Protein AF-A0A194PJZ0-F1 (afdb_monomer_lite)

InterPro domains:
  IPR001199 Cytochrome b5-like heme/steroid binding domain [PF00173] (58-122)
  IPR001199 Cytochrome b5-like heme/steroid binding domain [PS50255] (58-125)
  IPR001199 Cytochrome b5-like heme/steroid binding domain [SM01117] (54-125)
  IPR005804 Fatty acid desaturase domain [PF00487] (192-383)
  IPR036400 Cytochrome b5-like heme/steroid binding domain superfamily [G3DSA:3.10.120.10] (58-133)
  IPR036400 Cytochrome b5-like heme/steroid binding domain superfamily [SSF55856] (54-142)
  IPR053100 Cytochrome b5-related [PTHR16740] (38-403)

Radius of gyration: 22.86 Å; chains: 1; bounding box: 56×64×74 Å

Foldseek 3Di:
DVVVVVVVVVVVVDDPVCLQVQPPPFPQQDAFQQQRVFTFQRCLQPPPQFLLSLLVSQLVRFPQVQAEAAAQFGFHCVVVLPVQLQHNLVRVSNGNGHCNLVVLQQALQCPCVVCRVVGTDDGHPDDGNDLADDDCPAPLVVLSVVLNVVVVVDDPCPCVVLVVLLVVLVVCLLVLLLVLLQCVVVDVVSNVVSLLVSLLSLLLNLLLLLLVLLGRDDPSVLSNCLLLADSSRCCRQPVVQCLSQPQTSSRSVQSNCPPLAHLAPDPPNDDNNVVSVVCVLVCLLCVSVVNNVCLVVCQVVCPSNHHDDPSNCVNVPSLVSCCVRNPDDSVVSVVSSSSSSSSSSSLNCVLPVVLFQRDPQADHRNDHDPDSHGHSLVNLQRRGDADPPQPPDPSCCSRRVHDAFHDDGDDDDDDDDPPDPDDPDPPPRSSGHSSVSSVSSHNSPDD

Secondary structure (DSSP, 8-state):
-HHHHHHHHHTTT--HHHHHH--PPP-TT-B-SS-TTSBPPTTTTSSSP-HHHHHHHHHHHS--TTSEEETTEEE--GGGTTT-TT-HHHHHHTTTSB-HHHHHHH--SSHHHHHGGGGEEEE--SPPS--EE--TTSHHHHHHHHHHHHHTTS-TTTTHHHHHHHHHHHHHHHHHHHHHHHHHHH-HHHHHHHHHHHHHHHHHHHHHHHHHHTSSS-GGGGGGGGGT--HHHHIIIIIIIIHHHTTSTT-HHHHHTTTTS--S--TT--HHHHTGGGTHHHHHHHHHHHHHHHHHHHHHTTGGG----GGGGGGGHHHHHHHHHH---HHHHHHHHHHHHHHHHHHHHHHHHTSSTT-TTS--BTBPPSSSSEEHHHHHHHT----GGGTT-HHHHHHHT---PPPPP---S----------TTTTGGGGHHHHHHHHHHGGGS--

Sequence (447 aa):
MAGWMFVRNLKNGMDLTEIWHGKMAPNTDRKQTSFPHLKYPIYRDNDPKTAYQWLKGKHQLDGAEGLWRIHDSLYDLTDLISSHPGGSQWITITKGTDITEAFETHHLLGVAETLLPKYFVKNVDTPRNSPFTFKEDGFYKTLKSKIQKKYQELPKDLRRKSDLATDFLLFSLLVSSLASSYMWKADYVLGGIATVVTGYILSALTTAAHNYFHRADNWRMYLFNFSGMSYEDWRISHALSHHLHTNTVNDLELSMLEPFLQYMPAKDKPIWAQMASFYYPIIFAFATIGMFVIELFTAIINMDGKKLSWANAIQFFLPLWMWCFGGLSLSYTLLLWFTITVINSIFFMCFGLTAGHHSHHNFFDGDIPRDEYYDWGIHQLDTVSERVDETDNHFKSLTQVGKRAAGTPRCSTTPMDISNTRGTADALPAFEVVIGLLLFFNDIAIN

Structure (mmCIF, N/CA/C/O backbone):
data_AF-A0A194PJZ0-F1
#
_entry.id   AF-A0A194PJZ0-F1
#
loop_
_atom_site.group_PDB
_atom_site.id
_atom_site.type_symbol
_atom_site.label_atom_id
_atom_site.label_alt_id
_atom_site.label_comp_id
_atom_site.label_asym_id
_atom_site.label_entity_id
_atom_site.label_seq_id
_atom_site.pdbx_PDB_ins_code
_atom_site.Cartn_x
_atom_site.Cartn_y
_atom_site.Cartn_z
_atom_site.occupancy
_atom_site.B_iso_or_equiv
_atom_site.auth_seq_id
_atom_site.auth_comp_id
_atom_site.auth_asym_id
_atom_site.auth_atom_id
_atom_site.pdbx_PDB_model_num
ATOM 1 N N . MET A 1 1 ? 9.369 -22.203 -9.609 1.00 38.31 1 MET A N 1
ATOM 2 C CA . MET A 1 1 ? 9.118 -22.197 -8.148 1.00 38.31 1 MET A CA 1
ATOM 3 C C . MET A 1 1 ? 7.647 -22.463 -7.801 1.00 38.31 1 MET A C 1
ATOM 5 O O . MET A 1 1 ? 7.415 -23.284 -6.927 1.00 38.31 1 MET A O 1
ATOM 9 N N . ALA A 1 2 ? 6.670 -21.932 -8.558 1.00 29.20 2 ALA A N 1
ATOM 10 C CA . ALA A 1 2 ? 5.254 -22.354 -8.498 1.00 29.20 2 ALA A CA 1
ATOM 11 C C . ALA A 1 2 ? 5.041 -23.878 -8.676 1.00 29.20 2 ALA A C 1
ATOM 13 O O . ALA A 1 2 ? 4.178 -24.476 -8.042 1.00 29.20 2 ALA A O 1
ATOM 14 N N . GLY A 1 3 ? 5.898 -24.538 -9.465 1.00 26.48 3 GLY A N 1
ATOM 15 C CA . GLY A 1 3 ? 5.845 -25.991 -9.661 1.00 26.48 3 GLY A CA 1
ATOM 16 C C . GLY A 1 3 ? 6.137 -26.836 -8.412 1.00 26.48 3 GLY A C 1
ATOM 17 O O . GLY A 1 3 ? 5.709 -27.981 -8.362 1.00 26.48 3 GLY A O 1
ATOM 18 N N . TRP A 1 4 ? 6.823 -26.317 -7.384 1.00 32.91 4 TRP A N 1
ATOM 19 C CA . TRP A 1 4 ? 7.189 -27.140 -6.218 1.00 32.91 4 TRP A CA 1
ATOM 20 C C . TRP A 1 4 ? 6.039 -27.279 -5.206 1.00 32.91 4 TRP A C 1
ATOM 22 O O . TRP A 1 4 ? 5.813 -28.370 -4.685 1.00 32.91 4 TRP A O 1
ATOM 32 N N . MET A 1 5 ? 5.241 -26.219 -5.016 1.00 35.34 5 MET A N 1
ATOM 33 C CA . MET A 1 5 ? 3.954 -26.303 -4.303 1.00 35.34 5 MET A CA 1
ATOM 34 C C . MET A 1 5 ? 2.967 -27.219 -5.045 1.00 35.34 5 MET A C 1
ATOM 36 O O . MET A 1 5 ? 2.269 -28.010 -4.415 1.00 35.34 5 MET A O 1
ATOM 40 N N . PHE A 1 6 ? 2.994 -27.197 -6.382 1.00 33.84 6 PHE A N 1
ATOM 41 C CA . PHE A 1 6 ? 2.179 -28.071 -7.231 1.00 33.84 6 PHE A CA 1
ATOM 42 C C . PHE A 1 6 ? 2.515 -29.565 -7.039 1.00 33.84 6 PHE A C 1
ATOM 44 O O . PHE A 1 6 ? 1.626 -30.407 -6.929 1.00 33.84 6 PHE A O 1
ATOM 51 N N . VAL A 1 7 ? 3.805 -29.905 -6.928 1.00 34.59 7 VAL A N 1
ATOM 52 C CA . VAL A 1 7 ? 4.276 -31.301 -6.824 1.00 34.59 7 VAL A CA 1
ATOM 53 C C . VAL A 1 7 ? 4.056 -31.908 -5.433 1.00 34.59 7 VAL A C 1
ATOM 55 O O . VAL A 1 7 ? 3.800 -33.110 -5.331 1.00 34.59 7 VAL A O 1
ATOM 58 N N . ARG A 1 8 ? 4.110 -31.115 -4.353 1.00 36.12 8 ARG A N 1
ATOM 59 C CA . ARG A 1 8 ? 3.844 -31.626 -2.993 1.00 36.12 8 ARG A CA 1
ATOM 60 C C . ARG A 1 8 ? 2.390 -32.088 -2.827 1.00 36.12 8 ARG A C 1
ATOM 62 O O . ARG A 1 8 ? 2.159 -33.092 -2.161 1.00 36.12 8 ARG A O 1
ATOM 69 N N . ASN A 1 9 ? 1.444 -31.407 -3.473 1.00 37.47 9 ASN A N 1
ATOM 70 C CA . ASN A 1 9 ? 0.011 -31.689 -3.350 1.00 37.47 9 ASN A CA 1
ATOM 71 C C . ASN A 1 9 ? -0.472 -32.825 -4.269 1.00 37.47 9 ASN A C 1
ATOM 73 O O . ASN A 1 9 ? -1.353 -33.583 -3.873 1.00 37.47 9 ASN A O 1
ATOM 77 N N . LEU A 1 10 ? 0.170 -33.034 -5.426 1.00 37.34 10 LEU A N 1
ATOM 78 C CA . LEU A 1 10 ? -0.114 -34.178 -6.307 1.00 37.34 10 LEU A CA 1
ATOM 79 C C . LEU A 1 10 ? 0.248 -35.534 -5.676 1.00 37.34 10 LEU A C 1
ATOM 81 O O . LEU A 1 10 ? -0.399 -36.537 -5.965 1.00 37.34 10 LEU A O 1
ATOM 85 N N . LYS A 1 11 ? 1.242 -35.582 -4.774 1.00 35.69 11 LYS A N 1
ATOM 86 C CA . LYS A 1 11 ? 1.603 -36.818 -4.051 1.00 35.69 11 LYS A CA 1
ATOM 87 C C . LYS A 1 11 ? 0.531 -37.301 -3.065 1.00 35.69 11 LYS A C 1
ATOM 89 O O . LYS A 1 11 ? 0.573 -38.466 -2.687 1.00 35.69 11 LYS A O 1
ATOM 94 N N . ASN A 1 12 ? -0.420 -36.444 -2.685 1.00 42.06 12 ASN A N 1
ATOM 95 C CA . ASN A 1 12 ? -1.469 -36.754 -1.709 1.00 42.06 12 ASN A CA 1
ATOM 96 C C . ASN A 1 12 ? -2.840 -37.055 -2.346 1.00 42.06 12 ASN A C 1
ATOM 98 O O . ASN A 1 12 ? -3.822 -37.170 -1.622 1.00 42.06 12 ASN A O 1
ATOM 102 N N . GLY A 1 13 ? -2.925 -37.190 -3.676 1.00 33.03 13 GLY A N 1
ATOM 103 C CA . GLY A 1 13 ? -4.155 -37.622 -4.354 1.00 33.03 13 GLY A CA 1
ATOM 104 C C . GLY A 1 13 ? -5.311 -36.613 -4.348 1.00 33.03 13 GLY A C 1
ATOM 105 O O . GLY A 1 13 ? -6.441 -37.016 -4.593 1.00 33.03 13 GLY A O 1
ATOM 106 N N . MET A 1 14 ? -5.052 -35.328 -4.081 1.00 39.25 14 MET A N 1
ATOM 107 C CA . MET A 1 14 ? -6.081 -34.281 -4.146 1.00 39.25 14 MET A CA 1
ATOM 108 C C . MET A 1 14 ? -6.379 -33.874 -5.594 1.00 39.25 14 MET A C 1
ATOM 110 O O . MET A 1 14 ? -5.458 -33.662 -6.388 1.00 39.25 14 MET A O 1
ATOM 114 N N . ASP A 1 15 ? -7.666 -33.726 -5.906 1.00 38.56 15 ASP A N 1
ATOM 115 C CA . ASP A 1 15 ? -8.162 -33.193 -7.176 1.00 38.56 15 ASP A CA 1
ATOM 116 C C . ASP A 1 15 ? -7.741 -31.719 -7.342 1.00 38.56 15 ASP A C 1
ATOM 118 O O . ASP A 1 15 ? -7.719 -30.938 -6.385 1.00 38.56 15 ASP A O 1
ATOM 122 N N . LEU A 1 16 ? -7.427 -31.307 -8.572 1.00 37.28 16 LEU A N 1
ATOM 123 C CA . LEU A 1 16 ? -7.092 -29.924 -8.909 1.00 37.28 16 LEU A CA 1
ATOM 124 C C . LEU A 1 16 ? -8.228 -28.960 -8.546 1.00 37.28 16 LEU A C 1
ATOM 126 O O . LEU A 1 16 ? -7.960 -27.801 -8.274 1.00 37.28 16 LEU A O 1
ATOM 130 N N . THR A 1 17 ? -9.483 -29.389 -8.458 1.00 36.22 17 THR A N 1
ATOM 131 C CA . THR A 1 17 ? -10.557 -28.514 -7.955 1.00 36.22 17 THR A CA 1
ATOM 132 C C . THR A 1 17 ? -10.549 -28.347 -6.431 1.00 36.22 17 THR A C 1
ATOM 134 O O . THR A 1 17 ? -10.942 -27.294 -5.933 1.00 36.22 17 THR A O 1
ATOM 137 N N . GLU A 1 18 ? -10.055 -29.326 -5.669 1.00 37.06 18 GLU A N 1
ATOM 138 C CA . GLU A 1 18 ? -9.952 -29.247 -4.201 1.00 37.06 18 GLU A CA 1
ATOM 139 C C . GLU A 1 18 ? -8.738 -28.427 -3.746 1.00 37.06 18 GLU A C 1
ATOM 141 O O . GLU A 1 18 ? -8.830 -27.665 -2.781 1.00 37.06 18 GLU A O 1
ATOM 146 N N . ILE A 1 19 ? -7.630 -28.509 -4.492 1.00 41.19 19 ILE A N 1
ATOM 147 C CA . ILE A 1 19 ? -6.395 -27.746 -4.242 1.00 41.19 19 ILE A CA 1
ATOM 148 C C . ILE A 1 19 ? -6.642 -26.231 -4.317 1.00 41.19 19 ILE A C 1
ATOM 150 O O . ILE A 1 19 ? -6.050 -25.474 -3.552 1.00 41.19 19 ILE A O 1
ATOM 154 N N . TRP A 1 20 ? -7.523 -25.790 -5.215 1.00 41.25 20 TRP A N 1
ATOM 155 C CA . TRP A 1 20 ? -7.796 -24.369 -5.454 1.00 41.25 20 TRP A CA 1
ATOM 156 C C . TRP A 1 20 ? -9.014 -23.843 -4.695 1.00 41.25 20 TRP A C 1
ATOM 158 O O . TRP A 1 20 ? -9.130 -22.638 -4.483 1.00 41.25 20 TRP A O 1
ATOM 168 N N . HIS A 1 21 ? -9.909 -24.726 -4.244 1.00 40.66 21 HIS A N 1
ATOM 169 C CA . HIS A 1 21 ? -11.014 -24.330 -3.377 1.00 40.66 21 HIS A CA 1
ATOM 170 C C . HIS A 1 21 ? -10.684 -24.338 -1.891 1.00 40.66 21 HIS A C 1
ATOM 172 O O . HIS A 1 21 ? -11.507 -23.823 -1.138 1.00 40.66 21 HIS A O 1
ATOM 178 N N . GLY A 1 22 ? -9.521 -24.850 -1.464 1.00 42.25 22 GLY A N 1
ATOM 179 C CA . GLY A 1 22 ? -8.943 -24.567 -0.144 1.00 42.25 22 GLY A CA 1
ATOM 180 C C . GLY A 1 22 ? -9.943 -24.631 1.014 1.00 42.25 22 GLY A C 1
ATOM 181 O O . GLY A 1 22 ? -9.884 -23.809 1.926 1.00 42.25 22 GLY A O 1
ATOM 182 N N . LYS A 1 23 ? -10.908 -25.559 0.973 1.00 44.88 23 LYS A N 1
ATOM 183 C CA . LYS A 1 23 ? -11.920 -25.709 2.021 1.00 44.88 23 LYS A CA 1
ATOM 184 C C . LYS A 1 23 ? -11.396 -26.652 3.097 1.00 44.88 23 LYS A C 1
ATOM 186 O O . LYS A 1 23 ? -12.029 -27.654 3.410 1.00 44.88 23 LYS A O 1
ATOM 191 N N . MET A 1 24 ? -10.276 -26.302 3.731 1.00 48.69 24 MET A N 1
ATOM 192 C CA . MET A 1 24 ? -10.275 -26.540 5.172 1.00 48.69 24 MET A CA 1
ATOM 193 C C . MET A 1 24 ? -11.349 -25.605 5.714 1.00 48.69 24 MET A C 1
ATOM 195 O O . MET A 1 24 ? -11.279 -24.394 5.497 1.00 48.69 24 MET A O 1
ATOM 199 N N . ALA A 1 25 ? -12.408 -26.174 6.295 1.00 57.72 25 ALA A N 1
ATOM 200 C CA . ALA A 1 25 ? -13.426 -25.369 6.952 1.00 57.72 25 ALA A CA 1
ATOM 201 C C . ALA A 1 25 ? -12.701 -24.410 7.910 1.00 57.72 25 ALA A C 1
ATOM 203 O O . ALA A 1 25 ? -11.838 -24.875 8.664 1.00 57.72 25 ALA A O 1
ATOM 204 N N . PRO A 1 26 ? -12.963 -23.093 7.844 1.00 63.66 26 PRO A N 1
ATOM 205 C CA . PRO A 1 26 ? -12.226 -22.158 8.669 1.00 63.66 26 PRO A CA 1
ATOM 206 C C . PRO A 1 26 ? -12.388 -22.537 10.134 1.00 63.66 26 PRO A C 1
ATOM 208 O O . PRO A 1 26 ? -13.508 -22.754 10.598 1.00 63.66 26 PRO A O 1
ATOM 211 N N . ASN A 1 27 ? -11.278 -22.631 10.861 1.00 71.69 27 ASN A N 1
ATOM 212 C CA . ASN A 1 27 ? -11.341 -22.886 12.290 1.00 71.69 27 ASN A CA 1
ATOM 213 C C . ASN A 1 27 ? -11.777 -21.597 12.998 1.00 71.69 27 ASN A C 1
ATOM 215 O O . ASN A 1 27 ? -10.948 -20.765 13.366 1.00 71.69 27 ASN A O 1
ATOM 219 N N . THR A 1 28 ? -13.088 -21.435 13.168 1.00 73.12 28 THR A N 1
ATOM 220 C CA . THR A 1 28 ? -13.707 -20.261 13.800 1.00 73.12 28 THR A CA 1
ATOM 221 C C . THR A 1 28 ? -13.381 -20.124 15.286 1.00 73.12 28 THR A C 1
ATOM 223 O O . THR A 1 28 ? -13.586 -19.049 15.854 1.00 73.12 28 THR A O 1
ATOM 226 N N . ASP A 1 29 ? -12.858 -21.188 15.898 1.00 81.06 29 ASP A N 1
ATOM 227 C CA . ASP A 1 29 ? -12.507 -21.238 17.316 1.00 81.06 29 ASP A CA 1
ATOM 228 C C . ASP A 1 29 ? -11.027 -20.918 17.562 1.00 81.06 29 ASP A C 1
ATOM 230 O O . ASP A 1 29 ? -10.622 -20.709 18.709 1.00 81.06 29 ASP A O 1
ATOM 234 N N . ARG A 1 30 ? -10.208 -20.831 16.501 1.00 87.94 30 ARG A N 1
ATOM 235 C CA . ARG A 1 30 ? -8.794 -20.464 16.619 1.00 87.94 30 ARG A CA 1
ATOM 236 C C . ARG A 1 30 ? -8.660 -19.051 17.191 1.00 87.94 30 ARG A C 1
ATOM 238 O O . ARG A 1 30 ? -9.338 -18.112 16.768 1.00 87.94 30 ARG A O 1
ATOM 245 N N . LYS A 1 31 ? -7.741 -18.906 18.143 1.00 91.56 31 LYS A N 1
ATOM 246 C CA . LYS A 1 31 ? -7.419 -17.652 18.830 1.00 91.56 31 LYS A CA 1
ATOM 247 C C . LYS A 1 31 ? -6.062 -17.106 18.397 1.00 91.56 31 LYS A C 1
ATOM 249 O O . LYS A 1 31 ? -5.245 -17.847 17.846 1.00 91.56 31 LYS A O 1
ATOM 254 N N . GLN A 1 32 ? -5.854 -15.808 18.605 1.00 93.44 32 GLN A N 1
ATOM 255 C CA . GLN A 1 32 ? -4.560 -15.160 18.358 1.00 93.44 32 GLN A CA 1
ATOM 256 C C . GLN A 1 32 ? -3.562 -15.516 19.466 1.00 93.44 32 GLN A C 1
ATOM 258 O O . GLN A 1 32 ? -3.971 -15.930 20.553 1.00 93.44 32 GLN A O 1
ATOM 263 N N . THR A 1 33 ? -2.262 -15.370 19.201 1.00 92.44 33 THR A N 1
ATOM 264 C CA . THR A 1 33 ? -1.235 -15.772 20.175 1.00 92.44 33 THR A CA 1
ATOM 265 C C . THR A 1 33 ? -1.037 -14.699 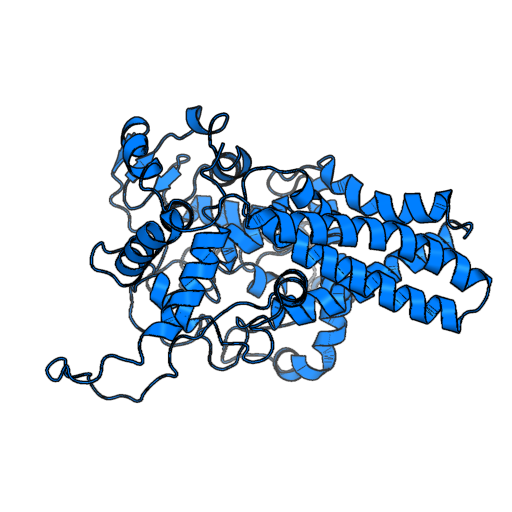21.238 1.00 92.44 33 THR A C 1
ATOM 267 O O . THR A 1 33 ? -1.082 -15.008 22.427 1.00 92.44 33 THR A O 1
ATOM 270 N N . SER A 1 34 ? -0.859 -13.441 20.825 1.00 94.06 34 SER A N 1
ATOM 271 C CA . SER A 1 34 ? -0.704 -12.315 21.753 1.00 94.06 34 SER A CA 1
ATOM 272 C C . SER A 1 34 ? -2.035 -11.893 22.374 1.00 94.06 34 SER A C 1
ATOM 274 O O . SER A 1 34 ? -2.058 -11.446 23.516 1.00 94.06 34 SER A O 1
ATOM 276 N N . PHE A 1 35 ? -3.147 -12.083 21.653 1.00 94.38 35 PHE A N 1
ATOM 277 C CA . PHE A 1 35 ? -4.497 -11.686 22.075 1.00 94.38 35 PHE A CA 1
ATOM 278 C C . PHE A 1 35 ? -5.457 -12.890 22.114 1.00 94.38 35 PHE A C 1
ATOM 280 O O . PHE A 1 35 ? -6.317 -13.036 21.240 1.00 94.38 35 PHE A O 1
ATOM 287 N N . PRO A 1 36 ? -5.345 -13.784 23.114 1.00 93.75 36 PRO A N 1
ATOM 288 C CA . PRO A 1 36 ? -6.073 -15.056 23.134 1.00 93.75 36 PRO A CA 1
ATOM 289 C C . PRO A 1 36 ? -7.597 -14.917 23.287 1.00 93.75 36 PRO A C 1
ATOM 291 O O . PRO A 1 36 ? -8.333 -15.862 22.998 1.00 93.75 36 PRO A O 1
ATOM 294 N N . HIS A 1 37 ? -8.104 -13.754 23.708 1.00 91.56 37 HIS A N 1
ATOM 295 C CA . HIS A 1 37 ? -9.543 -13.475 23.726 1.00 91.56 37 HIS A CA 1
ATOM 296 C C . HIS A 1 37 ? -10.098 -13.220 22.308 1.00 91.56 37 HIS A C 1
ATOM 298 O O . HIS A 1 37 ? -11.250 -13.572 22.023 1.00 91.56 37 HIS A O 1
ATOM 304 N N . LEU A 1 38 ? -9.271 -12.715 21.385 1.00 94.31 38 LEU A N 1
ATOM 305 C CA . LEU A 1 38 ? -9.659 -12.385 20.013 1.00 94.31 38 LEU A CA 1
ATOM 306 C C . LEU A 1 38 ? -9.666 -13.601 19.093 1.00 94.31 38 LEU A C 1
ATOM 308 O O . LEU A 1 38 ? -8.880 -14.543 19.226 1.00 94.31 38 LEU A O 1
ATOM 312 N N . LYS A 1 39 ? -10.562 -13.567 18.107 1.00 94.25 39 LYS A N 1
ATOM 313 C CA . LYS A 1 39 ? -10.628 -14.590 17.064 1.00 94.25 39 LYS A CA 1
ATOM 314 C C . LYS A 1 39 ? -9.489 -14.401 16.068 1.00 94.25 39 LYS A C 1
ATOM 316 O O . LYS A 1 39 ? -9.129 -13.276 15.709 1.00 94.25 39 LYS A O 1
ATOM 321 N N . TYR A 1 40 ? -8.945 -15.520 15.607 1.00 94.75 40 TYR A N 1
ATOM 322 C CA . TYR A 1 40 ? -7.978 -15.546 14.520 1.00 94.75 40 TYR A CA 1
ATOM 323 C C . TYR A 1 40 ? -8.663 -15.208 13.183 1.00 94.75 40 TYR A C 1
ATOM 325 O O . TYR A 1 40 ? -9.799 -15.645 12.967 1.00 94.75 40 TYR A O 1
ATOM 333 N N . PRO A 1 41 ? -8.016 -14.462 12.268 1.00 94.94 41 PRO A N 1
ATOM 334 C CA . PRO A 1 41 ? -8.628 -14.121 10.988 1.00 94.94 41 PRO A CA 1
ATOM 335 C C . PRO A 1 41 ? -8.904 -15.369 10.134 1.00 94.94 41 PRO A C 1
ATOM 337 O O . PRO A 1 41 ? -7.995 -16.116 9.775 1.00 94.94 41 PRO A O 1
ATOM 340 N N . ILE A 1 42 ? -10.178 -15.571 9.793 1.00 91.81 42 ILE A N 1
ATOM 341 C CA . ILE A 1 42 ? -10.742 -16.805 9.209 1.00 91.81 42 ILE A CA 1
ATOM 342 C C . ILE A 1 42 ? -10.029 -17.263 7.926 1.00 91.81 42 ILE A C 1
ATOM 344 O O . ILE A 1 42 ? -9.871 -18.464 7.724 1.00 91.81 42 ILE A O 1
ATOM 348 N N . TYR A 1 43 ? -9.604 -16.326 7.071 1.00 92.94 43 TYR A N 1
ATOM 349 C CA . TYR A 1 43 ? -9.019 -16.618 5.753 1.00 92.94 43 TYR A CA 1
ATOM 350 C C . TYR A 1 43 ? -7.535 -16.275 5.636 1.00 92.94 43 TYR A C 1
ATOM 352 O O . TYR A 1 43 ? -6.989 -16.322 4.539 1.00 92.94 43 TYR A O 1
ATOM 360 N N . ARG A 1 44 ? -6.867 -15.920 6.738 1.00 92.56 44 ARG A N 1
ATOM 361 C CA . ARG A 1 44 ? -5.468 -15.473 6.686 1.00 92.56 44 ARG A CA 1
ATOM 362 C C . ARG A 1 44 ? -4.520 -16.515 6.079 1.00 92.56 44 ARG A C 1
ATOM 364 O O . ARG A 1 44 ? -3.572 -16.150 5.390 1.00 92.56 44 ARG A O 1
ATOM 371 N N . ASP A 1 45 ? -4.778 -17.794 6.336 1.00 90.50 45 ASP A N 1
ATOM 372 C CA . ASP A 1 45 ? -3.918 -18.894 5.885 1.00 90.50 45 ASP A CA 1
ATOM 373 C C . ASP A 1 45 ? -4.385 -19.510 4.552 1.00 90.50 45 ASP A C 1
ATOM 375 O O . ASP A 1 45 ? -3.793 -20.481 4.079 1.00 90.50 45 ASP A O 1
ATOM 379 N N . ASN A 1 46 ? -5.437 -18.961 3.934 1.00 90.56 46 ASN A N 1
ATOM 380 C CA . ASN A 1 46 ? -5.963 -19.436 2.659 1.00 90.56 46 ASN A CA 1
ATOM 381 C C . ASN A 1 46 ? -5.197 -18.794 1.498 1.00 90.56 46 ASN A C 1
ATOM 383 O O . ASN A 1 46 ? -4.982 -17.586 1.474 1.00 90.56 46 ASN A O 1
ATOM 387 N N . ASP A 1 47 ? -4.839 -19.601 0.499 1.00 89.94 47 ASP A N 1
ATOM 388 C CA . ASP A 1 47 ? -4.233 -19.107 -0.735 1.00 89.94 47 ASP A CA 1
ATOM 389 C C . ASP A 1 47 ? -5.275 -18.991 -1.872 1.00 89.94 47 ASP A C 1
ATOM 391 O O . ASP A 1 47 ? -6.239 -19.762 -1.904 1.00 89.94 47 ASP A O 1
ATOM 395 N N . PRO A 1 48 ? -5.074 -18.072 -2.837 1.00 92.19 48 PRO A N 1
ATOM 396 C CA . PRO A 1 48 ? -4.114 -16.966 -2.785 1.00 92.19 48 PRO A CA 1
ATOM 397 C C . PRO A 1 48 ? -4.552 -15.900 -1.771 1.00 92.19 48 PRO A C 1
ATOM 399 O O . PRO A 1 48 ? -5.709 -15.495 -1.784 1.00 92.19 48 PRO A O 1
ATOM 402 N N . LYS A 1 49 ? -3.619 -15.397 -0.954 1.00 92.06 49 LYS A N 1
ATOM 403 C CA . LYS A 1 49 ? -3.891 -14.331 0.024 1.00 92.06 49 LYS A CA 1
ATOM 404 C C . LYS A 1 49 ? -4.218 -13.025 -0.695 1.00 92.06 49 LYS A C 1
ATOM 406 O O . LYS A 1 49 ? -3.387 -12.506 -1.441 1.00 92.06 49 LYS A O 1
ATOM 411 N N . THR A 1 50 ? -5.422 -12.500 -0.483 1.00 94.62 50 THR A N 1
ATOM 412 C CA . THR A 1 50 ? -5.912 -11.292 -1.169 1.00 94.62 50 THR A CA 1
ATOM 413 C C . THR A 1 50 ? -6.583 -10.307 -0.220 1.00 94.62 50 THR A C 1
ATOM 415 O O . THR A 1 50 ? -7.152 -10.6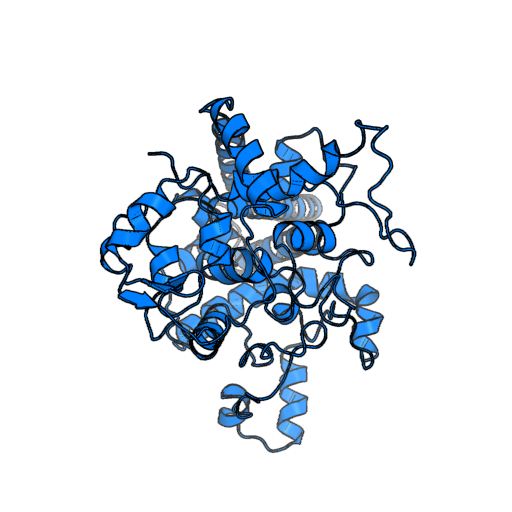81 0.808 1.00 94.62 50 THR A O 1
ATOM 418 N N . ALA A 1 51 ? -6.595 -9.037 -0.628 1.00 95.81 51 ALA A N 1
ATOM 419 C CA . ALA A 1 51 ? -7.351 -7.969 0.019 1.00 95.81 51 ALA A CA 1
ATOM 420 C C . ALA A 1 51 ? -8.845 -8.312 0.207 1.00 95.81 51 ALA A C 1
ATOM 422 O O . ALA A 1 51 ? -9.426 -8.072 1.265 1.00 95.81 51 ALA A O 1
ATOM 423 N N . TYR A 1 52 ? -9.469 -8.933 -0.797 1.00 95.06 52 TYR A N 1
ATOM 424 C CA . TYR A 1 52 ? -10.892 -9.280 -0.769 1.00 95.06 52 TYR A CA 1
ATOM 425 C C . TYR A 1 52 ? -11.195 -10.434 0.195 1.00 95.06 52 TYR A C 1
ATOM 427 O O . TYR A 1 52 ? -12.194 -10.383 0.914 1.00 95.06 52 TYR A O 1
ATOM 435 N N . GLN A 1 53 ? -10.319 -11.440 0.290 1.00 95.12 53 GLN A N 1
ATOM 436 C CA . GLN A 1 53 ? -10.438 -12.473 1.325 1.00 95.12 53 GLN A CA 1
ATOM 437 C C . GLN A 1 53 ? -10.294 -11.897 2.734 1.00 95.12 53 GLN A C 1
ATOM 439 O O . GLN A 1 53 ? -11.020 -12.314 3.640 1.00 95.12 53 GLN A O 1
ATOM 444 N N . TRP A 1 54 ? -9.393 -10.930 2.922 1.00 96.38 54 TRP A N 1
ATOM 445 C CA . TRP A 1 54 ? -9.243 -10.236 4.198 1.00 96.38 54 TRP A CA 1
ATOM 446 C C . TRP A 1 54 ? -10.539 -9.510 4.588 1.00 96.38 54 TRP A C 1
ATOM 448 O O . TRP A 1 54 ? -11.073 -9.764 5.670 1.00 96.38 54 TRP A O 1
ATOM 458 N N . LEU A 1 55 ? -11.125 -8.720 3.677 1.00 96.88 55 LEU A N 1
ATOM 459 C CA . LEU A 1 55 ? -12.421 -8.056 3.893 1.00 96.88 55 LEU A CA 1
ATOM 460 C C . LEU A 1 55 ? -13.548 -9.053 4.181 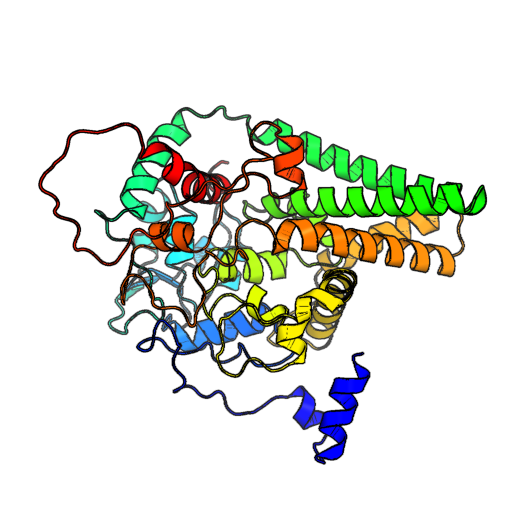1.00 96.88 55 LEU A C 1
ATOM 462 O O . LEU A 1 55 ? -14.343 -8.853 5.096 1.00 96.88 55 LEU A O 1
ATOM 466 N N . LYS A 1 56 ? -13.599 -10.164 3.442 1.00 95.50 56 LYS A N 1
ATOM 467 C CA . LYS A 1 56 ? -14.577 -11.237 3.660 1.00 95.50 56 LYS A CA 1
ATOM 468 C C . LYS A 1 56 ? -14.451 -11.856 5.054 1.00 95.50 56 LYS A C 1
ATOM 470 O O . LYS A 1 56 ? -15.463 -12.170 5.677 1.00 95.50 56 LYS A O 1
ATOM 475 N N . GLY A 1 57 ? -13.226 -12.029 5.547 1.00 95.00 57 GLY A N 1
ATOM 476 C CA . GLY A 1 57 ? -12.962 -12.505 6.905 1.00 95.00 57 GLY A CA 1
ATOM 477 C C . GLY A 1 57 ? -13.422 -11.500 7.959 1.00 95.00 57 GLY A C 1
ATOM 478 O O . GLY A 1 57 ? -14.112 -11.879 8.904 1.00 95.00 57 GLY A O 1
ATOM 479 N N . LYS A 1 58 ? -13.112 -10.215 7.757 1.00 96.44 58 LYS A N 1
ATOM 480 C CA . LYS A 1 58 ? -13.574 -9.109 8.610 1.00 96.44 58 LYS A CA 1
ATOM 481 C C . LYS A 1 58 ? -15.099 -9.045 8.675 1.00 96.44 58 LYS A C 1
ATOM 483 O O . LYS A 1 58 ? -15.657 -9.044 9.766 1.00 96.44 58 LYS A O 1
ATOM 488 N N . HIS A 1 59 ? -15.779 -9.156 7.535 1.00 95.25 59 HIS A N 1
ATOM 489 C CA . HIS A 1 59 ? -17.243 -9.176 7.457 1.00 95.25 59 HIS A CA 1
ATOM 490 C C . HIS A 1 59 ? -17.893 -10.241 8.354 1.00 95.25 59 HIS A C 1
ATOM 492 O O . HIS A 1 59 ? -18.931 -10.006 8.968 1.00 95.25 59 HIS A O 1
ATOM 498 N N . GLN A 1 60 ? -17.268 -11.415 8.463 1.00 94.12 60 GLN A N 1
ATOM 499 C CA . GLN A 1 60 ? -17.774 -12.518 9.283 1.00 94.12 60 GLN A CA 1
ATOM 500 C C . GLN A 1 60 ? -17.474 -12.358 10.779 1.00 94.12 60 GLN A C 1
ATOM 502 O O . GLN A 1 60 ? -18.171 -12.945 11.607 1.00 94.12 60 GLN A O 1
ATOM 507 N N . LEU A 1 61 ? -16.427 -11.609 11.134 1.00 93.62 61 LEU A N 1
ATOM 508 C CA . LEU A 1 61 ? -15.920 -11.520 12.505 1.00 93.62 61 LEU A CA 1
ATOM 509 C C . LEU A 1 61 ? -16.290 -10.227 13.231 1.00 93.62 61 LEU A C 1
ATOM 511 O O . LEU A 1 61 ? -16.340 -10.226 14.458 1.00 93.62 61 LEU A O 1
ATOM 515 N N . ASP A 1 62 ? -16.544 -9.148 12.499 1.00 95.19 62 ASP A N 1
ATOM 516 C CA . ASP A 1 62 ? -16.632 -7.801 13.065 1.00 95.19 62 ASP A CA 1
ATOM 517 C C . ASP A 1 62 ? -17.995 -7.474 13.698 1.00 95.19 62 ASP A C 1
ATOM 519 O O . ASP A 1 62 ? -18.127 -6.500 14.445 1.00 95.19 62 ASP A O 1
ATOM 523 N N . GLY A 1 63 ? -19.019 -8.290 13.426 1.00 94.25 63 GLY A N 1
ATOM 524 C CA . GLY A 1 63 ? -20.359 -8.092 13.986 1.00 94.25 63 GLY A CA 1
ATOM 525 C C . GLY A 1 63 ? -21.043 -6.821 13.477 1.00 94.25 63 GLY A C 1
ATOM 526 O O . GLY A 1 63 ? -21.832 -6.220 14.194 1.00 94.25 63 GLY A O 1
ATOM 527 N N . ALA A 1 64 ? -20.730 -6.391 12.251 1.00 96.56 64 ALA A N 1
ATOM 528 C CA . ALA A 1 64 ? -21.277 -5.166 11.670 1.00 96.56 64 ALA A CA 1
ATOM 529 C C . ALA A 1 64 ? -22.652 -5.351 10.993 1.00 96.56 64 ALA A C 1
ATOM 531 O O . ALA A 1 64 ? -23.230 -4.386 10.511 1.00 96.56 64 ALA A O 1
ATOM 532 N N . GLU A 1 65 ? -23.180 -6.581 10.931 1.00 95.56 65 GLU A N 1
ATOM 533 C CA . GLU A 1 65 ? -24.524 -6.909 10.411 1.00 95.56 65 GLU A CA 1
ATOM 534 C C . GLU A 1 65 ? -24.828 -6.353 9.000 1.00 95.56 65 GLU A C 1
ATOM 536 O O . GLU A 1 65 ? -25.958 -5.992 8.682 1.00 95.56 65 GLU A O 1
ATOM 541 N N . GLY A 1 66 ? -23.814 -6.260 8.132 1.00 96.00 66 GLY A N 1
ATOM 542 C CA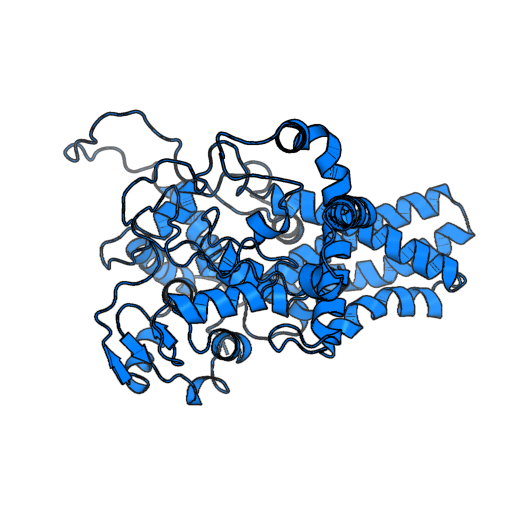 . GLY A 1 66 ? -23.957 -5.680 6.786 1.00 96.00 66 GLY A CA 1
ATOM 543 C C . GLY A 1 66 ? -24.000 -4.144 6.736 1.00 96.00 66 GLY A C 1
ATOM 544 O O . GLY A 1 66 ? -24.114 -3.577 5.646 1.00 96.00 66 GLY A O 1
ATOM 545 N N . LEU A 1 67 ? -23.869 -3.487 7.889 1.00 98.19 67 LEU A N 1
ATOM 546 C CA . LEU A 1 67 ? -23.710 -2.044 8.080 1.00 98.19 67 LEU A CA 1
ATOM 547 C C . LEU A 1 67 ? -22.242 -1.701 8.382 1.00 98.19 67 LEU A C 1
ATOM 549 O O . LEU A 1 67 ? -21.359 -2.544 8.243 1.00 98.19 67 LEU A O 1
ATOM 553 N N . TRP A 1 68 ? -21.953 -0.464 8.776 1.00 98.56 68 TRP A N 1
ATOM 554 C CA . TRP A 1 68 ? -20.624 -0.072 9.245 1.00 98.56 68 TRP A CA 1
ATOM 555 C C . TRP A 1 68 ? -20.634 0.002 10.763 1.00 98.56 68 TRP A C 1
ATOM 557 O O . TRP A 1 68 ? -21.468 0.700 11.344 1.00 98.56 68 TRP A O 1
ATOM 567 N N . ARG A 1 69 ? -19.708 -0.706 11.410 1.00 98.56 69 ARG A N 1
ATOM 568 C CA . ARG A 1 69 ? -19.539 -0.629 12.862 1.00 98.56 69 ARG A CA 1
ATOM 569 C C . ARG A 1 69 ? -18.460 0.395 13.208 1.00 98.56 69 ARG A C 1
ATOM 571 O O . ARG A 1 69 ? -17.359 0.332 12.668 1.00 98.56 69 ARG A O 1
ATOM 578 N N . ILE A 1 70 ? -18.780 1.319 14.110 1.00 98.19 70 ILE A N 1
ATOM 579 C CA . ILE A 1 70 ? -17.823 2.240 14.738 1.00 98.19 70 ILE A CA 1
ATOM 580 C C . ILE A 1 70 ? -18.074 2.161 16.243 1.00 98.19 70 ILE A C 1
ATOM 582 O O . ILE A 1 70 ? -19.176 2.458 16.709 1.00 98.19 70 ILE A O 1
ATOM 586 N N . HIS A 1 71 ? -17.052 1.751 16.991 1.00 96.88 71 HIS A N 1
ATOM 587 C CA . HIS A 1 71 ? -17.135 1.379 18.402 1.00 96.88 71 HIS A CA 1
ATOM 588 C C . HIS A 1 71 ? -18.236 0.330 18.628 1.00 96.88 71 HIS A C 1
ATOM 590 O O . HIS A 1 71 ? -18.240 -0.725 17.987 1.00 96.88 71 HIS A O 1
ATOM 596 N N . ASP A 1 72 ? -19.188 0.622 19.508 1.00 97.06 72 ASP A N 1
ATOM 597 C CA . ASP A 1 72 ? -20.287 -0.271 19.882 1.00 97.06 72 ASP A CA 1
ATOM 598 C C . ASP A 1 72 ? -21.612 0.138 19.224 1.00 97.06 72 ASP A C 1
ATOM 600 O O . ASP A 1 72 ? -22.697 -0.092 19.758 1.00 97.06 72 ASP A O 1
ATOM 604 N N . SER A 1 73 ? -21.537 0.754 18.041 1.00 98.38 73 SER A N 1
ATOM 605 C CA . SER A 1 73 ? -22.701 1.226 17.292 1.00 98.38 73 SER A CA 1
ATOM 606 C C . SER A 1 73 ? -22.611 0.884 15.803 1.00 98.38 73 SER A C 1
ATOM 608 O O . SER A 1 73 ? -21.528 0.873 15.211 1.00 98.38 73 SER A O 1
ATOM 610 N N . LEU A 1 74 ? -23.770 0.627 15.191 1.00 98.69 74 LEU A N 1
ATOM 611 C CA . LEU A 1 74 ? -23.929 0.441 13.749 1.00 98.69 74 LEU A CA 1
ATOM 612 C C . LEU A 1 74 ? -24.497 1.691 13.094 1.00 98.69 74 LEU A C 1
ATOM 614 O O . LEU A 1 74 ? -25.426 2.319 13.613 1.00 98.69 74 LEU A O 1
ATOM 618 N N . TYR A 1 75 ? -23.977 1.975 11.906 1.00 98.69 75 TYR A N 1
ATOM 619 C CA . TYR A 1 75 ? -24.341 3.120 11.092 1.00 98.69 75 TYR A CA 1
ATOM 620 C C . TYR A 1 75 ? -24.668 2.679 9.669 1.00 98.69 75 TYR A C 1
ATOM 622 O O . TYR A 1 75 ? -23.968 1.834 9.109 1.00 98.69 75 TYR A O 1
ATOM 630 N N . ASP A 1 76 ? -25.697 3.271 9.066 1.00 98.56 76 ASP A N 1
ATOM 631 C CA . ASP A 1 76 ? -25.957 3.145 7.633 1.00 98.56 76 ASP A CA 1
ATOM 632 C C . ASP A 1 76 ? -25.332 4.327 6.889 1.00 98.56 76 ASP A C 1
ATOM 634 O O . ASP A 1 76 ? -25.897 5.414 6.819 1.00 98.56 76 ASP A O 1
ATOM 638 N N . LEU A 1 77 ? -24.140 4.113 6.334 1.00 98.06 77 LEU A N 1
ATOM 639 C CA . LEU A 1 77 ? -23.388 5.123 5.590 1.00 98.06 77 LEU A CA 1
ATOM 640 C C . LEU A 1 77 ? -23.694 5.102 4.084 1.00 98.06 77 LEU A C 1
ATOM 642 O O . LEU A 1 77 ? -22.952 5.710 3.312 1.00 98.06 77 LEU A O 1
ATOM 646 N N . THR A 1 78 ? -24.753 4.411 3.641 1.00 98.06 78 THR A N 1
ATOM 647 C CA . THR A 1 78 ? -25.057 4.234 2.210 1.00 98.06 78 THR A CA 1
ATOM 648 C C . THR A 1 78 ? -25.174 5.575 1.477 1.00 98.06 78 THR A C 1
ATOM 650 O O . THR A 1 78 ? -24.533 5.760 0.442 1.00 98.06 78 THR A O 1
ATOM 653 N N . ASP A 1 79 ? -25.890 6.545 2.051 1.00 96.56 79 ASP A N 1
ATOM 654 C CA . ASP A 1 79 ? -26.071 7.879 1.454 1.00 96.56 79 ASP A CA 1
ATOM 655 C C . ASP A 1 79 ? -24.795 8.743 1.500 1.00 96.56 79 ASP A C 1
ATOM 657 O O . ASP A 1 79 ? -24.651 9.713 0.748 1.00 96.56 79 ASP A O 1
ATOM 661 N N . LEU A 1 80 ? -23.830 8.383 2.354 1.00 94.81 80 LEU A N 1
ATOM 662 C CA . LEU A 1 80 ? -22.549 9.078 2.464 1.00 94.81 80 LEU A CA 1
ATOM 663 C C . LEU A 1 80 ? -21.556 8.632 1.381 1.00 94.81 80 LEU A C 1
ATOM 665 O O . LEU A 1 80 ? -20.649 9.394 1.060 1.00 94.81 80 LEU A O 1
ATOM 669 N N . ILE A 1 81 ? -21.723 7.449 0.775 1.00 95.56 81 ILE A N 1
ATOM 670 C CA . ILE A 1 81 ? -20.750 6.867 -0.171 1.00 95.56 81 ILE A CA 1
ATOM 671 C C . ILE A 1 81 ? -20.362 7.855 -1.278 1.00 95.56 81 ILE A C 1
ATOM 673 O O . ILE A 1 81 ? -19.177 8.084 -1.515 1.00 95.56 81 ILE A O 1
ATOM 677 N N . SER A 1 82 ? -21.339 8.459 -1.957 1.00 94.94 82 SER A N 1
ATOM 678 C CA . SER A 1 82 ? -21.077 9.349 -3.097 1.00 94.94 82 SER A CA 1
ATOM 679 C C . SER A 1 82 ? -20.620 10.753 -2.701 1.00 94.94 82 SER A C 1
ATOM 681 O O . SER A 1 82 ? -20.161 11.501 -3.559 1.00 94.94 82 SER A O 1
ATOM 683 N N . SER A 1 83 ? -20.783 11.132 -1.432 1.00 92.88 83 SER A N 1
ATOM 684 C CA . SER A 1 83 ? -20.485 12.476 -0.921 1.00 92.88 83 SER A CA 1
ATOM 685 C C . SER A 1 83 ? -19.329 12.504 0.081 1.00 92.88 83 SER A C 1
ATOM 687 O O . SER A 1 83 ? -18.968 13.572 0.574 1.00 92.88 83 SER A O 1
ATOM 689 N N . HIS A 1 84 ? -18.729 11.348 0.374 1.00 93.25 84 HIS A N 1
ATOM 690 C CA . HIS A 1 84 ? -17.634 11.226 1.320 1.00 93.25 84 HIS A CA 1
ATOM 691 C C . HIS A 1 84 ? -16.391 11.991 0.821 1.00 93.25 84 HIS A C 1
ATOM 693 O O . HIS A 1 84 ? -15.852 11.637 -0.232 1.00 93.25 84 HIS A O 1
ATOM 699 N N . PRO A 1 85 ? -15.880 12.990 1.573 1.00 90.81 85 PRO A N 1
ATOM 700 C CA . PRO A 1 85 ? -14.733 13.801 1.147 1.00 90.81 85 PRO A CA 1
ATOM 701 C C . PRO A 1 85 ? -13.460 12.991 0.866 1.00 90.81 85 PRO A C 1
ATOM 703 O O . PRO A 1 85 ? -12.656 13.367 0.019 1.00 90.81 85 PRO A O 1
ATOM 706 N N . GLY A 1 86 ? -13.295 11.842 1.529 1.00 88.00 86 GLY A N 1
ATOM 707 C CA . GLY A 1 86 ? -12.149 10.951 1.325 1.00 88.00 86 GLY A CA 1
ATOM 708 C C . GLY A 1 86 ? -12.236 10.067 0.090 1.00 88.00 86 GLY A C 1
ATOM 709 O O . GLY A 1 86 ? -11.314 9.297 -0.157 1.00 88.00 86 GLY A O 1
ATOM 710 N N . GLY A 1 87 ? -13.321 10.152 -0.677 1.00 91.00 87 GLY A N 1
ATOM 711 C CA . GLY A 1 87 ? -13.596 9.269 -1.803 1.00 91.00 87 GLY A CA 1
ATOM 712 C C . GLY A 1 87 ? -14.543 8.130 -1.432 1.00 91.00 87 GLY A C 1
ATOM 713 O O . GLY A 1 87 ? -14.618 7.683 -0.282 1.00 91.00 87 GLY A O 1
ATOM 714 N N . SER A 1 88 ? -15.277 7.667 -2.442 1.00 93.12 88 SER A N 1
ATOM 715 C CA . SER A 1 88 ? -16.353 6.678 -2.295 1.00 93.12 88 SER A CA 1
ATOM 716 C C . SER A 1 88 ? -15.845 5.261 -2.030 1.00 93.12 88 SER A C 1
ATOM 718 O O . SER A 1 88 ? -16.542 4.457 -1.401 1.00 93.12 88 SER A O 1
ATOM 720 N N . GLN A 1 89 ? -14.625 4.949 -2.482 1.00 92.62 89 GLN A N 1
ATOM 721 C CA . GLN A 1 89 ? -14.075 3.599 -2.407 1.00 92.62 89 GLN A CA 1
ATOM 722 C C . GLN A 1 89 ? -13.968 3.111 -0.959 1.00 92.62 89 GLN A C 1
ATOM 724 O O . GLN A 1 89 ? -14.392 1.996 -0.679 1.00 92.62 89 GLN A O 1
ATOM 729 N N . TRP A 1 90 ? -13.483 3.946 -0.035 1.00 92.44 90 TRP A N 1
ATOM 730 C CA . TRP A 1 90 ? -13.286 3.576 1.372 1.00 92.44 90 TRP A CA 1
ATOM 731 C C . TRP A 1 90 ? -14.559 3.089 2.054 1.00 92.44 90 TRP A C 1
ATOM 733 O O . TRP A 1 90 ? -14.549 2.052 2.709 1.00 92.44 90 TRP A O 1
ATOM 743 N N . ILE A 1 91 ? -15.666 3.810 1.865 1.00 95.38 91 ILE A N 1
ATOM 744 C CA . ILE A 1 91 ? -16.955 3.445 2.463 1.00 95.38 91 ILE A CA 1
ATOM 745 C C . ILE A 1 91 ? -17.532 2.220 1.748 1.00 95.38 91 ILE A C 1
ATOM 747 O O . ILE A 1 91 ? -18.041 1.308 2.393 1.00 95.38 91 ILE A O 1
ATOM 751 N N . THR A 1 92 ? -17.390 2.152 0.421 1.00 95.94 92 THR A N 1
ATOM 752 C CA . THR A 1 92 ? -17.912 1.040 -0.386 1.00 95.94 92 THR A CA 1
ATOM 753 C C . THR A 1 92 ? -17.264 -0.297 -0.017 1.00 95.94 92 THR A C 1
ATOM 755 O O . THR A 1 92 ? -17.978 -1.269 0.222 1.00 95.94 92 THR A O 1
ATOM 758 N N . ILE A 1 93 ? -15.929 -0.360 0.048 1.00 94.81 93 ILE A N 1
ATOM 759 C CA . ILE A 1 93 ? -15.197 -1.620 0.276 1.00 94.81 93 ILE A CA 1
ATOM 760 C C . ILE A 1 93 ? -15.301 -2.121 1.722 1.00 94.81 93 ILE A C 1
ATOM 762 O O . ILE A 1 93 ? -15.165 -3.315 1.961 1.00 94.81 93 ILE A O 1
ATOM 766 N N . THR A 1 94 ? -15.553 -1.226 2.680 1.00 97.06 94 THR A N 1
ATOM 767 C CA . THR A 1 94 ? -15.663 -1.557 4.113 1.00 97.06 94 THR A CA 1
ATOM 768 C C . THR A 1 94 ? -17.095 -1.831 4.567 1.00 97.06 94 THR A C 1
ATOM 770 O O . THR A 1 94 ? -17.359 -2.005 5.757 1.00 97.06 94 THR A O 1
ATOM 773 N N . LYS A 1 95 ? -18.060 -1.871 3.639 1.00 97.94 95 LYS A N 1
ATOM 774 C CA . LYS A 1 95 ? -19.442 -2.188 3.995 1.00 97.94 95 LYS A CA 1
ATOM 775 C C . LYS A 1 95 ? -19.514 -3.554 4.672 1.00 97.94 95 LYS A C 1
ATOM 777 O O . LYS A 1 95 ? -19.067 -4.563 4.130 1.00 97.94 95 LYS A O 1
ATOM 782 N N . GLY A 1 96 ? -20.137 -3.590 5.845 1.00 97.75 96 GLY A N 1
ATOM 783 C CA . GLY A 1 96 ? -20.257 -4.807 6.629 1.00 97.75 96 GLY A CA 1
ATOM 784 C C . GLY A 1 96 ? -19.023 -5.135 7.468 1.00 97.75 96 GLY A C 1
ATOM 785 O O . GLY A 1 96 ? -18.919 -6.285 7.880 1.00 97.75 96 GLY A O 1
ATOM 786 N N . THR A 1 97 ? -18.105 -4.198 7.723 1.00 98.19 97 THR A N 1
ATOM 787 C CA . THR A 1 97 ? -16.957 -4.394 8.630 1.00 98.19 97 THR A CA 1
ATOM 788 C C . THR A 1 97 ? -16.973 -3.409 9.804 1.00 98.19 97 THR A C 1
ATOM 790 O O . THR A 1 97 ? -17.714 -2.421 9.815 1.00 98.19 97 THR A O 1
ATOM 793 N N . ASP A 1 98 ? -16.140 -3.677 10.808 1.00 98.25 98 ASP A N 1
ATOM 794 C CA . ASP A 1 98 ? -15.790 -2.718 11.856 1.00 98.25 98 ASP A CA 1
ATOM 795 C C . ASP A 1 98 ? -14.697 -1.795 11.318 1.00 98.25 98 ASP A C 1
ATOM 797 O O . ASP A 1 98 ? -13.622 -2.246 10.923 1.00 98.25 98 ASP A O 1
ATOM 801 N N . ILE A 1 99 ? -15.019 -0.505 11.254 1.00 97.88 99 ILE A N 1
ATOM 802 C CA . ILE A 1 99 ? -14.167 0.557 10.716 1.00 97.88 99 ILE A CA 1
ATOM 803 C C . ILE A 1 99 ? -13.714 1.531 11.806 1.00 97.88 99 ILE A C 1
ATOM 805 O O . ILE A 1 99 ? -13.337 2.657 11.495 1.00 97.88 99 ILE A O 1
ATOM 809 N N . THR A 1 100 ? -13.756 1.142 13.081 1.00 97.94 100 THR A N 1
ATOM 810 C CA . THR A 1 100 ? -13.430 2.037 14.203 1.00 97.94 100 THR A CA 1
ATOM 811 C C . THR A 1 100 ? -12.013 2.592 14.108 1.00 97.94 100 THR A C 1
ATOM 813 O O . THR A 1 100 ? -11.832 3.803 14.207 1.00 97.94 100 THR A O 1
ATOM 816 N N . GLU A 1 101 ? -11.008 1.739 13.883 1.00 96.81 101 GLU A N 1
ATOM 817 C CA . GLU A 1 101 ? -9.616 2.177 13.747 1.00 96.81 101 GLU A CA 1
ATOM 818 C C . GLU A 1 101 ? -9.470 3.135 12.563 1.00 96.81 101 GLU A C 1
ATOM 820 O O . GLU A 1 101 ? -8.842 4.181 12.703 1.00 96.81 101 GLU A O 1
ATOM 825 N N . ALA A 1 102 ? -10.098 2.835 11.420 1.00 95.31 102 ALA A N 1
ATOM 826 C CA . ALA A 1 102 ? -10.075 3.707 10.247 1.00 95.31 102 ALA A CA 1
ATOM 827 C C . ALA A 1 102 ? -10.735 5.062 10.551 1.00 95.31 102 ALA A C 1
ATOM 829 O O . ALA A 1 102 ? -10.157 6.114 10.286 1.00 95.31 102 ALA A O 1
ATOM 830 N N . PHE A 1 103 ? -11.915 5.047 11.174 1.00 95.81 103 PHE A N 1
ATOM 831 C CA . PHE A 1 103 ? -12.652 6.245 11.554 1.00 95.81 103 PHE A CA 1
ATOM 832 C C . PHE A 1 103 ? -11.836 7.136 12.497 1.00 95.81 103 PHE A C 1
ATOM 834 O O . PHE A 1 103 ? -11.696 8.333 12.243 1.00 95.81 103 PHE A O 1
ATOM 841 N N . GLU A 1 104 ? -11.256 6.558 13.548 1.00 94.69 104 GLU A N 1
ATOM 842 C CA . GLU A 1 104 ? -10.511 7.299 14.566 1.00 94.69 104 GLU A CA 1
ATOM 843 C C . GLU A 1 104 ? -9.204 7.900 14.041 1.00 94.69 104 GLU A C 1
ATOM 845 O O . GLU A 1 104 ? -8.793 8.969 14.513 1.00 94.69 104 GLU A O 1
ATOM 850 N N . THR A 1 105 ? -8.569 7.231 13.073 1.00 90.69 105 THR A N 1
ATOM 851 C CA . THR A 1 105 ? -7.251 7.579 12.507 1.00 90.69 105 THR A CA 1
ATOM 852 C C . THR A 1 105 ? -7.292 8.491 11.299 1.00 90.69 105 THR A C 1
ATOM 854 O O . THR A 1 105 ? -6.352 9.258 11.095 1.00 90.69 105 THR A O 1
ATOM 857 N N . HIS A 1 106 ? -8.385 8.488 10.541 1.00 87.25 106 HIS A N 1
ATOM 858 C CA . HIS A 1 106 ? -8.478 9.275 9.311 1.00 87.25 106 HIS A CA 1
ATOM 859 C C . HIS A 1 106 ? -9.228 10.602 9.484 1.00 87.25 106 HIS A C 1
ATOM 861 O O . HIS A 1 106 ? -9.100 11.487 8.641 1.00 87.25 106 HIS A O 1
ATOM 867 N N . HIS A 1 107 ? -9.965 10.787 10.585 1.00 88.94 107 HIS A N 1
ATOM 868 C CA . HIS A 1 107 ? -10.713 12.019 10.855 1.00 88.94 107 HIS A CA 1
ATOM 869 C C . HIS A 1 107 ? -10.095 12.804 12.015 1.00 88.94 107 HIS A C 1
ATOM 871 O O . HIS A 1 107 ? -10.345 12.501 13.175 1.00 88.94 107 HIS A O 1
ATOM 877 N N . LEU A 1 108 ? -9.308 13.845 11.736 1.00 82.50 108 LEU A N 1
ATOM 878 C CA . LEU A 1 108 ? -8.652 14.674 12.766 1.00 82.50 108 LEU A CA 1
ATOM 879 C C . LEU A 1 108 ? -9.515 15.851 13.244 1.00 82.50 108 LEU A C 1
ATOM 881 O O . LEU A 1 108 ? -9.327 16.339 14.354 1.00 82.50 108 LEU A O 1
ATOM 885 N N . LEU A 1 109 ? -10.403 16.367 12.386 1.00 78.44 109 LEU A N 1
ATOM 886 C CA . LEU A 1 109 ? -11.007 17.696 12.564 1.00 78.44 109 LEU A CA 1
ATOM 887 C C . LEU A 1 109 ? -12.327 17.712 13.351 1.00 78.44 109 LEU A C 1
ATOM 889 O O . LEU A 1 109 ? -12.886 18.790 13.541 1.00 78.44 109 LEU A O 1
ATOM 893 N N . GLY A 1 110 ? -12.845 16.567 13.797 1.00 80.75 110 GLY A N 1
ATOM 894 C CA . GLY A 1 110 ? -14.097 16.493 14.563 1.00 80.75 110 GLY A CA 1
ATOM 895 C C . GLY A 1 110 ? -15.379 16.564 13.719 1.00 80.75 110 GLY A C 1
ATOM 896 O O . GLY A 1 110 ? -16.475 16.366 14.236 1.00 80.75 110 GLY A O 1
ATOM 897 N N . VAL A 1 111 ? -15.280 16.874 12.419 1.00 87.06 111 VAL A N 1
ATOM 898 C CA . VAL A 1 111 ? -16.452 17.041 11.538 1.00 87.06 111 VAL A CA 1
ATOM 899 C C . VAL A 1 111 ? -17.208 15.723 11.374 1.00 87.06 111 VAL A C 1
ATOM 901 O O . VAL A 1 111 ? -18.439 15.711 11.429 1.00 87.06 111 VAL A O 1
ATOM 904 N N . ALA A 1 112 ? -16.488 14.612 11.207 1.00 90.12 112 ALA A N 1
ATOM 905 C CA . ALA A 1 112 ? -17.094 13.299 11.020 1.00 90.12 112 ALA A CA 1
ATOM 906 C C . ALA A 1 112 ? -17.925 12.895 12.243 1.00 90.12 112 ALA A C 1
ATOM 908 O O . ALA A 1 112 ? -19.070 12.475 12.097 1.00 90.12 112 ALA A O 1
ATOM 909 N N . GLU A 1 113 ? -17.401 13.140 13.442 1.00 91.56 113 GLU A N 1
ATOM 910 C CA . GLU A 1 113 ? -18.050 12.880 14.725 1.00 91.56 113 GLU A CA 1
ATOM 911 C C . GLU A 1 113 ? -19.372 13.654 14.872 1.00 91.56 113 GLU A C 1
ATOM 913 O O . GLU A 1 113 ? -20.342 13.120 15.403 1.00 91.56 113 GLU A O 1
ATOM 918 N N . THR A 1 114 ? -19.463 14.882 14.342 1.00 93.25 114 THR A N 1
ATOM 919 C CA . THR A 1 114 ? -20.717 15.666 14.367 1.00 93.25 114 THR A CA 1
ATOM 920 C C . THR A 1 114 ? -21.775 15.186 13.373 1.00 93.25 114 THR A C 1
ATOM 922 O O . THR A 1 114 ? -22.970 15.392 13.591 1.00 93.25 114 THR A O 1
ATOM 925 N N . LEU A 1 115 ? -21.356 14.570 12.266 1.00 93.12 115 LEU A N 1
ATOM 926 C CA . LEU A 1 115 ? -22.258 14.082 11.221 1.00 93.12 115 LEU A CA 1
ATOM 927 C C . LEU A 1 115 ? -22.737 12.659 11.493 1.00 93.12 115 LEU A C 1
ATOM 929 O O . LEU A 1 115 ? -23.850 12.311 11.098 1.00 93.12 115 LEU A O 1
ATOM 933 N N . LEU A 1 116 ? -21.918 11.865 12.180 1.00 95.44 116 LEU A N 1
ATOM 934 C CA . LEU A 1 116 ? -22.140 10.447 12.420 1.00 95.44 116 LEU A CA 1
ATOM 935 C C . LEU A 1 116 ? -23.513 10.107 13.048 1.00 95.44 116 LEU A C 1
ATOM 937 O O . LEU A 1 116 ? -24.137 9.156 12.572 1.00 95.44 116 LEU A O 1
ATOM 941 N N . PRO A 1 117 ? -24.071 10.887 14.005 1.00 97.31 117 PRO A N 1
ATOM 942 C CA . PRO A 1 117 ? -25.384 10.597 14.589 1.00 97.31 117 PRO A CA 1
ATOM 943 C C . PRO A 1 117 ? -26.538 10.539 13.580 1.00 97.31 117 PRO A C 1
ATOM 945 O O . PRO A 1 117 ? -27.538 9.878 13.841 1.00 97.31 117 PRO A O 1
ATOM 948 N N . LYS A 1 118 ? -26.413 11.199 12.418 1.00 97.38 118 LYS A N 1
ATOM 949 C CA . LYS A 1 118 ? -27.440 11.172 11.360 1.00 97.38 118 LYS A CA 1
ATOM 950 C C . LYS A 1 118 ? -27.620 9.789 10.736 1.00 97.38 118 LYS A C 1
ATOM 952 O O . LYS A 1 118 ? -28.681 9.511 10.195 1.00 97.38 118 LYS A O 1
ATOM 957 N N . TYR A 1 119 ? -26.583 8.962 10.802 1.00 98.12 119 TYR A N 1
ATOM 958 C CA . TYR A 1 119 ? -26.533 7.640 10.186 1.00 98.12 119 TYR A CA 1
ATOM 959 C C . TYR A 1 119 ? -26.704 6.513 11.209 1.00 98.12 119 TYR A C 1
ATOM 961 O O . TYR A 1 119 ? -26.584 5.345 10.855 1.00 98.12 119 TYR A O 1
ATOM 969 N N . PHE A 1 120 ? -26.930 6.844 12.485 1.00 98.56 120 PHE A N 1
ATOM 970 C CA . PHE A 1 120 ? -27.029 5.867 13.565 1.00 98.56 120 PHE A CA 1
ATOM 971 C C . PHE A 1 120 ? -28.237 4.944 13.380 1.00 98.56 120 PHE A C 1
ATOM 973 O O . PHE A 1 120 ? -29.353 5.406 13.146 1.00 98.56 120 PHE A O 1
ATOM 980 N N . VAL A 1 121 ? -28.012 3.640 13.547 1.00 98.56 121 VAL A N 1
ATOM 981 C CA . VAL A 1 121 ? -29.065 2.620 13.475 1.00 98.56 121 VAL A CA 1
ATOM 982 C C . VAL A 1 121 ? -29.349 2.037 14.856 1.00 98.56 121 VAL A C 1
ATOM 984 O O . VAL A 1 121 ? -30.484 2.093 15.326 1.00 98.56 121 VAL A O 1
ATOM 987 N N . LYS A 1 122 ? -28.335 1.457 15.508 1.00 98.12 122 LYS A N 1
ATOM 988 C CA . LYS A 1 122 ? -28.463 0.835 16.835 1.00 98.12 122 LYS A CA 1
ATOM 989 C C . LYS A 1 122 ? -27.106 0.626 17.505 1.00 98.12 122 LYS A C 1
ATOM 991 O O . LYS A 1 122 ? -26.071 0.652 16.843 1.00 98.12 122 LYS A O 1
ATOM 996 N N . ASN A 1 123 ? -27.135 0.341 18.804 1.00 98.00 123 ASN A N 1
ATOM 997 C CA . ASN A 1 123 ? -25.974 -0.162 19.540 1.00 98.00 123 ASN A CA 1
ATOM 998 C C . ASN A 1 123 ? -25.799 -1.675 19.357 1.00 98.00 123 ASN A C 1
ATOM 1000 O O . ASN A 1 123 ? -26.744 -2.380 18.988 1.00 98.00 123 ASN A O 1
ATOM 1004 N N . VAL A 1 124 ? -24.588 -2.155 19.631 1.00 95.81 124 VAL A N 1
ATOM 1005 C CA . VAL A 1 124 ? -24.190 -3.561 19.560 1.00 95.81 124 VAL A CA 1
ATOM 1006 C C . VAL A 1 124 ? -23.500 -3.955 20.857 1.00 95.81 124 VAL A C 1
ATOM 1008 O O . VAL A 1 124 ? -22.481 -3.376 21.214 1.00 95.81 124 VAL A O 1
ATOM 1011 N N . ASP A 1 125 ? -24.011 -4.991 21.519 1.00 91.31 125 ASP A N 1
ATOM 1012 C CA . ASP A 1 125 ? -23.446 -5.473 22.787 1.00 91.31 125 ASP A CA 1
ATOM 1013 C C . ASP A 1 125 ? -22.330 -6.514 22.588 1.00 91.31 125 ASP A C 1
ATOM 1015 O O . ASP A 1 125 ? -21.607 -6.861 23.523 1.00 91.31 125 ASP A O 1
ATOM 1019 N N . THR A 1 126 ? -22.177 -7.056 21.373 1.00 92.06 126 THR A N 1
ATOM 1020 C CA . THR A 1 126 ? -21.104 -8.014 21.084 1.00 92.06 126 THR A CA 1
ATOM 1021 C C . THR A 1 126 ? -19.752 -7.303 21.070 1.00 92.06 126 THR A C 1
ATOM 1023 O O . THR A 1 126 ? -19.613 -6.344 20.309 1.00 92.06 126 THR A O 1
ATOM 1026 N N . PRO A 1 127 ? -18.730 -7.783 21.800 1.00 93.12 127 PRO A N 1
ATOM 1027 C CA . PRO A 1 127 ? -17.405 -7.170 21.796 1.00 93.12 127 PRO A CA 1
ATOM 1028 C C . PRO A 1 127 ? -16.800 -7.049 20.393 1.00 93.12 127 PRO A C 1
ATOM 1030 O O . PRO A 1 127 ? -17.078 -7.856 19.501 1.00 93.12 127 PRO A O 1
ATOM 1033 N N . ARG A 1 128 ? -15.959 -6.033 20.197 1.00 95.12 128 ARG A N 1
ATOM 1034 C CA . ARG A 1 128 ? -15.178 -5.852 18.965 1.00 95.12 128 ARG A CA 1
ATOM 1035 C C . ARG A 1 128 ? -14.108 -6.938 18.852 1.00 95.12 128 ARG A C 1
ATOM 1037 O O . ARG A 1 128 ? -13.525 -7.344 19.854 1.00 95.12 128 ARG A O 1
ATOM 1044 N N . ASN A 1 129 ? -13.792 -7.372 17.631 1.00 94.44 129 ASN A N 1
ATOM 1045 C CA . ASN A 1 129 ? -12.660 -8.273 17.379 1.00 94.44 129 ASN A CA 1
ATOM 1046 C C . ASN A 1 129 ? -11.363 -7.479 17.121 1.00 94.44 129 ASN A C 1
ATOM 1048 O O . ASN A 1 129 ? -10.726 -7.627 16.076 1.00 94.44 129 ASN A O 1
ATOM 1052 N N . SER A 1 130 ? -11.005 -6.600 18.059 1.00 95.06 130 SER A N 1
ATOM 1053 C CA . SER A 1 130 ? -9.820 -5.737 18.006 1.00 95.06 130 SER A CA 1
ATOM 1054 C C . SER A 1 130 ? -9.262 -5.522 19.418 1.00 95.06 130 SER A C 1
ATOM 1056 O O . SER A 1 130 ? -10.060 -5.336 20.339 1.00 95.06 130 SER A O 1
ATOM 1058 N N . PRO A 1 131 ? -7.928 -5.512 19.612 1.00 95.06 131 PRO A N 1
ATOM 1059 C CA . PRO A 1 131 ? -7.327 -5.244 20.921 1.00 95.06 131 PRO A CA 1
ATOM 1060 C C . PRO A 1 131 ? -7.249 -3.740 21.235 1.00 95.06 131 PRO A C 1
ATOM 1062 O O . PRO A 1 131 ? -6.828 -3.348 22.325 1.00 95.06 131 PRO A O 1
ATOM 1065 N N . PHE A 1 132 ? -7.596 -2.879 20.274 1.00 96.81 132 PHE A N 1
ATOM 1066 C CA . PHE A 1 132 ? -7.289 -1.457 20.343 1.00 96.81 132 PHE A CA 1
ATOM 1067 C C . PHE A 1 132 ? -8.391 -0.629 20.987 1.00 96.81 132 PHE A C 1
ATOM 1069 O O . PHE A 1 132 ? -9.578 -0.756 20.675 1.00 96.81 132 PHE A O 1
ATOM 1076 N N . THR A 1 133 ? -7.960 0.292 21.845 1.00 95.81 133 THR A N 1
ATOM 1077 C CA . THR A 1 133 ? -8.827 1.267 22.507 1.00 95.81 133 THR A CA 1
ATOM 1078 C C . THR A 1 133 ? -8.506 2.689 22.061 1.00 95.81 133 THR A C 1
ATOM 1080 O O . THR A 1 133 ? -7.372 3.013 21.701 1.00 95.81 133 THR A O 1
ATOM 1083 N N . PHE A 1 134 ? -9.524 3.547 22.128 1.00 95.69 134 PHE A N 1
ATOM 1084 C CA . PHE A 1 134 ? -9.463 4.967 21.784 1.00 95.69 134 PHE A CA 1
ATOM 1085 C C . PHE A 1 134 ? -10.050 5.811 22.925 1.00 95.69 134 PHE A C 1
ATOM 1087 O O . PHE A 1 134 ? -10.943 6.627 22.713 1.00 95.69 134 PHE A O 1
ATOM 1094 N N . LYS A 1 135 ? -9.587 5.567 24.159 1.00 95.31 135 LYS A N 1
ATOM 1095 C CA . LYS A 1 135 ? -10.069 6.271 25.359 1.00 95.31 135 LYS A CA 1
ATOM 1096 C C . LYS A 1 135 ? -9.812 7.774 25.233 1.00 95.31 135 LYS A C 1
ATOM 1098 O O . LYS A 1 135 ? -8.733 8.169 24.801 1.00 95.31 135 LYS A O 1
ATOM 1103 N N . GLU A 1 136 ? -10.775 8.600 25.637 1.00 93.56 136 GLU A N 1
ATOM 1104 C CA . GLU A 1 136 ? -10.696 10.066 25.507 1.00 93.56 136 GLU A CA 1
ATOM 1105 C C . GLU A 1 136 ? -9.515 10.682 26.278 1.00 93.56 136 GLU A C 1
ATOM 1107 O O . GLU A 1 136 ? -8.903 11.643 25.815 1.00 93.56 136 GLU A O 1
ATOM 1112 N N . ASP A 1 137 ? -9.137 10.090 27.412 1.00 93.44 137 ASP A N 1
ATOM 1113 C CA . ASP A 1 137 ? -7.952 10.435 28.210 1.00 93.44 137 ASP A CA 1
ATOM 1114 C C . ASP A 1 137 ? -6.705 9.599 27.853 1.00 93.44 137 ASP A C 1
ATOM 1116 O O . ASP A 1 137 ? -5.653 9.730 28.483 1.00 93.44 137 ASP A O 1
ATOM 1120 N N . GLY A 1 138 ? -6.804 8.753 26.825 1.00 94.56 138 GLY A N 1
ATOM 1121 C CA . GLY A 1 138 ? -5.730 7.903 26.325 1.00 94.56 138 GLY A CA 1
ATOM 1122 C C . GLY A 1 138 ? -4.637 8.667 25.575 1.00 94.56 138 GLY A C 1
ATOM 1123 O O . GLY A 1 138 ? -4.761 9.852 25.232 1.00 94.56 138 GLY A O 1
ATOM 1124 N N . PHE A 1 139 ? -3.545 7.959 25.282 1.00 94.25 139 PHE A N 1
ATOM 1125 C CA . PHE A 1 139 ? -2.392 8.513 24.576 1.00 94.25 139 PHE A CA 1
ATOM 1126 C C . PHE A 1 139 ? -2.781 8.992 23.176 1.00 94.25 139 PHE A C 1
ATOM 1128 O O . PHE A 1 139 ? -2.493 10.138 22.817 1.00 94.25 139 PHE A O 1
ATOM 1135 N N . TYR A 1 140 ? -3.484 8.159 22.406 1.00 93.62 140 TYR A N 1
ATOM 1136 C CA . TYR A 1 140 ? -3.840 8.477 21.031 1.00 93.62 140 TYR A CA 1
ATOM 1137 C C . TYR A 1 140 ? -4.756 9.705 20.925 1.00 93.62 140 TYR A C 1
ATOM 1139 O O . TYR A 1 140 ? -4.457 10.623 20.162 1.00 93.62 140 TYR A O 1
ATOM 1147 N N . LYS A 1 141 ? -5.841 9.778 21.710 1.00 93.38 141 LYS A N 1
ATOM 1148 C CA . LYS A 1 141 ? -6.771 10.927 21.686 1.00 93.38 141 LYS A CA 1
ATOM 1149 C C . LYS A 1 141 ? -6.091 12.216 22.160 1.00 93.38 141 LYS A C 1
ATOM 1151 O O . LYS A 1 141 ? -6.272 13.272 21.545 1.00 93.38 141 LYS A O 1
ATOM 1156 N N . THR A 1 142 ? -5.218 12.127 23.167 1.00 93.75 142 THR A N 1
ATOM 1157 C CA . THR A 1 142 ? -4.381 13.257 23.605 1.00 93.75 142 THR A CA 1
ATOM 1158 C C . THR A 1 142 ? -3.468 13.750 22.480 1.00 93.75 142 THR A C 1
ATOM 1160 O O . THR A 1 142 ? -3.332 14.959 22.258 1.00 93.75 142 THR A O 1
ATOM 1163 N N . LEU A 1 143 ? -2.838 12.825 21.757 1.00 90.44 143 LEU A N 1
ATOM 1164 C CA . LEU A 1 143 ? -1.960 13.131 20.636 1.00 90.44 143 LEU A CA 1
ATOM 1165 C C . LEU A 1 143 ? -2.738 13.761 19.477 1.00 90.44 143 LEU A C 1
ATOM 1167 O O . LEU A 1 143 ? -2.394 14.861 19.044 1.00 90.44 143 LEU A O 1
ATOM 1171 N N . LYS A 1 144 ? -3.848 13.143 19.067 1.00 89.38 144 LYS A N 1
ATOM 1172 C CA . LYS A 1 144 ? -4.790 13.656 18.062 1.00 89.38 144 LYS A CA 1
ATOM 1173 C C . LYS A 1 144 ? -5.183 15.111 18.349 1.00 89.38 144 LYS A C 1
ATOM 1175 O O . LYS A 1 144 ? -5.034 15.966 17.477 1.00 89.38 144 LYS A O 1
ATOM 1180 N N . SER A 1 145 ? -5.567 15.433 19.589 1.00 89.62 145 SER A N 1
ATOM 1181 C CA . SER A 1 145 ? -5.931 16.801 20.001 1.00 89.62 145 SER A CA 1
ATOM 1182 C C . SER A 1 145 ? -4.780 17.808 19.862 1.00 89.62 145 SER A C 1
ATOM 1184 O O . SER A 1 145 ? -4.973 18.935 19.395 1.00 89.62 145 SER A O 1
ATOM 1186 N N . LYS A 1 146 ? -3.553 17.424 20.237 1.00 90.12 146 LYS A N 1
ATOM 1187 C CA . LYS A 1 146 ? -2.368 18.290 20.087 1.00 90.12 146 LYS A CA 1
ATOM 1188 C C . LYS A 1 146 ? -2.052 18.559 18.615 1.00 90.12 146 LYS A C 1
ATOM 1190 O O . LYS A 1 146 ? -1.715 19.686 18.255 1.00 90.12 146 LYS A O 1
ATOM 1195 N N . ILE A 1 147 ? -2.199 17.545 17.772 1.00 86.94 147 ILE A N 1
ATOM 1196 C CA . ILE A 1 147 ? -1.914 17.624 16.336 1.00 86.94 147 ILE A CA 1
ATOM 1197 C C . ILE A 1 147 ? -2.959 18.462 15.627 1.00 86.94 147 ILE A C 1
ATOM 1199 O O . ILE A 1 147 ? -2.595 19.295 14.808 1.00 86.94 147 ILE A O 1
ATOM 1203 N N . GLN A 1 148 ? -4.233 18.324 15.985 1.00 86.00 148 GLN A N 1
ATOM 1204 C CA . GLN A 1 148 ? -5.306 19.154 15.446 1.00 86.00 148 GLN A CA 1
ATOM 1205 C C . GLN A 1 148 ? -5.015 20.653 15.631 1.00 86.00 148 GLN A C 1
ATOM 1207 O O . GLN A 1 148 ? -5.221 21.437 14.707 1.00 86.00 148 GLN A O 1
ATOM 1212 N N . LYS A 1 149 ? -4.469 21.051 16.790 1.00 86.75 149 LYS A N 1
ATOM 1213 C CA . LYS A 1 149 ? -4.054 22.442 17.050 1.00 86.75 149 LYS A CA 1
ATOM 1214 C C . LYS A 1 149 ? -2.905 22.875 16.139 1.00 86.75 149 LYS A C 1
ATOM 1216 O O . LYS A 1 149 ? -2.940 23.972 15.597 1.00 86.75 149 LYS A O 1
ATOM 1221 N N . LYS A 1 150 ? -1.914 22.003 15.933 1.00 86.19 150 LYS A N 1
ATOM 1222 C CA . LYS A 1 150 ? -0.772 22.275 15.048 1.00 86.19 150 LYS A CA 1
ATOM 1223 C C . LYS A 1 150 ? -1.117 22.253 13.566 1.00 86.19 150 LYS A C 1
ATOM 1225 O O . LYS A 1 150 ? -0.553 23.032 12.808 1.00 86.19 150 LYS A O 1
ATOM 1230 N N . TYR A 1 151 ? -2.077 21.433 13.158 1.00 82.69 151 TYR A N 1
ATOM 1231 C CA . TYR A 1 151 ? -2.528 21.331 11.774 1.00 82.69 151 TYR A CA 1
ATOM 1232 C C . TYR A 1 151 ? -3.043 22.671 11.236 1.00 82.69 151 TYR A C 1
ATOM 1234 O O . TYR A 1 151 ? -2.785 23.020 10.089 1.00 82.69 151 TYR A O 1
ATOM 1242 N N . GLN A 1 152 ? -3.712 23.459 12.082 1.00 80.25 152 GLN A N 1
ATOM 1243 C CA . GLN A 1 152 ? -4.230 24.783 11.724 1.00 80.25 152 GLN A CA 1
ATOM 1244 C C . GLN A 1 152 ? -3.125 25.812 11.424 1.00 80.25 152 GLN A C 1
ATOM 1246 O O . GLN A 1 152 ? -3.390 26.805 10.750 1.00 80.25 152 GLN A O 1
ATOM 1251 N N . GLU A 1 153 ? -1.899 25.581 11.905 1.00 86.69 153 GLU A N 1
ATOM 1252 C CA . GLU A 1 153 ? -0.734 26.450 11.683 1.00 86.69 153 GLU A CA 1
ATOM 1253 C C . GLU A 1 153 ? 0.004 26.117 10.368 1.00 86.69 153 GLU A C 1
ATOM 1255 O O . GLU A 1 153 ? 0.888 26.865 9.947 1.00 86.69 153 GLU A O 1
ATOM 1260 N N . LEU A 1 154 ? -0.325 24.994 9.716 1.00 80.94 154 LEU A N 1
ATOM 1261 C CA . LEU A 1 154 ? 0.414 24.500 8.557 1.00 80.94 154 LEU A CA 1
ATOM 1262 C C . LEU A 1 154 ? 0.124 25.310 7.276 1.00 80.94 154 LEU A C 1
ATOM 1264 O O . LEU A 1 154 ? -1.028 25.668 7.011 1.00 80.94 154 LEU A O 1
ATOM 1268 N N . PRO A 1 155 ? 1.139 25.554 6.420 1.00 83.69 155 PRO A N 1
ATOM 1269 C CA . PRO A 1 155 ? 0.920 26.162 5.112 1.00 83.69 155 PRO A CA 1
ATOM 1270 C C . PRO A 1 155 ? -0.018 25.319 4.241 1.00 83.69 155 PRO A C 1
ATOM 1272 O O . PRO A 1 155 ? 0.113 24.099 4.145 1.00 83.69 155 PRO A O 1
ATOM 1275 N N . LYS A 1 156 ? -0.946 25.979 3.541 1.00 78.31 156 LYS A N 1
ATOM 1276 C CA . LYS A 1 156 ? -1.928 25.295 2.680 1.00 78.31 156 LYS A CA 1
ATOM 1277 C C . LYS A 1 156 ? -1.297 24.615 1.458 1.00 78.31 156 LYS A C 1
ATOM 1279 O O . LYS A 1 156 ? -1.900 23.721 0.877 1.00 78.31 156 LYS A O 1
ATOM 1284 N N . ASP A 1 157 ? -0.100 25.032 1.056 1.00 78.94 157 ASP A N 1
ATOM 1285 C CA . ASP A 1 157 ? 0.594 24.577 -0.149 1.00 78.94 157 ASP A CA 1
ATOM 1286 C C . ASP A 1 157 ? 1.694 23.534 0.115 1.00 78.94 157 ASP A C 1
ATOM 1288 O O . ASP A 1 157 ? 2.422 23.173 -0.813 1.00 78.94 157 ASP A O 1
ATOM 1292 N N . LEU A 1 158 ? 1.780 22.982 1.335 1.00 76.94 158 LEU A N 1
ATOM 1293 C CA . LEU A 1 158 ? 2.767 21.956 1.721 1.00 76.94 158 LEU A CA 1
ATOM 1294 C C . LEU A 1 158 ? 2.872 20.793 0.719 1.00 76.94 158 LEU A C 1
ATOM 1296 O O . LEU A 1 158 ? 3.948 20.229 0.512 1.00 76.94 158 LEU A O 1
ATOM 1300 N N . ARG A 1 159 ? 1.758 20.450 0.064 1.00 80.12 159 ARG A N 1
ATOM 1301 C CA . ARG A 1 159 ? 1.657 19.331 -0.882 1.00 80.12 159 ARG A CA 1
ATOM 1302 C C . ARG A 1 159 ? 2.345 19.596 -2.220 1.00 80.12 159 ARG A C 1
ATOM 1304 O O . ARG A 1 159 ? 2.799 18.650 -2.863 1.00 80.12 159 ARG A O 1
ATOM 1311 N N . ARG A 1 160 ? 2.486 20.863 -2.627 1.00 87.56 160 ARG A N 1
ATOM 1312 C CA . ARG A 1 160 ? 2.974 21.239 -3.964 1.00 87.56 160 ARG A CA 1
ATOM 1313 C C . ARG A 1 160 ? 4.350 20.653 -4.266 1.00 87.56 160 ARG A C 1
ATOM 1315 O O . ARG A 1 160 ? 4.620 20.253 -5.394 1.00 87.56 160 ARG A O 1
ATOM 1322 N N . LYS A 1 161 ? 5.217 20.572 -3.255 1.00 87.75 161 LYS A N 1
ATOM 1323 C CA . LYS A 1 161 ? 6.556 19.995 -3.399 1.00 87.75 161 LYS A CA 1
ATOM 1324 C C . LYS A 1 161 ? 6.509 18.496 -3.712 1.00 87.75 161 LYS A C 1
ATOM 1326 O O . LYS A 1 161 ? 7.251 18.046 -4.579 1.00 87.75 161 LYS A O 1
ATOM 1331 N N . SER A 1 162 ? 5.640 17.737 -3.040 1.00 89.50 162 SER A N 1
ATOM 1332 C CA . SER A 1 162 ? 5.450 16.305 -3.313 1.00 89.50 162 SER A CA 1
ATOM 1333 C C . SER A 1 162 ? 4.801 16.063 -4.671 1.00 89.50 162 SER A C 1
ATOM 1335 O O . SER A 1 162 ? 5.224 15.159 -5.386 1.00 89.50 162 SER A O 1
ATOM 1337 N N . ASP A 1 163 ? 3.841 16.905 -5.056 1.00 92.00 163 ASP A N 1
ATOM 1338 C CA . ASP A 1 163 ? 3.173 16.822 -6.358 1.00 92.00 163 ASP A CA 1
ATOM 1339 C C . ASP A 1 163 ? 4.162 17.025 -7.505 1.00 92.00 163 ASP A C 1
ATOM 1341 O O . ASP A 1 163 ? 4.271 16.171 -8.381 1.00 92.00 163 ASP A O 1
ATOM 1345 N N . LEU A 1 164 ? 4.956 18.098 -7.452 1.00 94.44 164 LEU A N 1
ATOM 1346 C CA . LEU A 1 164 ? 5.976 18.376 -8.465 1.00 94.44 164 LEU A CA 1
ATOM 1347 C C . LEU A 1 164 ? 7.051 17.285 -8.520 1.00 94.44 164 LEU A C 1
ATOM 1349 O O . LEU A 1 164 ? 7.491 16.917 -9.606 1.00 94.44 164 LEU A O 1
ATOM 1353 N N . ALA A 1 165 ? 7.470 16.752 -7.369 1.00 94.44 165 ALA A N 1
ATOM 1354 C CA . ALA A 1 165 ? 8.436 15.659 -7.319 1.00 94.44 165 ALA A CA 1
ATOM 1355 C C . ALA A 1 165 ? 7.879 14.367 -7.941 1.00 94.44 165 ALA A C 1
ATOM 1357 O O . ALA A 1 165 ? 8.584 13.700 -8.694 1.00 94.44 165 ALA A O 1
ATOM 1358 N N . THR A 1 166 ? 6.616 14.037 -7.668 1.00 95.88 166 THR A N 1
ATOM 1359 C CA . THR A 1 166 ? 5.947 12.850 -8.223 1.00 95.88 166 THR A CA 1
ATOM 1360 C C . THR A 1 166 ? 5.743 12.985 -9.733 1.00 95.88 166 THR A C 1
ATOM 1362 O O . THR A 1 166 ? 6.041 12.054 -10.481 1.00 95.88 166 THR A O 1
ATOM 1365 N N . ASP A 1 167 ? 5.332 14.163 -10.207 1.00 97.75 167 ASP A N 1
ATOM 1366 C CA . ASP A 1 167 ? 5.182 14.445 -11.641 1.00 97.75 167 ASP A CA 1
ATOM 1367 C C . ASP A 1 167 ? 6.531 14.380 -12.369 1.00 97.75 167 ASP A C 1
ATOM 1369 O O . ASP A 1 167 ? 6.637 13.824 -13.465 1.00 97.75 167 ASP A O 1
ATOM 1373 N N . PHE A 1 168 ? 7.588 14.897 -11.737 1.00 98.06 168 PHE A N 1
ATOM 1374 C CA . PHE A 1 168 ? 8.949 14.799 -12.254 1.00 98.06 168 PHE A CA 1
ATOM 1375 C C . PHE A 1 168 ? 9.438 13.347 -12.325 1.00 98.06 168 PHE A C 1
ATOM 1377 O O . PHE A 1 168 ? 10.103 12.980 -13.295 1.00 98.06 168 PHE A O 1
ATOM 1384 N N . LEU A 1 169 ? 9.098 12.504 -11.346 1.00 98.56 169 LEU A N 1
ATOM 1385 C CA . LEU A 1 169 ? 9.412 11.072 -11.368 1.00 98.56 169 LEU A CA 1
ATOM 1386 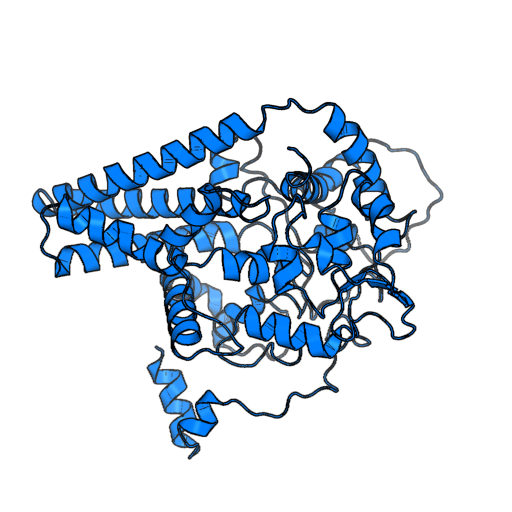C C . LEU A 1 169 ? 8.683 10.348 -12.504 1.00 98.56 169 LEU A C 1
ATOM 1388 O O . LEU A 1 169 ? 9.305 9.544 -13.198 1.00 98.56 169 LEU A O 1
ATOM 1392 N N . LEU A 1 170 ? 7.410 10.672 -12.754 1.00 98.69 170 LEU A N 1
ATOM 1393 C CA . LEU A 1 170 ? 6.667 10.138 -13.897 1.00 98.69 170 LEU A CA 1
ATOM 1394 C C . LEU A 1 170 ? 7.323 10.548 -15.219 1.00 98.69 170 LEU A C 1
ATOM 1396 O O . LEU A 1 170 ? 7.603 9.695 -16.059 1.00 98.69 170 LEU A O 1
ATOM 1400 N N . PHE A 1 171 ? 7.627 11.835 -15.395 1.00 98.69 171 PHE A N 1
ATOM 1401 C CA . PHE A 1 171 ? 8.328 12.313 -16.588 1.00 98.69 171 PHE A CA 1
ATOM 1402 C C . PHE A 1 171 ? 9.688 11.618 -16.762 1.00 98.69 171 PHE A C 1
ATOM 1404 O O . PHE A 1 171 ? 10.015 11.134 -17.848 1.00 98.69 171 PHE A O 1
ATOM 1411 N N . SER A 1 172 ? 10.449 11.492 -15.673 1.00 98.75 172 SER A N 1
ATOM 1412 C CA . SER A 1 172 ? 11.745 10.811 -15.658 1.00 98.75 172 SER A CA 1
ATOM 1413 C C . SER A 1 172 ? 11.621 9.339 -16.043 1.00 98.75 172 SER A C 1
ATOM 1415 O O . SER A 1 172 ? 12.462 8.847 -16.792 1.00 98.75 172 SER A O 1
ATOM 1417 N N . LEU A 1 173 ? 10.576 8.634 -15.601 1.00 98.81 173 LEU A N 1
ATOM 1418 C CA . LEU A 1 173 ? 10.307 7.244 -15.984 1.00 98.81 173 LEU A CA 1
ATOM 1419 C C . LEU A 1 173 ? 10.063 7.115 -17.494 1.00 98.81 173 LEU A C 1
ATOM 1421 O O . LEU A 1 173 ? 10.635 6.243 -18.153 1.00 98.81 173 LEU A O 1
ATOM 1425 N N . LEU A 1 174 ? 9.244 8.000 -18.066 1.00 98.69 174 LEU A N 1
ATOM 1426 C CA . LEU A 1 174 ? 8.922 7.963 -19.495 1.00 98.69 174 LEU A CA 1
ATOM 1427 C C . LEU A 1 174 ? 10.147 8.249 -20.367 1.00 98.69 174 LEU A C 1
ATOM 1429 O O . LEU A 1 174 ? 10.354 7.564 -21.368 1.00 98.69 174 LEU A O 1
ATOM 1433 N N . VAL A 1 175 ? 10.986 9.210 -19.976 1.00 98.69 175 VAL A N 1
ATOM 1434 C CA . VAL A 1 175 ? 12.222 9.535 -20.704 1.00 98.69 175 VAL A CA 1
ATOM 1435 C C . VAL A 1 175 ? 13.275 8.439 -20.530 1.00 98.69 175 VAL A C 1
ATOM 1437 O O . VAL A 1 175 ? 13.852 7.980 -21.517 1.00 98.69 175 VAL A O 1
ATOM 1440 N N . SER A 1 176 ? 13.518 7.987 -19.297 1.00 98.69 176 SER A N 1
ATOM 1441 C CA . SER A 1 176 ? 14.549 6.979 -19.002 1.00 98.69 176 SER A CA 1
ATOM 1442 C C . SER A 1 176 ? 14.233 5.609 -19.604 1.00 98.69 176 SER A C 1
ATOM 1444 O O . SER A 1 176 ? 15.144 4.954 -20.102 1.00 98.69 176 SER A O 1
ATOM 1446 N N . SER A 1 177 ? 12.961 5.206 -19.673 1.00 98.50 177 SER A N 1
ATOM 1447 C CA . SER A 1 177 ? 12.557 3.949 -20.323 1.00 98.50 177 SER A CA 1
ATOM 1448 C C . SER A 1 177 ? 12.822 3.936 -21.836 1.00 98.50 177 SER A C 1
ATOM 1450 O O . SER A 1 177 ? 13.288 2.926 -22.379 1.00 98.50 177 SER A O 1
ATOM 1452 N N . LEU A 1 178 ? 12.616 5.066 -22.526 1.00 98.50 178 LEU A N 1
ATOM 1453 C CA . LEU A 1 178 ? 13.024 5.209 -23.927 1.00 98.50 178 LEU A CA 1
ATOM 1454 C C . LEU A 1 178 ? 14.542 5.248 -24.055 1.00 98.50 178 LEU A C 1
ATOM 1456 O O . LEU A 1 178 ? 15.093 4.518 -24.877 1.00 98.50 178 LEU A O 1
ATOM 1460 N N . ALA A 1 179 ? 15.223 6.045 -23.228 1.00 98.06 179 ALA A N 1
ATOM 1461 C CA . ALA A 1 179 ? 16.680 6.129 -23.231 1.00 98.06 179 ALA A CA 1
ATOM 1462 C C . ALA A 1 179 ? 17.321 4.748 -23.030 1.00 98.06 179 ALA A C 1
ATOM 1464 O O . ALA A 1 179 ? 18.198 4.374 -23.800 1.00 98.06 179 ALA A O 1
ATOM 1465 N N . SER A 1 180 ? 16.817 3.947 -22.087 1.00 98.19 180 SER A N 1
ATOM 1466 C CA . SER A 1 180 ? 17.244 2.563 -21.873 1.00 98.19 180 SER A CA 1
ATOM 1467 C C . SER A 1 180 ? 17.065 1.718 -23.138 1.00 98.19 180 SER A C 1
ATOM 1469 O O . SER A 1 180 ? 18.009 1.051 -23.561 1.00 98.19 180 SER A O 1
ATOM 1471 N N . SER A 1 181 ? 15.915 1.822 -23.814 1.00 97.81 181 SER A N 1
ATOM 1472 C CA . SER A 1 181 ? 15.661 1.121 -25.083 1.00 97.81 181 SER A CA 1
ATOM 1473 C C . SER A 1 181 ? 16.650 1.519 -26.190 1.00 97.81 181 SER A C 1
ATOM 1475 O O . SER A 1 181 ? 17.130 0.665 -26.936 1.00 97.81 181 SER A O 1
ATOM 1477 N N . TYR A 1 182 ? 16.996 2.807 -26.294 1.00 97.62 182 TYR A N 1
ATOM 1478 C CA . TYR A 1 182 ? 18.012 3.293 -27.233 1.00 97.62 182 TYR A CA 1
ATOM 1479 C C . TYR A 1 182 ? 19.424 2.835 -26.859 1.00 97.62 182 TYR A C 1
ATOM 1481 O O . TYR A 1 182 ? 20.176 2.417 -27.739 1.00 97.62 182 TYR A O 1
ATOM 1489 N N . MET A 1 183 ? 19.769 2.861 -25.572 1.00 97.94 183 MET A N 1
ATOM 1490 C CA . MET A 1 183 ? 21.090 2.475 -25.075 1.00 97.94 183 MET A CA 1
ATOM 1491 C C . MET A 1 183 ? 21.348 0.983 -25.279 1.00 97.94 183 MET A C 1
ATOM 1493 O O . MET A 1 183 ? 22.430 0.646 -25.734 1.00 97.94 183 MET A O 1
ATOM 1497 N N . TRP A 1 184 ? 20.352 0.107 -25.106 1.00 97.38 184 TRP A N 1
ATOM 1498 C CA . TRP A 1 184 ? 20.481 -1.323 -25.435 1.00 97.38 184 TRP A CA 1
ATOM 1499 C C . TRP A 1 184 ? 20.813 -1.608 -26.905 1.00 97.38 184 TRP A C 1
ATOM 1501 O O . TRP A 1 184 ? 21.428 -2.631 -27.198 1.00 97.38 184 TRP A O 1
ATOM 1511 N N . LYS A 1 185 ? 20.427 -0.722 -27.831 1.00 94.25 185 LYS A N 1
ATOM 1512 C CA . LYS A 1 185 ? 20.810 -0.838 -29.249 1.00 94.25 185 LYS A CA 1
ATOM 1513 C C . LYS A 1 185 ? 22.236 -0.359 -29.510 1.00 94.25 185 LYS A C 1
ATOM 1515 O O . LYS A 1 185 ? 22.853 -0.814 -30.466 1.00 94.25 185 LYS A O 1
ATOM 1520 N N . ALA A 1 186 ? 22.718 0.589 -28.711 1.00 95.12 186 ALA A N 1
ATOM 1521 C CA . ALA A 1 186 ? 24.022 1.211 -28.895 1.00 95.12 186 ALA A CA 1
ATOM 1522 C C . ALA A 1 186 ? 25.140 0.434 -28.186 1.00 95.12 186 ALA A C 1
ATOM 1524 O O . ALA A 1 186 ? 26.169 0.159 -28.794 1.00 95.12 186 ALA A O 1
ATOM 1525 N N . ASP A 1 187 ? 24.939 0.089 -26.913 1.00 97.44 187 ASP A N 1
ATOM 1526 C CA . ASP A 1 187 ? 25.927 -0.572 -26.064 1.00 97.44 187 ASP A CA 1
ATOM 1527 C C . ASP A 1 187 ? 25.245 -1.317 -24.900 1.00 97.44 187 ASP A C 1
ATOM 1529 O O . ASP A 1 187 ? 24.400 -0.774 -24.185 1.00 97.44 187 ASP A O 1
ATOM 1533 N N . TYR A 1 188 ? 25.626 -2.576 -24.686 1.00 95.88 188 TYR A N 1
ATOM 1534 C CA . TYR A 1 188 ? 24.977 -3.443 -23.699 1.00 95.88 188 TYR A CA 1
ATOM 1535 C C . TYR A 1 188 ? 25.273 -3.039 -22.245 1.00 95.88 188 TYR A C 1
ATOM 1537 O O . TYR A 1 188 ? 24.426 -3.249 -21.374 1.00 95.88 188 TYR A O 1
ATOM 1545 N N . VAL A 1 189 ? 26.435 -2.439 -21.963 1.00 97.50 189 VAL A N 1
ATOM 1546 C CA . VAL A 1 189 ? 26.788 -1.962 -20.616 1.00 97.50 189 VAL A CA 1
ATOM 1547 C C . VAL A 1 189 ? 25.955 -0.731 -20.285 1.00 97.50 189 VAL A C 1
ATOM 1549 O O . VAL A 1 189 ? 25.320 -0.675 -19.229 1.00 97.50 189 VAL A O 1
ATOM 1552 N N . LEU A 1 190 ? 25.893 0.230 -21.208 1.00 97.50 190 LEU A N 1
ATOM 1553 C CA . LEU A 1 190 ? 25.064 1.426 -21.074 1.00 97.50 190 LEU A CA 1
ATOM 1554 C C . LEU A 1 190 ? 23.574 1.076 -20.977 1.00 97.50 190 LEU A C 1
ATOM 1556 O O . LEU A 1 190 ? 22.875 1.635 -20.130 1.00 97.50 190 LEU A O 1
ATOM 1560 N N . GLY A 1 191 ? 23.095 0.124 -21.783 1.00 97.94 191 GLY A N 1
ATOM 1561 C CA . GLY A 1 191 ? 21.734 -0.410 -21.689 1.00 97.94 191 GLY A CA 1
ATOM 1562 C C . GLY A 1 191 ? 21.442 -1.013 -20.312 1.00 97.94 191 GLY A C 1
ATOM 1563 O O . GLY A 1 191 ? 20.436 -0.668 -19.682 1.00 97.94 191 GLY A O 1
ATOM 1564 N N . GLY A 1 192 ? 22.352 -1.844 -19.796 1.00 98.12 192 GLY A N 1
ATOM 1565 C CA . GLY A 1 192 ? 22.260 -2.427 -18.456 1.00 98.12 192 GLY A CA 1
ATOM 1566 C C . GLY A 1 192 ? 22.188 -1.372 -17.347 1.00 98.12 192 GLY A C 1
ATOM 1567 O O . GLY A 1 192 ? 21.264 -1.401 -16.533 1.00 98.12 192 GLY A O 1
ATOM 1568 N N . ILE A 1 193 ? 23.092 -0.388 -17.352 1.00 98.38 193 ILE A N 1
ATOM 1569 C CA . ILE A 1 193 ? 23.097 0.719 -16.378 1.00 98.38 193 ILE A CA 1
ATOM 1570 C C . ILE A 1 193 ? 21.786 1.511 -16.451 1.00 98.38 193 ILE A C 1
ATOM 1572 O O . ILE A 1 193 ? 21.144 1.749 -15.426 1.00 98.38 193 ILE A O 1
ATOM 1576 N N . ALA A 1 194 ? 21.345 1.876 -17.658 1.00 98.44 194 ALA A N 1
ATOM 1577 C CA . ALA A 1 194 ? 20.101 2.614 -17.857 1.00 98.44 194 ALA A CA 1
ATOM 1578 C C . ALA A 1 194 ? 18.873 1.831 -17.369 1.00 98.44 194 ALA A C 1
ATOM 1580 O O . ALA A 1 194 ? 17.931 2.428 -16.849 1.00 98.44 194 ALA A O 1
ATOM 1581 N N . THR A 1 195 ? 18.891 0.501 -17.484 1.00 98.62 195 THR A N 1
ATOM 1582 C CA . THR A 1 195 ? 17.831 -0.379 -16.968 1.00 98.62 195 THR A CA 1
ATOM 1583 C C . THR A 1 195 ? 17.735 -0.295 -15.447 1.00 98.62 195 THR A C 1
ATOM 1585 O O . THR A 1 195 ? 16.640 -0.124 -14.914 1.00 98.62 195 THR A O 1
ATOM 1588 N N . VAL A 1 196 ? 18.875 -0.346 -14.748 1.00 98.50 196 VAL A N 1
ATOM 1589 C CA . VAL A 1 196 ? 18.929 -0.213 -13.282 1.00 98.50 196 VAL A CA 1
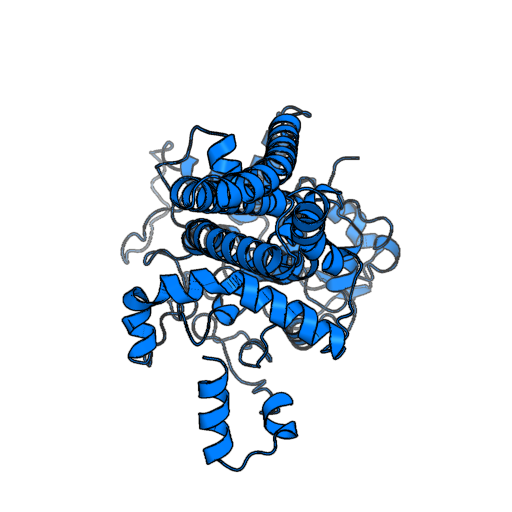ATOM 1590 C C . VAL A 1 196 ? 18.426 1.154 -12.833 1.00 98.50 196 VAL A C 1
ATOM 1592 O O . VAL A 1 196 ? 17.583 1.233 -11.940 1.00 98.50 196 VAL A O 1
ATOM 1595 N N . VAL A 1 197 ? 18.879 2.225 -13.489 1.00 98.50 197 VAL A N 1
ATOM 1596 C CA . VAL A 1 197 ? 18.427 3.594 -13.195 1.00 98.50 197 VAL A CA 1
ATOM 1597 C C . VAL A 1 197 ? 16.920 3.737 -13.428 1.00 98.50 197 VAL A C 1
ATOM 1599 O O . VAL A 1 197 ? 16.220 4.277 -12.576 1.00 98.50 197 VAL A O 1
ATOM 1602 N N . THR A 1 198 ? 16.399 3.207 -14.537 1.00 98.81 198 THR A N 1
ATOM 1603 C CA . THR A 1 198 ? 14.961 3.250 -14.852 1.00 98.81 198 THR A CA 1
ATOM 1604 C C . THR A 1 198 ? 14.138 2.460 -13.831 1.00 98.81 198 THR A C 1
ATOM 1606 O O . THR A 1 198 ? 13.110 2.947 -13.367 1.00 98.81 198 THR A O 1
ATOM 1609 N N . GLY A 1 199 ? 14.601 1.272 -13.425 1.00 98.50 199 GLY A N 1
ATOM 1610 C CA . GLY A 1 199 ? 13.964 0.472 -12.374 1.00 98.50 199 GLY A CA 1
ATOM 1611 C C . GLY A 1 199 ? 13.947 1.174 -11.015 1.00 98.50 199 GLY A C 1
ATOM 1612 O O . GLY A 1 199 ? 12.932 1.143 -10.321 1.00 98.50 199 GLY A O 1
ATOM 1613 N N . TYR A 1 200 ? 15.024 1.877 -10.659 1.00 97.88 200 TYR A N 1
ATOM 1614 C CA . TYR A 1 200 ? 15.061 2.710 -9.456 1.00 97.88 200 TYR A CA 1
ATOM 1615 C C . TYR A 1 200 ? 14.085 3.894 -9.536 1.00 97.88 200 TYR A C 1
ATOM 1617 O O . TYR A 1 200 ? 13.371 4.160 -8.573 1.00 97.88 200 TYR A O 1
ATOM 1625 N N . ILE A 1 201 ? 13.998 4.580 -10.683 1.00 98.56 201 ILE A N 1
ATOM 1626 C CA . ILE A 1 201 ? 13.022 5.665 -10.897 1.00 98.56 201 ILE A CA 1
ATOM 1627 C C . ILE A 1 201 ? 11.589 5.135 -10.774 1.00 98.56 201 ILE A C 1
ATOM 1629 O O . ILE A 1 201 ? 10.761 5.785 -10.138 1.00 98.56 201 ILE A O 1
ATOM 1633 N N . LEU A 1 202 ? 11.296 3.953 -11.331 1.00 98.56 202 LEU A N 1
ATOM 1634 C CA . LEU A 1 202 ? 9.994 3.304 -11.172 1.00 98.56 202 LEU A CA 1
ATOM 1635 C C . LEU A 1 202 ? 9.695 3.005 -9.695 1.00 98.56 202 LEU A C 1
ATOM 1637 O O . LEU A 1 202 ? 8.592 3.293 -9.236 1.00 98.56 202 LEU A O 1
ATOM 1641 N N . SER A 1 203 ? 10.675 2.514 -8.932 1.00 97.19 203 SER A N 1
ATOM 1642 C CA . SER A 1 203 ? 10.524 2.305 -7.484 1.00 97.19 203 SER A CA 1
ATOM 1643 C C . SER A 1 203 ? 10.252 3.607 -6.739 1.00 97.19 203 SER A C 1
ATOM 1645 O O . SER A 1 203 ? 9.293 3.680 -5.977 1.00 97.19 203 SER A O 1
ATOM 1647 N N . ALA A 1 204 ? 11.014 4.664 -7.019 1.00 96.31 204 ALA A N 1
ATOM 1648 C CA . ALA A 1 204 ? 10.809 5.977 -6.420 1.00 96.31 204 ALA A CA 1
ATOM 1649 C C . ALA A 1 204 ? 9.419 6.553 -6.747 1.00 96.31 204 ALA A C 1
ATOM 1651 O O . ALA A 1 204 ? 8.752 7.080 -5.855 1.00 96.31 204 ALA A O 1
ATOM 1652 N N . LEU A 1 205 ? 8.961 6.422 -8.000 1.00 97.81 205 LEU A N 1
ATOM 1653 C CA . LEU A 1 205 ? 7.610 6.810 -8.412 1.00 97.81 205 LEU A CA 1
ATOM 1654 C C . LEU A 1 205 ? 6.549 6.005 -7.659 1.00 97.81 205 LEU A C 1
ATOM 1656 O O . LEU A 1 205 ? 5.575 6.580 -7.187 1.00 97.81 205 LEU A O 1
ATOM 1660 N N . THR A 1 206 ? 6.751 4.696 -7.525 1.00 96.50 206 THR A N 1
ATOM 1661 C CA . THR A 1 206 ? 5.839 3.791 -6.815 1.00 96.50 206 THR A CA 1
ATOM 1662 C C . THR A 1 206 ? 5.721 4.182 -5.343 1.00 96.50 206 THR A C 1
ATOM 1664 O O . THR A 1 206 ? 4.613 4.364 -4.844 1.00 96.50 206 THR A O 1
ATOM 1667 N N . THR A 1 207 ? 6.844 4.408 -4.657 1.00 92.56 207 THR A N 1
ATOM 1668 C CA . THR A 1 207 ? 6.860 4.859 -3.257 1.00 92.56 207 THR A CA 1
ATOM 1669 C C . THR A 1 207 ? 6.187 6.222 -3.090 1.00 92.56 207 THR A C 1
ATOM 1671 O O . THR A 1 207 ? 5.397 6.413 -2.162 1.00 92.56 207 THR A O 1
ATOM 1674 N N . ALA A 1 208 ? 6.447 7.161 -4.008 1.00 92.25 208 ALA A N 1
ATOM 1675 C CA . ALA A 1 208 ? 5.814 8.475 -3.999 1.00 92.25 208 ALA A CA 1
ATOM 1676 C C . ALA A 1 208 ? 4.293 8.363 -4.202 1.00 92.25 208 ALA A C 1
ATOM 1678 O O . ALA A 1 208 ? 3.532 8.931 -3.416 1.00 92.25 208 ALA A O 1
ATOM 1679 N N . ALA A 1 209 ? 3.859 7.579 -5.194 1.00 94.81 209 ALA A N 1
ATOM 1680 C CA . ALA A 1 209 ? 2.459 7.318 -5.520 1.00 94.81 209 ALA A CA 1
ATOM 1681 C C . ALA A 1 209 ? 1.697 6.630 -4.377 1.00 94.81 209 ALA A C 1
ATOM 1683 O O . ALA A 1 209 ? 0.508 6.898 -4.201 1.00 94.81 209 ALA A O 1
ATOM 1684 N N . HIS A 1 210 ? 2.374 5.817 -3.557 1.00 91.00 210 HIS A N 1
ATOM 1685 C CA . HIS A 1 210 ? 1.756 5.158 -2.403 1.00 91.00 210 HIS A CA 1
ATOM 1686 C C . HIS A 1 210 ? 1.092 6.165 -1.445 1.00 91.00 210 HIS A C 1
ATOM 1688 O O . HIS A 1 210 ? -0.001 5.940 -0.936 1.00 91.00 210 HIS A O 1
ATOM 1694 N N . ASN A 1 211 ? 1.697 7.344 -1.282 1.00 87.62 211 ASN A N 1
ATOM 1695 C CA . ASN A 1 211 ? 1.168 8.394 -0.412 1.00 87.62 211 ASN A CA 1
ATOM 1696 C C . ASN A 1 211 ? -0.176 8.955 -0.899 1.00 87.62 211 ASN A C 1
ATOM 1698 O O . ASN A 1 211 ? -0.919 9.550 -0.123 1.00 87.62 211 ASN A O 1
ATOM 1702 N N . TYR A 1 212 ? -0.474 8.814 -2.191 1.00 90.62 212 TYR A N 1
ATOM 1703 C CA . TYR A 1 212 ? -1.663 9.387 -2.807 1.00 90.62 212 TYR A CA 1
ATOM 1704 C C . TYR A 1 212 ? -2.886 8.493 -2.686 1.00 90.62 212 TYR A C 1
ATOM 1706 O O . TYR A 1 212 ? -3.993 9.027 -2.708 1.00 90.62 212 TYR A O 1
ATOM 1714 N N . PHE A 1 213 ? -2.727 7.174 -2.540 1.00 88.81 213 PHE A N 1
ATOM 1715 C CA . PHE A 1 213 ? -3.890 6.313 -2.336 1.00 88.81 213 PHE A CA 1
ATOM 1716 C C . PHE A 1 213 ? -4.450 6.417 -0.919 1.00 88.81 213 PHE A C 1
ATOM 1718 O O . PHE A 1 213 ? -5.622 6.118 -0.757 1.00 88.81 213 PHE A O 1
ATOM 1725 N N . HIS A 1 214 ? -3.681 6.899 0.067 1.00 86.19 214 HIS A N 1
ATOM 1726 C CA . HIS A 1 214 ? -4.162 7.211 1.427 1.00 86.19 214 HIS A CA 1
ATOM 1727 C C . HIS A 1 214 ? -5.052 8.462 1.488 1.00 86.19 214 HIS A C 1
ATOM 1729 O O . HIS A 1 214 ? -5.642 8.762 2.520 1.00 86.19 214 HIS A O 1
ATOM 1735 N N . ARG A 1 215 ? -5.135 9.215 0.386 1.00 84.31 215 ARG A N 1
ATOM 1736 C CA . ARG A 1 215 ? -5.868 10.482 0.287 1.00 84.31 215 ARG A CA 1
ATOM 1737 C C . ARG A 1 215 ? -7.210 10.296 -0.415 1.00 84.31 215 ARG A C 1
ATOM 1739 O O . ARG A 1 215 ? -7.513 9.224 -0.946 1.00 84.31 215 ARG A O 1
ATOM 1746 N N . ALA A 1 216 ? -7.960 11.398 -0.479 1.00 85.94 216 ALA A N 1
ATOM 1747 C CA . ALA A 1 216 ? -9.068 11.551 -1.412 1.00 85.94 216 ALA A CA 1
ATOM 1748 C C . ALA A 1 216 ? -8.651 11.174 -2.840 1.00 85.94 216 ALA A C 1
ATOM 1750 O O . ALA A 1 216 ? -7.493 11.369 -3.235 1.00 85.94 216 ALA A O 1
ATOM 1751 N N . ASP A 1 217 ? -9.600 10.628 -3.602 1.00 88.94 217 ASP A N 1
ATOM 1752 C CA . ASP A 1 217 ? -9.357 10.137 -4.957 1.00 88.94 217 ASP A CA 1
ATOM 1753 C C . ASP A 1 217 ? -8.685 11.209 -5.818 1.00 88.94 217 ASP A C 1
ATOM 1755 O O . ASP A 1 217 ? -9.156 12.338 -5.958 1.00 88.94 217 ASP A O 1
ATOM 1759 N N . ASN A 1 218 ? -7.539 10.853 -6.389 1.00 91.81 218 ASN A N 1
ATOM 1760 C CA . ASN A 1 218 ? -6.720 11.753 -7.184 1.00 91.81 218 ASN A CA 1
ATOM 1761 C C . ASN A 1 218 ? -5.974 10.952 -8.248 1.00 91.81 218 ASN A C 1
ATOM 1763 O O . ASN A 1 218 ? -5.707 9.767 -8.080 1.00 91.81 218 ASN A O 1
ATOM 1767 N N . TRP A 1 219 ? -5.593 11.597 -9.346 1.00 95.88 219 TRP A N 1
ATOM 1768 C CA . TRP A 1 219 ? -5.005 10.871 -10.469 1.00 95.88 219 TRP A CA 1
ATOM 1769 C C . TRP A 1 219 ? -3.611 10.281 -10.170 1.00 95.88 219 TRP A C 1
ATOM 1771 O O . TRP A 1 219 ? -3.205 9.319 -10.819 1.00 95.88 219 TRP A O 1
ATOM 1781 N N . ARG A 1 220 ? -2.876 10.818 -9.184 1.00 95.94 220 ARG A N 1
ATOM 1782 C CA . ARG A 1 220 ? -1.523 10.345 -8.842 1.00 95.94 220 ARG A CA 1
ATOM 1783 C C . ARG A 1 220 ? -1.531 9.005 -8.120 1.00 95.94 220 ARG A C 1
ATOM 1785 O O . ARG A 1 220 ? -0.543 8.282 -8.208 1.00 95.94 220 ARG A O 1
ATOM 1792 N N . MET A 1 221 ? -2.641 8.624 -7.485 1.00 94.69 221 MET A N 1
ATOM 1793 C CA . MET A 1 221 ? -2.771 7.294 -6.880 1.00 94.69 221 MET A CA 1
ATOM 1794 C C . MET A 1 221 ? -2.631 6.178 -7.926 1.00 94.69 221 MET A C 1
ATOM 1796 O O . MET A 1 221 ? -2.025 5.146 -7.657 1.00 94.69 221 MET A O 1
ATOM 1800 N N . TYR A 1 222 ? -3.098 6.423 -9.156 1.00 97.50 222 TYR A N 1
ATOM 1801 C CA . TYR A 1 222 ? -3.010 5.470 -10.262 1.00 97.50 222 TYR A CA 1
ATOM 1802 C C . TYR A 1 222 ? -1.574 5.224 -10.740 1.00 97.50 222 TYR A C 1
ATOM 1804 O O . TYR A 1 222 ? -1.306 4.206 -11.375 1.00 97.50 222 TYR A O 1
ATOM 1812 N N . LEU A 1 223 ? -0.632 6.123 -10.428 1.00 98.12 223 LEU A N 1
ATOM 1813 C CA . LEU A 1 223 ? 0.781 5.947 -10.780 1.00 98.12 223 LEU A CA 1
ATOM 1814 C C . LEU A 1 223 ? 1.409 4.759 -10.049 1.00 98.12 223 LEU A C 1
ATOM 1816 O O . LEU A 1 223 ? 2.359 4.168 -10.557 1.00 98.12 223 LEU A O 1
ATOM 1820 N N . PHE A 1 224 ? 0.832 4.354 -8.915 1.00 97.19 224 PHE A N 1
ATOM 1821 C CA . PHE A 1 224 ? 1.233 3.156 -8.187 1.00 97.19 224 PHE A CA 1
ATOM 1822 C C . PHE A 1 224 ? 1.142 1.893 -9.062 1.00 97.19 224 PHE A C 1
ATOM 1824 O O . PHE A 1 224 ? 1.995 1.007 -8.971 1.00 97.19 224 PHE A O 1
ATOM 1831 N N . ASN A 1 225 ? 0.184 1.858 -9.996 1.00 97.69 225 ASN A N 1
ATOM 1832 C CA . ASN A 1 225 ? -0.052 0.715 -10.874 1.00 97.69 225 ASN A CA 1
ATOM 1833 C C . ASN A 1 225 ? 1.044 0.485 -11.921 1.00 97.69 225 ASN A C 1
ATOM 1835 O O . ASN A 1 225 ? 1.130 -0.614 -12.464 1.00 97.69 225 ASN A O 1
ATOM 1839 N N . PHE A 1 226 ? 1.941 1.447 -12.170 1.00 97.69 226 PHE A N 1
ATOM 1840 C CA . PHE A 1 226 ? 3.111 1.213 -13.031 1.00 97.69 226 PHE A CA 1
ATOM 1841 C C . PHE A 1 226 ? 4.048 0.123 -12.482 1.00 97.69 226 PHE A C 1
ATOM 1843 O O . PHE A 1 226 ? 4.786 -0.492 -13.250 1.00 97.69 226 PHE A O 1
ATOM 1850 N N . SER A 1 227 ? 4.013 -0.132 -11.172 1.00 95.56 227 SER A N 1
ATOM 1851 C CA . SER A 1 227 ? 4.829 -1.151 -10.498 1.00 95.56 227 SER A CA 1
ATOM 1852 C C . SER A 1 227 ? 4.355 -2.595 -10.711 1.00 95.56 227 SER A C 1
ATOM 1854 O O . SER A 1 227 ? 5.075 -3.535 -10.359 1.00 95.56 227 SER A O 1
ATOM 1856 N N . GLY A 1 228 ? 3.138 -2.766 -11.242 1.00 90.75 228 GLY A N 1
ATOM 1857 C CA . GLY A 1 228 ? 2.399 -4.030 -11.288 1.00 90.75 228 GLY A CA 1
ATOM 1858 C C . GLY A 1 228 ? 1.497 -4.280 -10.071 1.00 90.75 228 GLY A C 1
ATOM 1859 O O . GLY A 1 228 ? 0.665 -5.182 -10.103 1.00 90.75 228 GLY A O 1
ATOM 1860 N N . MET A 1 229 ? 1.603 -3.476 -9.012 1.00 94.56 229 MET A N 1
ATOM 1861 C CA . MET A 1 229 ? 0.707 -3.555 -7.853 1.00 94.56 229 MET A CA 1
ATOM 1862 C C . MET A 1 229 ? -0.571 -2.737 -8.074 1.00 94.56 229 MET A C 1
ATOM 1864 O O . MET A 1 229 ? -0.554 -1.742 -8.787 1.00 94.56 229 MET A O 1
ATOM 1868 N N . SER A 1 230 ? -1.685 -3.123 -7.453 1.00 95.69 230 SER A N 1
ATOM 1869 C CA . SER A 1 230 ? -2.960 -2.402 -7.572 1.00 95.69 230 SER A CA 1
ATOM 1870 C C . SER A 1 230 ? -3.157 -1.435 -6.409 1.00 95.69 230 SER A C 1
ATOM 1872 O O . SER A 1 230 ? -3.131 -1.859 -5.254 1.00 95.69 230 SER A O 1
ATOM 1874 N N . TYR A 1 231 ? -3.393 -0.147 -6.694 1.00 95.50 231 TYR A N 1
ATOM 1875 C CA . TYR A 1 231 ? -3.735 0.824 -5.647 1.00 95.50 231 TYR A CA 1
ATOM 1876 C C . TYR A 1 231 ? -5.023 0.431 -4.899 1.00 95.50 231 TYR A C 1
ATOM 1878 O O . TYR A 1 231 ? -5.148 0.731 -3.717 1.00 95.50 231 TYR A O 1
ATOM 1886 N N . GLU A 1 232 ? -5.973 -0.238 -5.567 1.00 94.56 232 GLU A N 1
ATOM 1887 C CA . GLU A 1 232 ? -7.237 -0.668 -4.955 1.00 94.56 232 GLU A CA 1
ATOM 1888 C C . GLU A 1 232 ? -6.986 -1.743 -3.894 1.00 94.56 232 GLU A C 1
ATOM 1890 O O . GLU A 1 232 ? -7.473 -1.628 -2.770 1.00 94.56 232 GLU A O 1
ATOM 1895 N N . ASP A 1 233 ? -6.166 -2.744 -4.227 1.00 95.50 233 ASP A N 1
ATOM 1896 C CA . ASP A 1 233 ? -5.757 -3.770 -3.269 1.00 95.50 233 ASP A CA 1
ATOM 1897 C C . ASP A 1 233 ? -4.890 -3.173 -2.164 1.00 95.50 233 ASP A C 1
ATOM 1899 O O . ASP A 1 233 ? -5.082 -3.523 -1.006 1.00 95.50 233 ASP A O 1
ATOM 1903 N N . TRP A 1 234 ? -3.998 -2.233 -2.485 1.00 95.38 234 TRP A N 1
ATOM 1904 C CA . TRP A 1 234 ? -3.133 -1.588 -1.495 1.00 95.38 234 TRP A CA 1
ATOM 1905 C C . TRP A 1 234 ? -3.882 -0.655 -0.541 1.00 95.38 234 TRP A C 1
ATOM 1907 O O . TRP A 1 234 ? -3.508 -0.553 0.626 1.00 95.38 234 TRP A O 1
ATOM 1917 N N . ARG A 1 235 ? -5.000 -0.045 -0.951 1.00 95.06 235 ARG A N 1
ATOM 1918 C CA . ARG A 1 235 ? -5.907 0.627 -0.004 1.00 95.06 235 ARG A CA 1
ATOM 1919 C C . ARG A 1 235 ? -6.428 -0.345 1.057 1.00 95.06 235 ARG A C 1
ATOM 1921 O O . ARG A 1 235 ? -6.599 0.039 2.206 1.00 95.06 235 ARG A O 1
ATOM 1928 N N . ILE A 1 236 ? -6.622 -1.613 0.715 1.00 96.44 236 ILE A N 1
ATOM 1929 C CA . ILE A 1 236 ? -7.071 -2.628 1.670 1.00 96.44 236 ILE A CA 1
ATOM 1930 C C . ILE A 1 236 ? -5.883 -3.225 2.433 1.00 96.44 236 ILE A C 1
ATOM 1932 O O . ILE A 1 236 ? -5.854 -3.158 3.658 1.00 96.44 236 ILE A O 1
ATOM 1936 N N . SER A 1 237 ? -4.896 -3.792 1.736 1.00 95.56 237 SER A N 1
ATOM 1937 C CA . SER A 1 237 ? -3.771 -4.502 2.354 1.00 95.56 237 SER A CA 1
ATOM 1938 C C . SER A 1 237 ? -2.888 -3.577 3.178 1.00 95.56 237 SER A C 1
ATOM 1940 O O . SER A 1 237 ? -2.527 -3.916 4.300 1.00 95.56 237 SER A O 1
ATOM 1942 N N . HIS A 1 238 ? -2.586 -2.393 2.654 1.00 93.88 238 HIS A N 1
ATOM 1943 C CA . HIS A 1 238 ? -1.665 -1.472 3.294 1.00 93.88 238 HIS A CA 1
ATOM 1944 C C . HIS A 1 238 ? -2.397 -0.520 4.238 1.00 93.88 238 HIS A C 1
ATOM 1946 O O . HIS A 1 238 ? -2.064 -0.437 5.417 1.00 93.88 238 HIS A O 1
ATOM 1952 N N . ALA A 1 239 ? -3.417 0.199 3.755 1.00 92.44 239 ALA A N 1
ATOM 1953 C CA . ALA A 1 239 ? -4.067 1.232 4.567 1.00 92.44 239 ALA A CA 1
ATOM 1954 C C . ALA A 1 239 ? -5.016 0.659 5.631 1.00 92.44 239 ALA A C 1
ATOM 1956 O O . ALA A 1 239 ? -4.916 1.050 6.790 1.00 92.44 239 ALA A O 1
ATOM 1957 N N . LEU A 1 240 ? -5.907 -0.274 5.269 1.00 95.81 240 LEU A N 1
ATOM 1958 C CA . LEU A 1 240 ? -6.892 -0.833 6.209 1.00 95.81 240 LEU A CA 1
ATOM 1959 C C . LEU A 1 240 ? -6.356 -2.002 7.040 1.00 95.81 240 LEU A C 1
ATOM 1961 O O . LEU A 1 240 ? -6.777 -2.186 8.177 1.00 95.81 240 LEU A O 1
ATOM 1965 N N . SER A 1 241 ? -5.462 -2.813 6.484 1.00 96.44 241 SER A N 1
ATOM 1966 C CA . SER A 1 241 ? -4.936 -3.985 7.178 1.00 96.44 241 SER A CA 1
ATOM 1967 C C . SER A 1 241 ? -3.617 -3.678 7.887 1.00 96.44 241 SER A C 1
ATOM 1969 O O . SER A 1 241 ? -3.594 -3.706 9.118 1.00 96.44 241 SER A O 1
ATOM 1971 N N . HIS A 1 242 ? -2.552 -3.339 7.154 1.00 94.38 242 HIS A N 1
ATOM 1972 C CA . HIS A 1 242 ? -1.232 -3.105 7.741 1.00 94.38 242 HIS A CA 1
ATOM 1973 C C . HIS A 1 242 ? -1.225 -1.913 8.705 1.00 94.38 242 HIS A C 1
ATOM 1975 O O . HIS A 1 242 ? -0.989 -2.120 9.883 1.00 94.38 242 HIS A O 1
ATOM 1981 N N . HIS A 1 243 ? -1.564 -0.688 8.287 1.00 91.81 243 HIS A N 1
ATOM 1982 C CA . HIS A 1 243 ? -1.448 0.484 9.180 1.00 91.81 243 HIS A CA 1
ATOM 1983 C C . HIS A 1 243 ? -2.381 0.445 10.395 1.00 91.81 243 HIS A C 1
ATOM 1985 O O . HIS A 1 243 ? -2.018 0.930 11.467 1.00 91.81 243 HIS A O 1
ATOM 1991 N N . LEU A 1 244 ? -3.582 -0.126 10.264 1.00 93.75 244 LEU A N 1
ATOM 1992 C CA . LEU A 1 244 ? -4.515 -0.204 11.394 1.00 93.75 244 LEU A CA 1
ATOM 1993 C C . LEU A 1 244 ? -4.138 -1.311 12.379 1.00 93.75 244 LEU A C 1
ATOM 1995 O O . LEU A 1 244 ? -4.422 -1.175 13.570 1.00 93.75 244 LEU A O 1
ATOM 1999 N N . HIS A 1 245 ? -3.494 -2.379 11.901 1.00 95.00 245 HIS A N 1
ATOM 2000 C CA . HIS A 1 245 ? -3.242 -3.598 12.664 1.00 95.00 245 HIS A CA 1
ATOM 2001 C C . HIS A 1 245 ? -1.791 -4.095 12.559 1.00 95.00 245 HIS A C 1
ATOM 2003 O O . HIS A 1 245 ? -1.556 -5.306 12.631 1.00 95.00 245 HIS A O 1
ATOM 2009 N N . THR A 1 246 ? -0.837 -3.168 12.427 1.00 93.25 246 THR A N 1
ATOM 2010 C CA . THR A 1 246 ? 0.587 -3.413 12.153 1.00 93.25 246 THR A CA 1
ATOM 2011 C C . THR A 1 246 ? 1.131 -4.540 13.012 1.00 93.25 246 THR A C 1
ATOM 2013 O O . THR A 1 246 ? 0.942 -4.536 14.230 1.00 93.25 246 THR A O 1
ATOM 2016 N N . ASN A 1 247 ? 1.794 -5.514 12.396 1.00 94.00 247 ASN A N 1
ATOM 2017 C CA . ASN A 1 247 ? 2.423 -6.654 13.061 1.00 94.00 247 ASN A CA 1
ATOM 2018 C C . ASN A 1 247 ? 1.508 -7.543 13.932 1.00 94.00 247 ASN A C 1
ATOM 2020 O O . ASN A 1 247 ? 2.002 -8.415 14.648 1.00 94.00 247 ASN A O 1
ATOM 2024 N N . THR A 1 248 ? 0.185 -7.390 13.865 1.00 94.88 248 THR A N 1
ATOM 2025 C CA . THR A 1 248 ? -0.765 -8.353 14.449 1.00 94.88 248 THR A CA 1
ATOM 2026 C C . THR A 1 248 ? -1.107 -9.450 13.435 1.00 94.88 248 THR A C 1
ATOM 2028 O O . THR A 1 248 ? -0.746 -9.366 12.262 1.00 94.88 248 THR A O 1
ATOM 2031 N N . VAL A 1 249 ? -1.874 -10.475 13.822 1.00 94.88 249 VAL A N 1
ATOM 2032 C CA . VAL A 1 249 ? -2.373 -11.458 12.837 1.00 94.88 249 VAL A CA 1
ATOM 2033 C C . VAL A 1 249 ? -3.322 -10.858 11.799 1.00 94.88 249 VAL A C 1
ATOM 2035 O O . VAL A 1 249 ? -3.489 -11.464 10.748 1.00 94.88 249 VAL A O 1
ATOM 2038 N N . ASN A 1 250 ? -3.927 -9.693 12.050 1.00 95.00 250 ASN A N 1
ATOM 2039 C CA . ASN A 1 250 ? -4.755 -8.999 11.058 1.00 95.00 250 ASN A CA 1
ATOM 2040 C C . ASN A 1 250 ? -3.929 -8.259 9.991 1.00 95.00 250 ASN A C 1
ATOM 2042 O O . ASN A 1 250 ? -4.525 -7.762 9.035 1.00 95.00 250 ASN A O 1
ATOM 2046 N N . ASP A 1 251 ? -2.602 -8.192 10.132 1.00 95.12 251 ASP A N 1
ATOM 2047 C CA . ASP A 1 251 ? -1.695 -7.613 9.142 1.00 95.12 251 ASP A CA 1
ATOM 2048 C C . ASP A 1 251 ? -1.530 -8.562 7.940 1.00 95.12 251 ASP A C 1
ATOM 2050 O O . ASP A 1 251 ? -0.857 -9.600 8.001 1.00 95.12 251 ASP A O 1
ATOM 2054 N N . LEU A 1 252 ? -2.190 -8.212 6.836 1.00 95.00 252 LEU A N 1
ATOM 2055 C CA . LEU A 1 252 ? -2.204 -8.975 5.596 1.00 95.00 252 LEU A CA 1
ATOM 2056 C C . LEU A 1 252 ? -0.814 -8.989 4.956 1.00 95.00 252 LEU A C 1
ATOM 2058 O O . LEU A 1 252 ? -0.433 -10.027 4.414 1.00 95.00 252 LEU A O 1
ATOM 2062 N N . GLU A 1 253 ? -0.033 -7.912 5.062 1.00 91.50 253 GLU A N 1
ATOM 2063 C CA . GLU A 1 253 ? 1.286 -7.812 4.421 1.00 91.50 253 GLU A CA 1
ATOM 2064 C C . GLU A 1 253 ? 2.282 -8.816 5.000 1.00 91.50 253 GLU A C 1
ATOM 2066 O O . GLU A 1 253 ? 3.079 -9.394 4.257 1.00 91.50 253 GLU A O 1
ATOM 2071 N N . LEU A 1 254 ? 2.166 -9.126 6.296 1.00 91.56 254 LEU A N 1
ATOM 2072 C CA . LEU A 1 254 ? 2.918 -10.224 6.899 1.00 91.56 254 LEU A CA 1
ATOM 2073 C C . LEU A 1 254 ? 2.554 -11.570 6.282 1.00 91.56 254 LEU A C 1
ATOM 2075 O O . LEU A 1 254 ? 3.435 -12.335 5.893 1.00 91.56 254 LEU A O 1
ATOM 2079 N N . SER A 1 255 ? 1.258 -11.849 6.160 1.00 92.19 255 SER A N 1
ATOM 2080 C CA . SER A 1 255 ? 0.788 -13.124 5.619 1.00 92.19 255 SER A CA 1
ATOM 2081 C C . SER A 1 255 ? 1.119 -13.289 4.132 1.00 92.19 255 SER A C 1
ATOM 2083 O O . SER A 1 255 ? 1.445 -14.393 3.704 1.00 92.19 255 SER A O 1
ATOM 2085 N N . MET A 1 256 ? 1.103 -12.210 3.341 1.00 92.12 256 MET A N 1
ATOM 2086 C CA . MET A 1 256 ? 1.372 -12.238 1.895 1.00 92.12 256 MET A CA 1
ATOM 2087 C C . MET A 1 256 ? 2.786 -12.721 1.551 1.00 92.12 256 MET A C 1
ATOM 2089 O O . MET A 1 256 ? 3.019 -13.209 0.445 1.00 92.12 256 MET A O 1
ATOM 2093 N N . LEU A 1 257 ? 3.727 -12.612 2.490 1.00 90.25 257 LEU A N 1
ATOM 2094 C CA . LEU A 1 257 ? 5.096 -13.099 2.327 1.00 90.25 257 LEU A CA 1
ATOM 2095 C C . LEU A 1 257 ? 5.265 -14.550 2.800 1.00 90.25 257 LEU A C 1
ATOM 2097 O O . LEU A 1 257 ? 6.266 -15.197 2.478 1.00 90.25 257 LEU A O 1
ATOM 2101 N N . GLU A 1 258 ? 4.294 -15.093 3.531 1.00 91.62 258 GLU A N 1
ATOM 2102 C CA . GLU A 1 258 ? 4.307 -16.467 4.018 1.00 91.62 258 GLU A CA 1
ATOM 2103 C C . GLU A 1 258 ? 3.910 -17.458 2.905 1.00 91.62 258 GLU A C 1
ATOM 2105 O O . GLU A 1 258 ? 2.993 -17.198 2.121 1.00 91.62 258 GLU A O 1
ATOM 2110 N N . PRO A 1 259 ? 4.559 -18.637 2.837 1.00 89.88 259 PRO A N 1
ATOM 2111 C CA . PRO A 1 259 ? 5.496 -19.191 3.820 1.00 89.88 259 PRO A CA 1
ATOM 2112 C C . PRO A 1 259 ? 6.972 -18.835 3.560 1.00 89.88 259 PRO A C 1
ATOM 2114 O O . PRO A 1 259 ? 7.851 -19.448 4.166 1.00 89.88 259 PRO A O 1
ATOM 2117 N N . PHE A 1 260 ? 7.268 -17.916 2.636 1.00 88.81 260 PHE A N 1
ATOM 2118 C CA . PHE A 1 260 ? 8.635 -17.639 2.186 1.00 88.81 260 PHE A CA 1
ATOM 2119 C C . PHE A 1 260 ? 9.424 -16.784 3.178 1.00 88.81 260 PHE A C 1
ATOM 2121 O O . PHE A 1 260 ? 10.564 -17.127 3.490 1.00 88.81 260 PHE A O 1
ATOM 2128 N N . LEU A 1 261 ? 8.828 -15.710 3.692 1.00 90.19 261 LEU A N 1
ATOM 2129 C CA . LEU A 1 261 ? 9.379 -14.890 4.769 1.00 90.19 261 LEU A CA 1
ATOM 2130 C C . LEU A 1 261 ? 8.376 -14.892 5.923 1.00 90.19 261 LEU A C 1
ATOM 2132 O O . LEU A 1 261 ? 7.225 -14.512 5.744 1.00 90.19 261 LEU A O 1
ATOM 2136 N N . GLN A 1 262 ? 8.809 -15.354 7.096 1.00 91.62 262 GLN A N 1
ATOM 2137 C CA . GLN A 1 262 ? 7.965 -15.450 8.288 1.00 91.62 262 GLN A CA 1
ATOM 2138 C C . GLN A 1 262 ? 8.507 -14.510 9.361 1.00 91.62 262 GLN A C 1
ATOM 2140 O O . GLN A 1 262 ? 9.513 -14.820 10.008 1.00 91.62 262 GLN A O 1
ATOM 2145 N N . TYR A 1 263 ? 7.848 -13.370 9.558 1.00 89.12 263 TYR A N 1
ATOM 2146 C CA . TYR A 1 263 ? 8.273 -12.386 10.558 1.00 89.12 263 TYR A CA 1
ATOM 2147 C C . TYR A 1 263 ? 7.794 -12.754 11.966 1.00 89.12 263 TYR A C 1
ATOM 2149 O O . TYR A 1 263 ? 8.607 -12.736 12.886 1.00 89.12 263 TYR A O 1
ATOM 2157 N N . MET A 1 264 ? 6.547 -13.221 12.119 1.00 89.94 264 MET A N 1
ATOM 2158 C CA . MET A 1 264 ? 5.964 -13.599 13.419 1.00 89.94 264 MET A CA 1
ATOM 2159 C C . MET A 1 264 ? 6.866 -14.563 14.206 1.00 89.94 264 MET A C 1
ATOM 2161 O O . MET A 1 264 ? 7.342 -15.522 13.600 1.00 89.94 264 MET A O 1
ATOM 2165 N N . PRO A 1 265 ? 7.120 -14.377 15.514 1.00 89.44 265 PRO A N 1
ATOM 2166 C CA . PRO A 1 265 ? 8.029 -15.197 16.327 1.00 89.44 265 PRO A CA 1
ATOM 2167 C C . PRO A 1 265 ? 7.467 -16.592 16.684 1.00 89.44 265 PRO A C 1
ATOM 2169 O O . PRO A 1 265 ? 7.417 -16.994 17.845 1.00 89.44 265 PRO A O 1
ATOM 2172 N N . ALA A 1 266 ? 7.065 -17.377 15.680 1.00 84.94 266 ALA A N 1
ATOM 2173 C CA . ALA A 1 266 ? 6.613 -18.753 15.875 1.00 84.94 266 ALA A CA 1
ATOM 2174 C C . ALA A 1 266 ? 7.750 -19.664 16.388 1.00 84.94 266 ALA A C 1
ATOM 2176 O O . ALA A 1 266 ? 8.863 -19.662 15.854 1.00 84.94 266 ALA A O 1
ATOM 2177 N N . LYS A 1 267 ? 7.466 -20.463 17.427 1.00 83.56 267 LYS A N 1
ATOM 2178 C CA . LYS A 1 267 ? 8.448 -21.365 18.067 1.00 83.56 267 LYS A CA 1
ATOM 2179 C C . LYS A 1 267 ? 8.863 -22.525 17.165 1.00 83.56 267 LYS A C 1
ATOM 2181 O O . LYS A 1 267 ? 9.990 -23.001 17.243 1.00 83.56 267 LYS A O 1
ATOM 2186 N N . ASP A 1 268 ? 7.954 -22.971 16.315 1.00 87.25 268 ASP A N 1
ATOM 2187 C CA . ASP A 1 268 ? 8.108 -24.064 15.362 1.00 87.25 268 ASP A CA 1
ATOM 2188 C C . ASP A 1 268 ? 8.523 -23.560 13.972 1.00 87.25 268 ASP A C 1
ATOM 2190 O O . ASP A 1 268 ? 8.294 -24.233 12.963 1.00 87.25 268 ASP A O 1
ATOM 2194 N N . LYS A 1 269 ? 9.183 -22.386 13.917 1.00 89.38 269 LYS A N 1
ATOM 2195 C CA . LYS A 1 269 ? 9.721 -21.839 12.675 1.00 89.38 269 LYS A CA 1
ATOM 2196 C C . LYS A 1 269 ? 10.610 -22.865 12.005 1.00 89.38 269 LYS A C 1
ATOM 2198 O O . LYS A 1 269 ? 11.581 -23.341 12.595 1.00 89.38 269 LYS A O 1
ATOM 2203 N N . PRO A 1 270 ? 10.342 -23.173 10.751 1.00 91.25 270 PRO A N 1
ATOM 2204 C CA . PRO A 1 270 ? 10.965 -24.336 10.171 1.00 91.25 270 PRO A CA 1
ATOM 2205 C C . PRO A 1 270 ? 12.207 -23.895 9.355 1.00 91.25 270 PRO A C 1
ATOM 2207 O O . PRO A 1 270 ? 12.333 -22.725 8.994 1.00 91.25 270 PRO A O 1
ATOM 2210 N N . ILE A 1 271 ? 13.202 -24.774 9.153 1.00 91.75 271 ILE A N 1
ATOM 2211 C CA . ILE A 1 271 ? 14.610 -24.350 8.927 1.00 91.75 271 ILE A CA 1
ATOM 2212 C C . ILE A 1 271 ? 14.836 -23.354 7.771 1.00 91.75 271 ILE A C 1
ATOM 2214 O O . ILE A 1 271 ? 15.619 -22.424 7.905 1.00 91.75 271 ILE A O 1
ATOM 2218 N N . TRP A 1 272 ? 14.120 -23.487 6.654 1.00 89.06 272 TRP A N 1
ATOM 2219 C CA . TRP A 1 272 ? 14.217 -22.572 5.515 1.00 89.06 272 TRP A CA 1
ATOM 2220 C C . TRP A 1 272 ? 13.723 -21.175 5.893 1.00 89.06 272 TRP A C 1
ATOM 2222 O O . TRP A 1 272 ? 14.403 -20.214 5.575 1.00 89.06 272 TRP A O 1
ATOM 2232 N N . ALA A 1 273 ? 12.630 -21.045 6.653 1.00 89.75 273 ALA A N 1
ATOM 2233 C CA . ALA A 1 273 ? 12.146 -19.748 7.120 1.00 89.75 273 ALA A CA 1
ATOM 2234 C C . ALA A 1 273 ? 13.158 -19.068 8.060 1.00 89.75 273 ALA A C 1
ATOM 2236 O O . ALA A 1 273 ? 13.309 -17.850 8.021 1.00 89.75 273 ALA A O 1
ATOM 2237 N N . GLN A 1 274 ? 13.911 -19.844 8.851 1.00 89.62 274 GLN A N 1
ATOM 2238 C CA . GLN A 1 274 ? 15.040 -19.326 9.641 1.00 89.62 274 GLN A CA 1
ATOM 2239 C C . GLN A 1 274 ? 16.225 -18.888 8.756 1.00 89.62 274 GLN A C 1
ATOM 2241 O O . GLN A 1 274 ? 16.982 -17.993 9.119 1.00 89.62 274 GLN A O 1
ATOM 2246 N N . MET A 1 275 ? 16.368 -19.486 7.571 1.00 91.56 275 MET A N 1
ATOM 2247 C CA . MET A 1 275 ? 17.385 -19.166 6.563 1.00 91.56 275 MET A CA 1
ATOM 2248 C C . MET A 1 275 ? 16.954 -18.055 5.585 1.00 91.56 275 MET A C 1
ATOM 2250 O O . MET A 1 275 ? 17.643 -17.826 4.589 1.00 91.56 275 MET A O 1
ATOM 2254 N N . ALA A 1 276 ? 15.854 -17.339 5.854 1.00 89.62 276 ALA A N 1
ATOM 2255 C CA . ALA A 1 276 ? 15.314 -16.284 4.988 1.00 89.62 276 ALA A CA 1
ATOM 2256 C C . ALA A 1 276 ? 16.351 -15.237 4.552 1.00 89.62 276 ALA A C 1
ATOM 2258 O O . ALA A 1 276 ? 16.336 -14.795 3.401 1.00 89.62 276 ALA A O 1
ATOM 2259 N N . SER A 1 277 ? 17.313 -14.909 5.418 1.00 87.19 277 SER A N 1
ATOM 2260 C CA . SER A 1 277 ? 18.412 -13.977 5.130 1.00 87.19 277 SER A CA 1
ATOM 2261 C C . SER A 1 277 ? 19.237 -14.344 3.887 1.00 87.19 277 SER A C 1
ATOM 2263 O O . SER A 1 277 ? 19.829 -13.461 3.271 1.00 87.19 277 SER A O 1
ATOM 2265 N N . PHE A 1 278 ? 19.268 -15.621 3.486 1.00 91.12 278 PHE A N 1
ATOM 2266 C CA . PHE A 1 278 ? 20.029 -16.090 2.322 1.00 91.12 278 PHE A CA 1
ATOM 2267 C C . PHE A 1 278 ? 19.271 -15.986 0.995 1.00 91.12 278 PHE A C 1
ATOM 2269 O O . PHE A 1 278 ? 19.896 -16.035 -0.063 1.00 91.12 278 PHE A O 1
ATOM 2276 N N . TYR A 1 279 ? 17.941 -15.867 1.021 1.00 92.44 279 TYR A N 1
ATOM 2277 C CA . TYR A 1 279 ? 17.125 -15.899 -0.198 1.00 92.44 279 TYR A CA 1
ATOM 2278 C C . TYR A 1 279 ? 16.083 -14.782 -0.296 1.00 92.44 279 TYR A C 1
ATOM 2280 O O . TYR A 1 279 ? 15.432 -14.670 -1.337 1.00 92.44 279 TYR A O 1
ATOM 2288 N N . TYR A 1 280 ? 15.938 -13.917 0.716 1.00 91.50 280 TYR A N 1
ATOM 2289 C CA . TYR A 1 280 ? 15.022 -12.776 0.643 1.00 91.50 280 TYR A CA 1
ATOM 2290 C C . TYR A 1 280 ? 15.236 -11.884 -0.594 1.00 91.50 280 TYR A C 1
ATOM 2292 O O . TYR A 1 280 ? 14.220 -11.427 -1.116 1.00 91.50 280 TYR A O 1
ATOM 2300 N N . PRO A 1 281 ? 16.457 -11.680 -1.154 1.00 92.25 281 PRO A N 1
ATOM 2301 C CA . PRO A 1 281 ? 16.602 -10.860 -2.357 1.00 92.25 281 PRO A CA 1
ATOM 2302 C C . PRO A 1 281 ? 15.856 -11.447 -3.559 1.00 92.25 281 PRO A C 1
ATOM 2304 O O . PRO A 1 281 ? 15.347 -10.701 -4.390 1.00 92.25 281 PRO A O 1
ATOM 2307 N N . ILE A 1 282 ? 15.733 -12.778 -3.634 1.00 94.38 282 ILE A N 1
ATOM 2308 C CA . ILE A 1 282 ? 14.955 -13.458 -4.677 1.00 94.38 282 ILE A CA 1
ATOM 2309 C C . ILE A 1 282 ? 13.461 -13.212 -4.455 1.00 94.38 282 ILE A C 1
ATOM 2311 O O . ILE A 1 282 ? 12.743 -12.912 -5.404 1.00 94.38 282 ILE A O 1
ATOM 2315 N N . ILE A 1 283 ? 12.986 -13.295 -3.210 1.00 94.00 283 ILE A N 1
ATOM 2316 C CA . ILE A 1 283 ? 11.583 -12.995 -2.887 1.00 94.00 283 ILE A CA 1
ATOM 2317 C C . ILE A 1 283 ? 11.268 -11.534 -3.222 1.00 94.00 283 ILE A C 1
ATOM 2319 O O . ILE A 1 283 ? 10.277 -11.254 -3.891 1.00 94.00 283 ILE A O 1
ATOM 2323 N N . PHE A 1 284 ? 12.154 -10.611 -2.848 1.00 94.25 284 PHE A N 1
ATOM 2324 C CA . PHE A 1 284 ? 12.014 -9.185 -3.127 1.00 94.25 284 PHE A CA 1
ATOM 2325 C C . PHE A 1 284 ? 12.022 -8.893 -4.625 1.00 94.25 284 PHE A C 1
ATOM 2327 O O . PHE A 1 284 ? 11.239 -8.067 -5.073 1.00 94.25 284 PHE A O 1
ATOM 2334 N N . ALA A 1 285 ? 12.838 -9.596 -5.413 1.00 96.00 285 ALA A N 1
ATOM 2335 C CA . ALA A 1 285 ? 12.903 -9.442 -6.865 1.00 96.00 285 ALA A CA 1
ATOM 2336 C C . ALA A 1 285 ? 11.595 -9.785 -7.590 1.00 96.00 285 ALA A C 1
ATOM 2338 O O . ALA A 1 285 ? 11.309 -9.208 -8.638 1.00 96.00 285 ALA A O 1
ATOM 2339 N N . PHE A 1 286 ? 10.795 -10.699 -7.038 1.00 95.88 286 PHE A N 1
ATOM 2340 C CA . PHE A 1 286 ? 9.575 -11.186 -7.684 1.00 95.88 286 PHE A CA 1
ATOM 2341 C C . PHE A 1 286 ? 8.284 -10.822 -6.942 1.00 95.88 286 PHE A C 1
ATOM 2343 O O . PHE A 1 286 ? 7.212 -11.215 -7.396 1.00 95.88 286 PHE A O 1
ATOM 2350 N N . ALA A 1 287 ? 8.349 -10.061 -5.847 1.00 93.94 287 ALA A N 1
ATOM 2351 C CA . ALA A 1 287 ? 7.180 -9.713 -5.041 1.00 93.94 287 ALA A CA 1
ATOM 2352 C C . ALA A 1 287 ? 6.119 -8.926 -5.828 1.00 93.94 287 ALA A C 1
ATOM 2354 O O . ALA A 1 287 ? 4.958 -9.338 -5.854 1.00 93.94 287 ALA A O 1
ATOM 2355 N N . THR A 1 288 ? 6.493 -7.843 -6.522 1.00 94.00 288 THR A N 1
ATOM 2356 C CA . THR A 1 288 ? 5.514 -7.045 -7.288 1.00 94.00 288 THR A CA 1
ATOM 2357 C C . THR A 1 288 ? 4.960 -7.809 -8.484 1.00 94.00 288 THR A C 1
ATOM 2359 O O . THR A 1 288 ? 3.784 -7.676 -8.805 1.00 94.00 288 THR A O 1
ATOM 2362 N N . ILE A 1 289 ? 5.767 -8.681 -9.094 1.00 94.81 289 ILE A N 1
ATOM 2363 C CA . ILE A 1 289 ? 5.330 -9.578 -10.172 1.00 94.81 289 ILE A CA 1
ATOM 2364 C C . ILE A 1 289 ? 4.337 -10.615 -9.635 1.00 94.81 289 ILE A C 1
ATOM 2366 O O . ILE A 1 289 ? 3.327 -10.888 -10.278 1.00 94.81 289 ILE A O 1
ATOM 2370 N N . GLY A 1 290 ? 4.595 -11.180 -8.455 1.00 94.44 290 GLY A N 1
ATOM 2371 C CA . GLY A 1 290 ? 3.677 -12.095 -7.782 1.00 94.44 290 GLY A CA 1
ATOM 2372 C C . GLY A 1 290 ? 2.339 -11.425 -7.475 1.00 94.44 290 GLY A C 1
ATOM 2373 O O . GLY A 1 290 ? 1.297 -11.966 -7.838 1.00 94.44 290 GLY A O 1
ATOM 2374 N N . MET A 1 291 ? 2.372 -10.221 -6.894 1.00 94.38 291 MET A N 1
ATOM 2375 C CA . MET A 1 291 ? 1.172 -9.415 -6.642 1.00 94.38 291 MET A CA 1
ATOM 2376 C C . MET A 1 291 ? 0.413 -9.110 -7.933 1.00 94.38 291 MET A C 1
ATOM 2378 O O . MET A 1 291 ? -0.796 -9.300 -7.978 1.00 94.38 291 MET A O 1
ATOM 2382 N N . PHE A 1 292 ? 1.114 -8.732 -9.001 1.00 94.81 292 PHE A N 1
ATOM 2383 C CA . PHE A 1 292 ? 0.517 -8.496 -10.312 1.00 94.81 292 PHE A CA 1
ATOM 2384 C C . PHE A 1 292 ? -0.184 -9.742 -10.887 1.00 94.81 292 PHE A C 1
ATOM 2386 O O . PHE A 1 292 ? -1.308 -9.669 -11.389 1.00 94.81 292 PHE A O 1
ATOM 2393 N N . VAL A 1 293 ? 0.464 -10.907 -10.815 1.00 95.06 293 VAL A N 1
ATOM 2394 C CA . VAL A 1 293 ? -0.119 -12.164 -11.307 1.00 95.06 293 VAL A CA 1
ATOM 2395 C C . VAL A 1 293 ? -1.352 -12.544 -10.490 1.00 95.06 293 VAL A C 1
ATOM 2397 O O . VAL A 1 293 ? -2.365 -12.923 -11.076 1.00 95.06 293 VAL A O 1
ATOM 2400 N N . ILE A 1 294 ? -1.289 -12.417 -9.160 1.00 94.31 294 ILE A N 1
ATOM 2401 C CA . ILE A 1 294 ? -2.427 -12.682 -8.270 1.00 94.31 294 ILE A CA 1
ATOM 2402 C C . ILE A 1 294 ? -3.571 -11.707 -8.569 1.00 94.31 294 ILE A C 1
ATOM 2404 O O . ILE A 1 294 ? -4.706 -12.151 -8.726 1.00 94.31 294 ILE A O 1
ATOM 2408 N N . GLU A 1 295 ? -3.282 -10.414 -8.714 1.00 93.69 295 GLU A N 1
ATOM 2409 C CA . GLU A 1 295 ? -4.239 -9.360 -9.072 1.00 93.69 295 GLU A CA 1
ATOM 2410 C C . GLU A 1 295 ? -5.041 -9.736 -10.321 1.00 93.69 295 GLU A C 1
ATOM 2412 O O . GLU A 1 295 ? -6.268 -9.836 -10.267 1.00 93.69 295 GLU A O 1
ATOM 2417 N N . LEU A 1 296 ? -4.355 -10.002 -11.439 1.00 93.62 296 LEU A N 1
ATOM 2418 C CA . LEU A 1 296 ? -5.031 -10.332 -12.691 1.00 93.62 296 LEU A CA 1
ATOM 2419 C C . LEU A 1 296 ? -5.758 -11.667 -12.622 1.00 93.62 296 LEU A C 1
ATOM 2421 O O . LEU A 1 296 ? -6.889 -11.767 -13.090 1.00 93.62 296 LEU A O 1
ATOM 2425 N N . PHE A 1 297 ? -5.119 -12.696 -12.068 1.00 94.44 297 PHE A N 1
ATOM 2426 C CA . PHE A 1 297 ? -5.711 -14.027 -12.003 1.00 94.44 297 PHE A CA 1
ATOM 2427 C C . PHE A 1 297 ? -7.018 -14.006 -11.208 1.00 94.44 297 PHE A C 1
ATOM 2429 O O . PHE A 1 297 ? -8.042 -14.479 -11.699 1.00 94.44 297 PHE A O 1
ATOM 2436 N N . THR A 1 298 ? -6.998 -13.403 -10.018 1.00 94.50 298 THR A N 1
ATOM 2437 C CA . THR A 1 298 ? -8.164 -13.328 -9.125 1.00 94.50 298 THR A CA 1
ATOM 2438 C C . THR A 1 298 ? -9.286 -12.476 -9.712 1.00 94.50 298 THR A C 1
ATOM 2440 O O . THR A 1 298 ? -10.452 -12.853 -9.593 1.00 94.50 298 THR A O 1
ATOM 2443 N N . ALA A 1 299 ? -8.953 -11.400 -10.430 1.00 92.69 299 ALA A N 1
ATOM 2444 C CA . ALA A 1 299 ? -9.922 -10.602 -11.172 1.00 92.69 299 ALA A CA 1
ATOM 2445 C C . ALA A 1 299 ? -10.537 -11.354 -12.371 1.00 92.69 299 ALA A C 1
ATOM 2447 O O . ALA A 1 299 ? -11.740 -11.247 -12.610 1.00 92.69 299 ALA A O 1
ATOM 2448 N N . ILE A 1 300 ? -9.745 -12.139 -13.116 1.00 93.38 300 ILE A N 1
ATOM 2449 C CA . ILE A 1 300 ? -10.216 -12.925 -14.275 1.00 93.38 300 ILE A CA 1
ATOM 2450 C C . ILE A 1 300 ? -11.206 -14.010 -13.845 1.00 93.38 300 ILE A C 1
ATOM 2452 O O . ILE A 1 300 ? -12.219 -14.214 -14.512 1.00 93.38 300 ILE A O 1
ATOM 2456 N N . ILE A 1 301 ? -10.932 -14.699 -12.735 1.00 94.44 301 ILE A N 1
ATOM 2457 C CA . ILE A 1 301 ? -11.812 -15.764 -12.229 1.00 94.44 301 ILE A CA 1
ATOM 2458 C C . ILE A 1 301 ? -12.943 -15.241 -11.330 1.00 94.44 301 ILE A C 1
ATOM 2460 O O . ILE A 1 301 ? -13.718 -16.042 -10.811 1.00 94.44 301 ILE A O 1
ATOM 2464 N N . ASN A 1 302 ? -13.043 -13.920 -11.136 1.00 93.38 302 ASN A N 1
ATOM 2465 C CA . ASN A 1 302 ? -14.016 -13.271 -10.254 1.00 93.38 302 ASN A CA 1
ATOM 2466 C C . ASN A 1 302 ? -13.991 -13.820 -8.813 1.00 93.38 302 ASN A C 1
ATOM 2468 O O . ASN A 1 302 ? -15.027 -14.093 -8.197 1.00 93.38 302 ASN A O 1
ATOM 2472 N N . MET A 1 303 ? -12.785 -14.030 -8.283 1.00 92.25 303 MET A N 1
ATOM 2473 C CA . MET A 1 303 ? -12.597 -14.539 -6.929 1.00 92.25 303 MET A CA 1
ATOM 2474 C C . MET A 1 303 ? -13.089 -13.506 -5.911 1.00 92.25 303 MET A C 1
ATOM 2476 O O . MET A 1 303 ? -12.685 -12.347 -5.952 1.00 92.25 303 MET A O 1
ATOM 2480 N N . ASP A 1 304 ? -13.980 -13.932 -5.012 1.00 90.44 304 ASP A N 1
ATOM 2481 C CA . ASP A 1 304 ? -14.561 -13.099 -3.948 1.00 90.44 304 ASP A CA 1
ATOM 2482 C C . ASP A 1 304 ? -15.162 -11.761 -4.442 1.00 90.44 304 ASP A C 1
ATOM 2484 O O . ASP A 1 304 ? -15.230 -10.781 -3.704 1.00 90.44 304 ASP A O 1
ATOM 2488 N N . GLY A 1 305 ? -15.640 -11.728 -5.693 1.00 88.38 305 GLY A N 1
ATOM 2489 C CA . GLY A 1 305 ? -16.284 -10.556 -6.295 1.00 88.38 305 GLY A CA 1
ATOM 2490 C C . GLY A 1 305 ? -15.327 -9.539 -6.924 1.00 88.38 305 GLY A C 1
ATOM 2491 O O . GLY A 1 305 ? -15.790 -8.495 -7.394 1.00 88.38 305 GLY A O 1
ATOM 2492 N N . LYS A 1 306 ? -14.020 -9.825 -6.951 1.00 91.38 306 LYS A N 1
ATOM 2493 C CA . LYS A 1 306 ? -13.010 -8.972 -7.584 1.00 91.38 306 LYS A CA 1
ATOM 2494 C C . LYS A 1 306 ? -13.177 -8.947 -9.103 1.00 91.38 306 LYS A C 1
ATOM 2496 O O . LYS A 1 306 ? -13.351 -9.984 -9.734 1.00 91.38 306 LYS A O 1
ATOM 2501 N N . LYS A 1 307 ? -13.087 -7.762 -9.708 1.00 91.19 307 LYS A N 1
ATOM 2502 C CA . LYS A 1 307 ? -13.261 -7.560 -11.155 1.00 91.19 307 LYS A CA 1
ATOM 2503 C C . LYS A 1 307 ? -12.071 -6.827 -11.747 1.00 91.19 307 LYS A C 1
ATOM 2505 O O . LYS A 1 307 ? -11.429 -6.041 -11.063 1.00 91.19 307 LYS A O 1
ATOM 2510 N N . LEU A 1 308 ? -11.832 -7.048 -13.039 1.00 91.81 308 LEU A N 1
ATOM 2511 C CA . LEU A 1 308 ? -10.894 -6.228 -13.798 1.00 91.81 308 LEU A CA 1
ATOM 2512 C C . LEU A 1 308 ? -11.413 -4.788 -13.865 1.00 91.81 308 LEU A C 1
ATOM 2514 O O . LEU A 1 308 ? -12.564 -4.552 -14.244 1.00 91.81 308 LEU A O 1
ATOM 2518 N N . SER A 1 309 ? -10.548 -3.838 -13.536 1.00 90.31 309 SER A N 1
ATOM 2519 C CA . SER A 1 309 ? -10.778 -2.410 -13.706 1.00 90.31 309 SER A CA 1
ATOM 2520 C C . SER A 1 309 ? -9.849 -1.848 -14.782 1.00 90.31 309 SER A C 1
ATOM 2522 O O . SER A 1 309 ? -8.853 -2.457 -15.183 1.00 90.31 309 SER A O 1
ATOM 2524 N N . TRP A 1 310 ? -10.164 -0.649 -15.273 1.00 93.88 310 TRP A N 1
ATOM 2525 C CA . TRP A 1 310 ? -9.292 0.047 -16.221 1.00 93.88 310 TRP A CA 1
ATOM 2526 C C . TRP A 1 310 ? -7.896 0.306 -15.623 1.00 93.88 310 TRP A C 1
ATOM 2528 O O . TRP A 1 310 ? -6.916 0.378 -16.364 1.00 93.88 310 TRP A O 1
ATOM 2538 N N . ALA A 1 311 ? -7.783 0.385 -14.291 1.00 94.06 311 ALA A N 1
ATOM 2539 C CA . ALA A 1 311 ? -6.517 0.599 -13.604 1.00 94.06 311 ALA A CA 1
ATOM 2540 C C . ALA A 1 311 ? -5.560 -0.594 -13.765 1.00 94.06 311 ALA A C 1
ATOM 2542 O O . ALA A 1 311 ? -4.340 -0.407 -13.743 1.00 94.06 311 ALA A O 1
ATOM 2543 N N . ASN A 1 312 ? -6.073 -1.808 -14.009 1.00 92.62 312 ASN A N 1
ATOM 2544 C CA . ASN A 1 312 ? -5.233 -2.963 -14.341 1.00 92.62 312 ASN A CA 1
ATOM 2545 C C . ASN A 1 312 ? -4.528 -2.798 -15.702 1.00 92.62 312 ASN A C 1
ATOM 2547 O O . ASN A 1 312 ? -3.478 -3.399 -15.926 1.00 92.62 312 ASN A O 1
ATOM 2551 N N . ALA A 1 313 ? -5.059 -1.965 -16.608 1.00 94.38 313 ALA A N 1
ATOM 2552 C CA . ALA A 1 313 ? -4.433 -1.703 -17.903 1.00 94.38 313 ALA A CA 1
ATOM 2553 C C . ALA A 1 313 ? -3.201 -0.782 -17.801 1.00 94.38 313 ALA A C 1
ATOM 2555 O O . ALA A 1 313 ? -2.330 -0.827 -18.671 1.00 94.38 313 ALA A O 1
ATOM 2556 N N . ILE A 1 314 ? -3.095 0.024 -16.736 1.00 96.50 314 ILE A N 1
ATOM 2557 C CA . ILE A 1 314 ? -2.042 1.041 -16.566 1.00 96.50 314 ILE A CA 1
ATOM 2558 C C . ILE A 1 314 ? -0.648 0.424 -16.614 1.00 96.50 314 ILE A C 1
ATOM 2560 O O . ILE A 1 314 ? 0.249 0.989 -17.234 1.00 96.50 314 ILE A O 1
ATOM 2564 N N . GLN A 1 315 ? -0.454 -0.756 -16.026 1.00 92.50 315 GLN A N 1
ATOM 2565 C CA . GLN A 1 315 ? 0.873 -1.367 -15.996 1.00 92.50 315 GLN A CA 1
ATOM 2566 C C . GLN A 1 315 ? 1.410 -1.735 -17.390 1.00 92.50 315 GLN A C 1
ATOM 2568 O O . GLN A 1 315 ? 2.620 -1.832 -17.589 1.00 92.50 315 GLN A O 1
ATOM 2573 N N . PHE A 1 316 ? 0.520 -1.906 -18.375 1.00 95.94 316 PHE A N 1
ATOM 2574 C CA . PHE A 1 316 ? 0.885 -2.196 -19.760 1.00 95.94 316 PHE A CA 1
ATOM 2575 C C . PHE A 1 316 ? 1.196 -0.927 -20.559 1.00 95.94 316 PHE A C 1
ATOM 2577 O O . PHE A 1 316 ? 1.699 -1.021 -21.679 1.00 95.94 316 PHE A O 1
ATOM 2584 N N . PHE A 1 317 ? 0.961 0.260 -19.991 1.00 97.88 317 PHE A N 1
ATOM 2585 C CA . PHE A 1 317 ? 1.300 1.524 -20.634 1.00 97.88 317 PHE A CA 1
ATOM 2586 C C . PHE A 1 317 ? 2.807 1.649 -20.873 1.00 97.88 317 PHE A C 1
ATOM 2588 O O . PHE A 1 317 ? 3.218 1.996 -21.974 1.00 97.88 317 PHE A O 1
ATOM 2595 N N . LEU A 1 318 ? 3.640 1.335 -19.874 1.00 98.00 318 LEU A N 1
ATOM 2596 C CA . LEU A 1 318 ? 5.095 1.462 -19.992 1.00 98.00 318 LEU A CA 1
ATOM 2597 C C . LEU A 1 318 ? 5.703 0.561 -21.089 1.00 98.00 318 LEU A C 1
ATOM 2599 O O . LEU A 1 318 ? 6.427 1.092 -21.933 1.00 98.00 318 LEU A O 1
ATOM 2603 N N . PRO A 1 319 ? 5.413 -0.756 -21.163 1.00 98.12 319 PRO A N 1
ATOM 2604 C CA . PRO A 1 319 ? 5.926 -1.582 -22.254 1.00 98.12 319 PRO A CA 1
ATOM 2605 C C . PRO A 1 319 ? 5.353 -1.172 -23.617 1.00 98.12 319 PRO A C 1
ATOM 2607 O O . PRO A 1 319 ? 6.079 -1.225 -24.609 1.00 98.12 319 PRO A O 1
ATOM 2610 N N . LEU A 1 320 ? 4.096 -0.711 -23.689 1.00 98.44 320 LEU A N 1
ATOM 2611 C CA . LEU A 1 320 ? 3.520 -0.177 -24.927 1.00 98.44 320 LEU A CA 1
ATOM 2612 C C . LEU A 1 320 ? 4.253 1.093 -25.387 1.00 98.44 320 LEU A C 1
ATOM 2614 O O . LEU A 1 320 ? 4.643 1.196 -26.548 1.00 98.44 320 LEU A O 1
ATOM 2618 N N . TRP A 1 321 ? 4.501 2.029 -24.469 1.00 98.38 321 TRP A N 1
ATOM 2619 C CA . TRP A 1 321 ? 5.274 3.251 -24.695 1.00 98.38 321 TRP A CA 1
ATOM 2620 C C . TRP A 1 321 ? 6.682 2.939 -25.218 1.00 98.38 321 TRP A C 1
ATOM 2622 O O . TRP A 1 321 ? 7.104 3.457 -26.255 1.00 98.38 321 TRP A O 1
ATOM 2632 N N . MET A 1 322 ? 7.388 2.026 -24.553 1.00 98.50 322 MET A N 1
ATOM 2633 C CA . MET A 1 322 ? 8.719 1.585 -24.970 1.00 98.50 322 MET A CA 1
ATOM 2634 C C . MET A 1 322 ? 8.706 0.885 -26.330 1.00 98.50 322 MET A C 1
ATOM 2636 O O . MET A 1 322 ? 9.640 1.050 -27.113 1.00 98.50 322 MET A O 1
ATOM 2640 N N . TRP A 1 323 ? 7.667 0.111 -26.642 1.00 98.44 323 TRP A N 1
ATOM 2641 C CA . TRP A 1 323 ? 7.579 -0.598 -27.917 1.00 98.44 323 TRP A CA 1
ATOM 2642 C C . TRP A 1 323 ? 7.331 0.363 -29.080 1.00 98.44 323 TRP A C 1
ATOM 2644 O O . TRP A 1 323 ? 8.032 0.293 -30.088 1.00 98.44 323 TRP A O 1
ATOM 2654 N N . CYS A 1 324 ? 6.406 1.308 -28.910 1.00 98.19 324 CYS A N 1
ATOM 2655 C CA . CYS A 1 324 ? 6.073 2.293 -29.935 1.00 98.19 324 CYS A CA 1
ATOM 2656 C C . CYS A 1 324 ? 7.229 3.258 -30.237 1.00 98.19 324 CYS A C 1
ATOM 2658 O O . CYS A 1 324 ? 7.415 3.637 -31.392 1.00 98.19 324 CYS A O 1
ATOM 2660 N N . PHE A 1 325 ? 8.008 3.658 -29.223 1.00 98.12 325 PHE A N 1
ATOM 2661 C CA . PHE A 1 325 ? 8.970 4.762 -29.358 1.00 98.12 325 PHE A CA 1
ATOM 2662 C C . PHE A 1 325 ? 10.433 4.395 -29.068 1.00 98.12 325 PHE A C 1
ATOM 2664 O O . PHE A 1 325 ? 11.324 5.194 -29.353 1.00 98.12 325 PHE A O 1
ATOM 2671 N N . GLY A 1 326 ? 10.716 3.214 -28.512 1.00 95.56 326 GLY A N 1
ATOM 2672 C CA . GLY A 1 326 ? 12.073 2.767 -28.166 1.00 95.56 326 GLY A CA 1
ATOM 2673 C C . GLY A 1 326 ? 12.798 2.036 -29.300 1.00 95.56 326 GLY A C 1
ATOM 2674 O O . GLY A 1 326 ? 14.027 1.929 -29.301 1.00 95.56 326 GLY A O 1
ATOM 2675 N N . GLY A 1 327 ? 12.062 1.546 -30.303 1.00 94.75 327 GLY A N 1
ATOM 2676 C CA . GLY A 1 327 ? 12.614 0.884 -31.492 1.00 94.75 327 GLY A CA 1
ATOM 2677 C C . GLY A 1 327 ? 13.272 -0.479 -31.235 1.00 94.75 327 GLY A C 1
ATOM 2678 O O . GLY A 1 327 ? 14.021 -0.949 -32.086 1.00 94.75 327 GLY A O 1
ATOM 2679 N N . LEU A 1 328 ? 13.033 -1.092 -30.072 1.00 96.69 328 LEU A N 1
ATOM 2680 C CA . LEU A 1 328 ? 13.300 -2.512 -29.833 1.00 96.69 328 LEU A CA 1
ATOM 2681 C C . LEU A 1 328 ? 12.135 -3.349 -30.387 1.00 96.69 328 LEU A C 1
ATOM 2683 O O . LEU A 1 328 ? 10.995 -2.884 -30.445 1.00 96.69 328 LEU A O 1
ATOM 2687 N N . SER A 1 329 ? 12.394 -4.598 -30.783 1.00 97.38 329 SER A N 1
ATOM 2688 C CA . SER A 1 329 ? 11.303 -5.524 -31.114 1.00 97.38 329 SER A CA 1
ATOM 2689 C C . SER A 1 329 ? 10.470 -5.833 -29.868 1.00 97.38 329 SER A C 1
ATOM 2691 O O . SER A 1 329 ? 11.019 -5.850 -28.766 1.00 97.38 329 SER A O 1
ATOM 2693 N N . LEU A 1 330 ? 9.199 -6.206 -30.044 1.00 97.94 330 LEU A N 1
ATOM 2694 C CA . LEU A 1 330 ? 8.277 -6.483 -28.937 1.00 97.94 330 LEU A CA 1
ATOM 2695 C C . LEU A 1 330 ? 8.854 -7.433 -27.870 1.00 97.94 330 LEU A C 1
ATOM 2697 O O . LEU A 1 330 ? 8.744 -7.146 -26.684 1.00 97.94 330 LEU A O 1
ATOM 2701 N N . SER A 1 331 ? 9.517 -8.526 -28.263 1.00 98.06 331 SER A N 1
ATOM 2702 C CA . SER A 1 331 ? 10.114 -9.487 -27.320 1.00 98.06 331 SER A CA 1
ATOM 2703 C C . SER A 1 331 ? 11.189 -8.858 -26.425 1.00 98.06 331 SER A C 1
ATOM 2705 O O . SER A 1 331 ? 11.139 -9.013 -25.206 1.00 98.06 331 SER A O 1
ATOM 2707 N N . TYR A 1 332 ? 12.128 -8.106 -27.008 1.00 97.94 332 TYR A N 1
ATOM 2708 C CA . TYR A 1 332 ? 13.149 -7.364 -26.260 1.00 97.94 332 TYR A CA 1
ATOM 2709 C C . TYR A 1 332 ? 12.547 -6.253 -25.397 1.00 97.94 332 TYR A C 1
ATOM 2711 O O . TYR A 1 332 ? 12.996 -6.066 -24.269 1.00 97.94 332 TYR A O 1
ATOM 2719 N N . THR A 1 333 ? 11.508 -5.557 -25.869 1.00 98.50 333 THR A N 1
ATOM 2720 C CA . THR A 1 333 ? 10.801 -4.564 -25.049 1.00 98.50 333 THR A CA 1
ATOM 2721 C C . THR A 1 333 ? 10.149 -5.201 -23.825 1.00 98.50 333 THR A C 1
ATOM 2723 O O . THR A 1 333 ? 10.288 -4.677 -22.723 1.00 98.50 333 THR A O 1
ATOM 2726 N N . LEU A 1 334 ? 9.470 -6.339 -23.992 1.00 98.38 334 LEU A N 1
ATOM 2727 C CA . LEU A 1 334 ? 8.841 -7.055 -22.881 1.00 98.38 334 LEU A CA 1
ATOM 2728 C C . LEU A 1 334 ? 9.882 -7.588 -21.889 1.00 98.38 334 LEU A C 1
ATOM 2730 O O . LEU A 1 334 ? 9.669 -7.483 -20.683 1.00 98.38 334 LEU A O 1
ATOM 2734 N N . LEU A 1 335 ? 11.020 -8.095 -22.373 1.00 98.25 335 LEU A N 1
ATOM 2735 C CA . LEU A 1 335 ? 12.132 -8.520 -21.518 1.00 98.25 335 LEU A CA 1
ATOM 2736 C C . LEU A 1 335 ? 12.731 -7.343 -20.732 1.00 98.25 335 LEU A C 1
ATOM 2738 O O . LEU A 1 335 ? 13.010 -7.471 -19.537 1.00 98.25 335 LEU A O 1
ATOM 2742 N N . LEU A 1 336 ? 12.906 -6.191 -21.383 1.00 98.50 336 LEU A N 1
ATOM 2743 C CA . LEU A 1 336 ? 13.417 -4.984 -20.742 1.00 98.50 336 LEU A CA 1
ATOM 2744 C C . LEU A 1 336 ? 12.444 -4.464 -19.680 1.00 98.50 336 LEU A C 1
ATOM 2746 O O . LEU A 1 336 ? 12.854 -4.223 -18.549 1.00 98.50 336 LEU A O 1
ATOM 2750 N N . TRP A 1 337 ? 11.156 -4.353 -20.012 1.00 98.44 337 TRP A N 1
ATOM 2751 C CA . TRP A 1 337 ? 10.110 -3.974 -19.062 1.00 98.44 337 TRP A CA 1
ATOM 2752 C C . TRP A 1 337 ? 10.062 -4.925 -17.863 1.00 98.44 337 TRP A C 1
ATOM 2754 O O . TRP A 1 337 ? 10.098 -4.465 -16.726 1.00 98.44 337 TRP A O 1
ATOM 2764 N N . PHE A 1 338 ? 10.084 -6.239 -18.097 1.00 98.12 338 PHE A N 1
ATOM 2765 C CA . PHE A 1 338 ? 10.141 -7.231 -17.025 1.00 98.12 338 PHE A CA 1
ATOM 2766 C C . PHE A 1 338 ? 11.356 -7.017 -16.110 1.00 98.12 338 PHE A C 1
ATOM 2768 O O . PHE A 1 338 ? 11.225 -7.042 -14.888 1.00 98.12 338 PHE A O 1
ATOM 2775 N N . THR A 1 339 ? 12.528 -6.740 -16.687 1.00 98.44 339 THR A N 1
ATOM 2776 C CA . THR A 1 339 ? 13.758 -6.474 -15.924 1.00 98.44 339 THR A CA 1
ATOM 2777 C C . THR A 1 339 ? 13.652 -5.185 -15.102 1.00 98.44 339 THR A C 1
ATOM 2779 O O . THR A 1 339 ? 14.038 -5.170 -13.934 1.00 98.44 339 THR A O 1
ATOM 2782 N N . ILE A 1 340 ? 13.075 -4.120 -15.668 1.00 98.62 340 ILE A N 1
ATOM 2783 C CA . ILE A 1 340 ? 12.772 -2.868 -14.955 1.00 98.62 340 ILE A CA 1
ATOM 2784 C C . ILE A 1 340 ? 11.838 -3.147 -13.769 1.00 98.62 340 ILE A C 1
ATOM 2786 O O . ILE A 1 340 ? 12.103 -2.665 -12.667 1.00 98.62 340 ILE A O 1
ATOM 2790 N N . THR A 1 341 ? 10.793 -3.959 -13.957 1.00 98.31 341 THR A N 1
ATOM 2791 C CA . THR A 1 341 ? 9.849 -4.333 -12.893 1.00 98.31 341 THR A CA 1
ATOM 2792 C C . THR A 1 341 ? 10.516 -5.152 -11.788 1.00 98.31 341 THR A C 1
ATOM 2794 O O . THR A 1 341 ? 10.258 -4.887 -10.615 1.00 98.31 341 THR A O 1
ATOM 2797 N N . VAL A 1 342 ? 11.414 -6.087 -12.124 1.00 98.19 342 VAL A N 1
ATOM 2798 C CA . VAL A 1 342 ? 12.216 -6.834 -11.134 1.00 98.19 342 VAL A CA 1
ATOM 2799 C C . VAL A 1 342 ? 13.059 -5.881 -10.286 1.00 98.19 342 VAL A C 1
ATOM 2801 O O . VAL A 1 342 ? 13.057 -5.972 -9.060 1.00 98.19 342 VAL A O 1
ATOM 2804 N N . ILE A 1 343 ? 13.754 -4.932 -10.916 1.00 98.19 343 ILE A N 1
ATOM 2805 C CA . ILE A 1 343 ? 14.596 -3.957 -10.209 1.00 98.19 343 ILE A CA 1
ATOM 2806 C C . ILE A 1 343 ? 13.741 -3.038 -9.331 1.00 98.19 343 ILE A C 1
ATOM 2808 O O . ILE A 1 343 ? 14.088 -2.808 -8.172 1.00 98.19 343 ILE A O 1
ATOM 2812 N N . ASN A 1 344 ? 12.599 -2.573 -9.846 1.00 97.62 344 ASN A N 1
ATOM 2813 C CA . ASN A 1 344 ? 11.604 -1.848 -9.062 1.00 97.62 344 ASN A CA 1
ATOM 2814 C C . ASN A 1 344 ? 11.177 -2.643 -7.822 1.00 97.62 344 ASN A C 1
ATOM 2816 O O . ASN A 1 344 ? 11.152 -2.088 -6.728 1.00 97.62 344 ASN A O 1
ATOM 2820 N N . SER A 1 345 ? 10.885 -3.935 -7.989 1.00 96.81 345 SER A N 1
ATOM 2821 C CA . SER A 1 345 ? 10.473 -4.822 -6.903 1.00 96.81 345 SER A CA 1
ATOM 2822 C C . SER A 1 345 ? 11.558 -4.913 -5.829 1.00 96.81 345 SER A C 1
ATOM 2824 O O . SER A 1 345 ? 11.264 -4.714 -4.656 1.00 96.81 345 SER A O 1
ATOM 2826 N N . ILE A 1 346 ? 12.827 -5.108 -6.206 1.00 94.94 346 ILE A N 1
ATOM 2827 C CA . ILE A 1 346 ? 13.939 -5.146 -5.240 1.00 94.94 346 ILE A CA 1
ATOM 2828 C C . ILE A 1 346 ? 13.997 -3.850 -4.429 1.00 94.94 346 ILE A C 1
ATOM 2830 O O . ILE A 1 346 ? 13.979 -3.905 -3.202 1.00 94.94 346 ILE A O 1
ATOM 2834 N N . PHE A 1 347 ? 14.054 -2.690 -5.091 1.00 94.00 347 PHE A N 1
ATOM 2835 C CA . PHE A 1 347 ? 14.180 -1.409 -4.393 1.00 94.00 347 PHE A CA 1
ATOM 2836 C C . PHE A 1 347 ? 12.955 -1.094 -3.536 1.00 94.00 347 PHE A C 1
ATOM 2838 O O . PHE A 1 347 ? 13.114 -0.734 -2.373 1.00 94.00 347 PHE A O 1
ATOM 2845 N N . PHE A 1 348 ? 11.747 -1.293 -4.065 1.00 92.44 348 PHE A N 1
ATOM 2846 C CA . PHE A 1 348 ? 10.514 -1.037 -3.327 1.00 92.44 348 PHE A CA 1
ATOM 2847 C C . PHE A 1 348 ? 10.410 -1.929 -2.089 1.00 92.44 348 PHE A C 1
ATOM 2849 O O . PHE A 1 348 ? 10.135 -1.424 -1.006 1.00 92.44 348 PHE A O 1
ATOM 2856 N N . MET A 1 349 ? 10.698 -3.228 -2.212 1.00 89.88 349 MET A N 1
ATOM 2857 C CA . MET A 1 349 ? 10.657 -4.150 -1.074 1.00 89.88 349 MET A CA 1
ATOM 2858 C C . MET A 1 349 ? 11.773 -3.858 -0.070 1.00 89.88 349 MET A C 1
ATOM 2860 O O . MET A 1 349 ? 11.525 -3.877 1.133 1.00 89.88 349 MET A O 1
ATOM 2864 N N . CYS A 1 350 ? 12.977 -3.515 -0.535 1.00 87.12 350 CYS A N 1
ATOM 2865 C CA . CYS A 1 350 ? 14.051 -3.059 0.340 1.00 87.12 350 CYS A CA 1
ATOM 2866 C C . CYS A 1 350 ? 13.625 -1.823 1.130 1.00 87.12 350 CYS A C 1
ATOM 2868 O O . CYS A 1 350 ? 13.770 -1.827 2.344 1.00 87.12 350 CYS A O 1
ATOM 2870 N N . PHE A 1 351 ? 13.075 -0.787 0.497 1.00 82.62 351 PHE A N 1
ATOM 2871 C CA . PHE A 1 351 ? 12.659 0.415 1.218 1.00 82.62 351 PHE A CA 1
ATOM 2872 C C . PHE A 1 351 ? 11.445 0.154 2.108 1.00 82.62 351 PHE A C 1
ATOM 2874 O O . PHE A 1 351 ? 11.526 0.447 3.294 1.00 82.62 351 PHE A O 1
ATOM 2881 N N . GLY A 1 352 ? 10.384 -0.453 1.569 1.00 77.25 352 GLY A N 1
ATOM 2882 C CA . GLY A 1 352 ? 9.091 -0.679 2.219 1.00 77.25 352 GLY A CA 1
ATOM 2883 C C . GLY A 1 352 ? 9.104 -1.729 3.334 1.00 77.25 352 GLY A C 1
ATOM 2884 O O . GLY A 1 352 ? 8.699 -1.424 4.451 1.00 77.25 352 GLY A O 1
ATOM 2885 N N . LEU A 1 353 ? 9.625 -2.939 3.096 1.00 73.62 353 LEU A N 1
ATOM 2886 C CA . LEU A 1 353 ? 9.653 -4.000 4.122 1.00 73.62 353 LEU A CA 1
ATOM 2887 C C . LEU A 1 353 ? 10.788 -3.854 5.130 1.00 73.62 353 LEU A C 1
ATOM 2889 O O . LEU A 1 353 ? 10.822 -4.563 6.129 1.00 73.62 353 LEU A O 1
ATOM 2893 N N . THR A 1 354 ? 11.748 -2.965 4.906 1.00 69.19 354 THR A N 1
ATOM 2894 C CA . THR A 1 354 ? 12.693 -2.620 5.975 1.00 69.19 354 THR A CA 1
ATOM 2895 C C . THR A 1 354 ? 12.330 -1.290 6.640 1.00 69.19 354 THR A C 1
ATOM 2897 O O . THR A 1 354 ? 13.087 -0.839 7.501 1.00 69.19 354 THR A O 1
ATOM 2900 N N . ALA A 1 355 ? 11.192 -0.662 6.278 1.00 62.16 355 ALA A N 1
ATOM 2901 C CA . ALA A 1 355 ? 10.772 0.715 6.617 1.00 62.16 355 ALA A CA 1
ATOM 2902 C C . ALA A 1 355 ? 10.426 0.971 8.098 1.00 62.16 355 ALA A C 1
ATOM 2904 O O . ALA A 1 355 ? 9.497 1.712 8.410 1.00 62.16 355 ALA A O 1
ATOM 2905 N N . GLY A 1 356 ? 11.154 0.373 9.031 1.00 68.75 356 GLY A N 1
ATOM 2906 C CA . GLY A 1 356 ? 10.958 0.563 10.461 1.00 68.75 356 GLY A CA 1
ATOM 2907 C C . GLY A 1 356 ? 9.977 -0.423 11.085 1.00 68.75 356 GLY A C 1
ATOM 2908 O O . GLY A 1 356 ? 10.054 -0.589 12.289 1.00 68.75 356 GLY A O 1
ATOM 2909 N N . HIS A 1 357 ? 9.134 -1.137 10.325 1.00 80.88 357 HIS A N 1
ATOM 2910 C CA . HIS A 1 357 ? 8.147 -2.087 10.881 1.00 80.88 357 HIS A CA 1
ATOM 2911 C C . HIS A 1 357 ? 8.651 -3.518 11.099 1.00 80.88 357 HIS A C 1
ATOM 2913 O O . HIS A 1 357 ? 8.057 -4.262 11.879 1.00 80.88 357 HIS A O 1
ATOM 2919 N N . HIS A 1 358 ? 9.804 -3.875 10.528 1.00 82.56 358 HIS A N 1
ATOM 2920 C CA . HIS A 1 358 ? 10.364 -5.228 10.628 1.00 82.56 358 HIS A CA 1
ATOM 2921 C C . HIS A 1 358 ? 11.702 -5.319 11.371 1.00 82.56 358 HIS A C 1
ATOM 2923 O O . HIS A 1 358 ? 12.513 -6.210 11.121 1.00 82.56 358 HIS A O 1
ATOM 2929 N N . SER A 1 359 ? 11.935 -4.394 12.303 1.00 83.44 359 SER A N 1
ATOM 2930 C CA . SER A 1 359 ? 13.055 -4.482 13.239 1.00 83.44 359 SER A CA 1
ATOM 2931 C C . SER A 1 359 ? 12.808 -5.577 14.277 1.00 83.44 359 SER A C 1
ATOM 2933 O O . SER A 1 359 ? 11.683 -5.781 14.722 1.00 83.44 359 SER A O 1
ATOM 2935 N N . HIS A 1 360 ? 13.877 -6.233 14.728 1.00 82.38 360 HIS A N 1
ATOM 2936 C CA . HIS A 1 360 ? 13.834 -7.230 15.803 1.00 82.38 360 HIS A CA 1
ATOM 2937 C C . HIS A 1 360 ? 13.416 -6.668 17.177 1.00 82.38 360 HIS A C 1
ATOM 2939 O O . HIS A 1 360 ? 13.188 -7.438 18.106 1.00 82.38 360 HIS A O 1
ATOM 2945 N N . HIS A 1 361 ? 13.336 -5.342 17.322 1.00 85.56 361 HIS A N 1
ATOM 2946 C CA . HIS A 1 361 ? 12.833 -4.681 18.529 1.00 85.56 361 HIS A CA 1
ATOM 2947 C C . HIS A 1 361 ? 11.326 -4.411 18.503 1.00 85.56 361 HIS A C 1
ATOM 2949 O O . HIS A 1 361 ? 10.750 -4.109 19.551 1.00 85.56 361 HIS A O 1
ATOM 2955 N N . ASN A 1 362 ? 10.698 -4.519 17.333 1.00 90.00 362 ASN A N 1
ATOM 2956 C CA . ASN A 1 362 ? 9.278 -4.254 17.186 1.00 90.00 362 ASN A CA 1
ATOM 2957 C C . ASN A 1 362 ? 8.447 -5.397 17.755 1.00 90.00 362 ASN A C 1
ATOM 2959 O O . ASN A 1 362 ? 8.860 -6.555 17.735 1.00 90.00 362 ASN A O 1
ATOM 2963 N N . PHE A 1 363 ? 7.248 -5.061 18.209 1.00 92.94 363 PHE A N 1
ATOM 2964 C CA . PHE A 1 363 ? 6.222 -6.027 18.559 1.00 92.94 363 PHE A CA 1
ATOM 2965 C C . PHE A 1 363 ? 5.732 -6.792 17.321 1.00 92.94 363 PHE A C 1
ATOM 2967 O O . PHE A 1 363 ? 5.519 -6.190 16.263 1.00 92.94 363 PHE A O 1
ATOM 2974 N N . PHE A 1 364 ? 5.501 -8.096 17.493 1.00 94.06 364 PHE A N 1
ATOM 2975 C CA . PHE A 1 364 ? 4.804 -8.988 16.560 1.00 94.06 364 PHE A CA 1
ATOM 2976 C C . PHE A 1 364 ? 3.825 -9.906 17.298 1.00 94.06 364 PHE A C 1
ATOM 2978 O O . PHE A 1 364 ? 4.102 -10.302 18.429 1.00 94.06 364 PHE A O 1
ATOM 2985 N N . ASP A 1 365 ? 2.721 -10.322 16.659 1.00 92.94 365 ASP A N 1
ATOM 2986 C CA . ASP A 1 365 ? 1.864 -11.367 17.244 1.00 92.94 365 ASP A CA 1
ATOM 2987 C C . ASP A 1 365 ? 2.673 -12.648 17.496 1.00 92.94 365 ASP A C 1
ATOM 2989 O O . ASP A 1 365 ? 3.352 -13.174 16.614 1.00 92.94 365 ASP A O 1
ATOM 2993 N N . GLY A 1 366 ? 2.599 -13.138 18.728 1.00 92.31 366 GLY A N 1
ATOM 2994 C CA . GLY A 1 366 ? 3.509 -14.127 19.302 1.00 92.31 366 GLY A CA 1
ATOM 2995 C C . GLY A 1 366 ? 4.350 -13.566 20.453 1.00 92.31 366 GLY A C 1
ATOM 2996 O O . GLY A 1 366 ? 4.757 -14.336 21.325 1.00 92.31 366 GLY A O 1
ATOM 2997 N N . ASP A 1 367 ? 4.543 -12.246 20.512 1.00 93.25 367 ASP A N 1
ATOM 2998 C CA . ASP A 1 367 ? 5.111 -11.553 21.669 1.00 93.25 367 ASP A CA 1
ATOM 2999 C C . ASP A 1 367 ? 4.070 -11.339 22.778 1.00 93.25 367 ASP A C 1
ATOM 3001 O O . ASP A 1 367 ? 2.861 -11.461 22.579 1.00 93.25 367 ASP A O 1
ATOM 3005 N N . ILE A 1 368 ? 4.538 -10.970 23.970 1.00 92.25 368 ILE A N 1
ATOM 3006 C CA . ILE A 1 368 ? 3.668 -10.546 25.071 1.00 92.25 368 ILE A CA 1
ATOM 3007 C C . ILE A 1 368 ? 3.305 -9.065 24.850 1.00 92.25 368 ILE A C 1
ATOM 3009 O O . ILE A 1 368 ? 4.222 -8.234 24.859 1.00 92.25 368 ILE A O 1
ATOM 3013 N N . PRO A 1 369 ? 2.018 -8.716 24.642 1.00 91.12 369 PRO A N 1
ATOM 3014 C CA . PRO A 1 369 ? 1.597 -7.325 24.501 1.00 91.12 369 PRO A CA 1
ATOM 3015 C C . PRO A 1 369 ? 1.693 -6.586 25.843 1.00 91.12 369 PRO A C 1
ATOM 3017 O O . PRO A 1 369 ? 1.808 -7.202 26.904 1.00 91.12 369 PRO A O 1
ATOM 3020 N N . ARG A 1 370 ? 1.642 -5.249 25.808 1.00 89.62 370 ARG A N 1
ATOM 3021 C CA . ARG A 1 370 ? 1.694 -4.423 27.029 1.00 89.62 370 ARG A CA 1
ATOM 3022 C C . ARG A 1 370 ? 0.496 -4.644 27.951 1.00 89.62 370 ARG A C 1
ATOM 3024 O O . ARG A 1 370 ? 0.654 -4.553 29.164 1.00 89.62 370 ARG A O 1
ATOM 3031 N N . ASP A 1 371 ? -0.668 -4.897 27.367 1.00 89.50 371 ASP A N 1
ATOM 3032 C CA . ASP A 1 371 ? -1.924 -5.164 28.063 1.00 89.50 371 ASP A CA 1
ATOM 3033 C C . ASP A 1 371 ? -2.823 -6.034 27.167 1.00 89.50 371 ASP A C 1
ATOM 3035 O O . ASP A 1 371 ? -2.551 -6.201 25.973 1.00 89.50 371 ASP A O 1
ATOM 3039 N N . GLU A 1 372 ? -3.899 -6.570 27.735 1.00 84.38 372 GLU A N 1
ATOM 3040 C CA . GLU A 1 372 ? -4.938 -7.293 27.003 1.00 84.38 372 GLU A CA 1
ATOM 3041 C C . GLU A 1 372 ? -5.644 -6.375 25.993 1.00 84.38 372 GLU A C 1
ATOM 3043 O O . GLU A 1 372 ? -5.797 -6.739 24.827 1.00 84.38 372 GLU A O 1
ATOM 3048 N N . TYR A 1 373 ? -6.001 -5.165 26.432 1.00 85.44 373 TYR A N 1
ATOM 3049 C CA . TYR A 1 373 ? -6.529 -4.089 25.597 1.00 85.44 373 TYR A CA 1
ATOM 3050 C C . TYR A 1 373 ? -5.715 -2.826 25.848 1.00 85.44 373 TYR A C 1
ATOM 3052 O O . TYR A 1 373 ? -5.590 -2.386 26.990 1.00 85.44 373 TYR A O 1
ATOM 3060 N N . TYR A 1 374 ? -5.188 -2.202 24.799 1.00 88.19 374 TYR A N 1
ATOM 3061 C CA . TYR A 1 374 ? -4.312 -1.041 24.963 1.00 88.19 374 TYR A CA 1
ATOM 3062 C C . TYR A 1 374 ? -4.505 0.002 23.867 1.00 88.19 374 TYR A C 1
ATOM 3064 O O . TYR A 1 374 ? -5.247 -0.178 22.901 1.00 88.19 374 TYR A O 1
ATOM 3072 N N . ASP A 1 375 ? -3.929 1.174 24.104 1.00 95.69 375 ASP A N 1
ATOM 3073 C CA . ASP A 1 375 ? -4.088 2.352 23.259 1.00 95.69 375 ASP A CA 1
ATOM 3074 C C . ASP A 1 375 ? -3.473 2.124 21.868 1.00 95.69 375 ASP A C 1
ATOM 3076 O O . ASP A 1 375 ? -2.313 1.719 21.749 1.00 95.69 375 ASP A O 1
ATOM 3080 N N . TRP A 1 376 ? -4.245 2.411 20.814 1.00 95.56 376 TRP A N 1
ATOM 3081 C CA . TRP A 1 376 ? -3.802 2.220 19.427 1.00 95.56 376 TRP A CA 1
ATOM 3082 C C . TRP A 1 376 ? -2.520 3.001 19.099 1.00 95.56 376 TRP A C 1
ATOM 3084 O O . TRP A 1 376 ? -1.641 2.496 18.405 1.00 95.56 376 TRP A O 1
ATOM 3094 N N . GLY A 1 377 ? -2.372 4.220 19.622 1.00 92.38 377 GLY A N 1
ATOM 3095 C CA . GLY A 1 377 ? -1.188 5.043 19.385 1.00 92.38 377 GLY A CA 1
ATOM 3096 C C . GLY A 1 377 ? 0.065 4.456 20.033 1.00 92.38 377 GLY A C 1
ATOM 3097 O O . GLY A 1 377 ? 1.138 4.525 19.440 1.00 92.38 377 GLY A O 1
ATOM 3098 N N . ILE A 1 378 ? -0.069 3.825 21.203 1.00 93.00 378 ILE A N 1
ATOM 3099 C CA . ILE A 1 378 ? 1.035 3.093 21.844 1.00 93.00 378 ILE A CA 1
ATOM 3100 C C . ILE A 1 378 ? 1.421 1.855 21.027 1.00 93.00 378 ILE A C 1
ATOM 3102 O O . ILE A 1 378 ? 2.609 1.604 20.844 1.00 93.00 378 ILE A O 1
ATOM 3106 N N . HIS A 1 379 ? 0.452 1.126 20.463 1.00 93.31 379 HIS A N 1
ATOM 3107 C CA . HIS A 1 379 ? 0.747 0.006 19.557 1.00 93.31 379 HIS A CA 1
ATOM 3108 C C . HIS A 1 379 ? 1.574 0.423 18.341 1.00 93.31 379 HIS A C 1
ATOM 3110 O O . HIS A 1 379 ? 2.533 -0.255 17.971 1.00 93.31 379 HIS A O 1
ATOM 3116 N N . GLN A 1 380 ? 1.242 1.561 17.732 1.00 91.19 380 GLN A N 1
ATOM 3117 C CA . GLN A 1 380 ? 2.017 2.075 16.601 1.00 91.19 380 GLN A CA 1
ATOM 3118 C C . GLN A 1 380 ? 3.467 2.382 16.996 1.00 91.19 380 GLN A C 1
ATOM 3120 O O . GLN A 1 380 ? 4.376 2.150 16.205 1.00 91.19 380 GLN A O 1
ATOM 3125 N N . LEU A 1 381 ? 3.701 2.844 18.229 1.00 89.62 381 LEU A N 1
ATOM 3126 C CA . LEU A 1 381 ? 5.050 3.051 18.761 1.00 89.62 381 LEU A CA 1
ATOM 3127 C C . LEU A 1 381 ? 5.794 1.736 19.028 1.00 89.62 381 LEU A C 1
ATOM 3129 O O . LEU A 1 381 ? 7.004 1.681 18.838 1.00 89.62 381 LEU A O 1
ATOM 3133 N N . ASP A 1 382 ? 5.088 0.682 19.436 1.00 90.88 382 ASP A N 1
ATOM 3134 C CA . ASP A 1 382 ? 5.683 -0.639 19.668 1.00 90.88 382 ASP A CA 1
ATOM 3135 C C . ASP A 1 382 ? 6.020 -1.380 18.368 1.00 90.88 382 ASP A C 1
ATOM 3137 O O . ASP A 1 382 ? 6.846 -2.292 18.365 1.00 90.88 382 ASP A O 1
ATOM 3141 N N . THR A 1 383 ? 5.387 -1.012 17.258 1.00 90.12 383 THR A N 1
ATOM 3142 C CA . THR A 1 383 ? 5.529 -1.691 15.962 1.00 90.12 383 THR A CA 1
ATOM 3143 C C . THR A 1 383 ? 6.398 -0.933 14.969 1.00 90.12 383 THR A C 1
ATOM 3145 O O . THR A 1 383 ? 6.490 -1.326 13.805 1.00 90.12 383 THR A O 1
ATOM 3148 N N . VAL A 1 384 ? 7.081 0.125 15.408 1.00 84.12 384 VAL A N 1
ATOM 3149 C CA . VAL A 1 384 ? 7.959 0.941 14.569 1.00 84.12 384 VAL A CA 1
ATOM 3150 C C . VAL A 1 384 ? 9.318 1.164 15.232 1.00 84.12 384 VAL A C 1
ATOM 3152 O O . VAL A 1 384 ? 9.430 1.369 16.434 1.00 84.12 384 VAL A O 1
ATOM 3155 N N . SER A 1 385 ? 10.365 1.164 14.416 1.00 78.44 385 SER A N 1
ATOM 3156 C CA . SER A 1 385 ? 11.718 1.578 14.771 1.00 78.44 385 SER A CA 1
ATOM 3157 C C . SER A 1 385 ? 12.112 2.802 13.948 1.00 78.44 385 SER A C 1
ATOM 3159 O O . SER A 1 385 ? 11.801 2.883 12.756 1.00 78.44 385 SER A O 1
ATOM 3161 N N . GLU A 1 386 ? 12.819 3.738 14.578 1.00 68.00 386 GLU A N 1
ATOM 3162 C CA . GLU A 1 386 ? 13.313 4.954 13.930 1.00 68.00 386 GLU A CA 1
ATOM 3163 C C . GLU A 1 386 ? 14.405 4.661 12.895 1.00 68.00 386 GLU A C 1
ATOM 3165 O O . GLU A 1 386 ? 15.250 3.780 13.070 1.00 68.00 386 GLU A O 1
ATOM 3170 N N . ARG A 1 387 ? 14.405 5.459 11.823 1.00 62.34 387 ARG A N 1
ATOM 3171 C CA . ARG A 1 387 ? 15.519 5.565 10.878 1.00 62.34 387 ARG A CA 1
ATOM 3172 C C . ARG A 1 387 ? 16.180 6.930 11.030 1.00 62.34 387 ARG A C 1
ATOM 3174 O O . ARG A 1 387 ? 15.664 7.924 10.528 1.00 62.34 387 ARG A O 1
ATOM 3181 N N . VAL A 1 388 ? 17.331 6.951 11.694 1.00 58.31 388 VAL A N 1
ATOM 3182 C CA . VAL A 1 388 ? 18.084 8.177 12.019 1.00 58.31 388 VAL A CA 1
ATOM 3183 C C . VAL A 1 388 ? 18.647 8.871 10.761 1.00 58.31 388 VAL A C 1
ATOM 3185 O O . VAL A 1 388 ? 18.881 10.075 10.768 1.00 58.31 388 VAL A O 1
ATOM 3188 N N . ASP A 1 389 ? 18.802 8.146 9.648 1.00 53.81 389 ASP A N 1
ATOM 3189 C CA . ASP A 1 389 ? 19.619 8.586 8.505 1.00 53.81 389 ASP A CA 1
ATOM 3190 C C . ASP A 1 389 ? 18.881 9.420 7.425 1.00 53.81 389 ASP A C 1
ATOM 3192 O O . ASP A 1 389 ? 19.505 9.857 6.453 1.00 53.81 389 ASP A O 1
ATOM 3196 N N . GLU A 1 390 ? 17.565 9.657 7.546 1.00 54.72 390 GLU A N 1
ATOM 3197 C CA . GLU A 1 390 ? 16.739 10.225 6.453 1.00 54.72 390 GLU A CA 1
ATOM 3198 C C . GLU A 1 390 ? 15.981 11.531 6.767 1.00 54.72 390 GLU A C 1
ATOM 3200 O O . GLU A 1 390 ? 15.168 12.002 5.966 1.00 54.72 390 GLU A O 1
ATOM 3205 N N . THR A 1 391 ? 16.270 12.174 7.893 1.00 55.06 391 THR A N 1
ATOM 3206 C CA . THR A 1 391 ? 15.380 13.176 8.506 1.00 55.06 391 THR A CA 1
ATOM 3207 C C . THR A 1 391 ? 15.252 14.521 7.762 1.00 55.06 391 THR A C 1
ATOM 3209 O O . THR A 1 391 ? 14.185 15.138 7.821 1.00 55.06 391 THR A O 1
ATOM 3212 N N . ASP A 1 392 ? 16.251 14.947 6.974 1.00 66.00 392 ASP A N 1
ATOM 3213 C CA . ASP A 1 392 ? 16.314 16.335 6.463 1.00 66.00 392 ASP A CA 1
ATOM 3214 C C . ASP A 1 392 ? 15.959 16.537 4.973 1.00 66.00 392 ASP A C 1
ATOM 3216 O O . ASP A 1 392 ? 15.860 17.674 4.500 1.00 66.00 392 ASP A O 1
ATOM 3220 N N . ASN A 1 393 ? 15.740 15.473 4.186 1.00 80.88 393 ASN A N 1
ATOM 3221 C CA . ASN A 1 393 ? 15.499 15.602 2.739 1.00 80.88 393 ASN A CA 1
ATOM 3222 C C . ASN A 1 393 ? 14.101 15.128 2.313 1.00 80.88 393 ASN A C 1
ATOM 3224 O O . ASN A 1 393 ? 13.834 13.934 2.207 1.00 80.88 393 ASN A O 1
ATOM 3228 N N . HIS A 1 394 ? 13.240 16.085 1.943 1.00 81.75 394 HIS A N 1
ATOM 3229 C CA . HIS A 1 394 ? 11.874 15.834 1.448 1.00 81.75 394 HIS A CA 1
ATOM 3230 C C . HIS A 1 394 ? 11.797 14.823 0.299 1.00 81.75 394 HIS A C 1
ATOM 3232 O O . HIS A 1 394 ? 10.906 13.984 0.283 1.00 81.75 394 HIS A O 1
ATOM 3238 N N . PHE A 1 395 ? 12.706 14.907 -0.677 1.00 84.44 395 PHE A N 1
ATOM 3239 C CA . PHE A 1 395 ? 12.670 14.025 -1.843 1.00 84.44 395 PHE A CA 1
ATOM 3240 C C . PHE A 1 395 ? 13.069 12.593 -1.475 1.00 84.44 395 PHE A C 1
ATOM 3242 O O . PHE A 1 395 ? 12.429 11.648 -1.932 1.00 84.44 395 PHE A O 1
ATOM 3249 N N . LYS A 1 396 ? 14.080 12.426 -0.611 1.00 81.50 396 LYS A N 1
ATOM 3250 C CA . LYS A 1 396 ? 14.443 11.105 -0.075 1.00 81.50 396 LYS A CA 1
ATOM 3251 C C . LYS A 1 396 ? 13.289 10.515 0.733 1.00 81.50 396 LYS A C 1
ATOM 3253 O O . LYS A 1 396 ? 12.820 9.436 0.400 1.00 81.50 396 LYS A O 1
ATOM 3258 N N . SER A 1 397 ? 12.722 11.295 1.655 1.00 79.81 397 SER A N 1
ATOM 3259 C CA . SER A 1 397 ? 11.564 10.882 2.455 1.00 79.81 397 SER A CA 1
ATOM 3260 C C . SER A 1 397 ? 10.384 10.415 1.592 1.00 79.81 397 SER A C 1
ATOM 3262 O O . SER A 1 397 ? 9.825 9.346 1.838 1.00 79.81 397 SER A O 1
ATOM 3264 N N . LEU A 1 398 ? 10.071 11.156 0.523 1.00 84.31 398 LEU A N 1
ATOM 3265 C CA . LEU A 1 398 ? 9.006 10.820 -0.426 1.00 84.31 398 LEU A CA 1
ATOM 3266 C C . LEU A 1 398 ? 9.269 9.521 -1.212 1.00 84.31 398 LEU A C 1
ATOM 3268 O O . LEU A 1 398 ? 8.317 8.830 -1.568 1.00 84.31 398 LEU A O 1
ATOM 3272 N N . THR A 1 399 ? 10.532 9.198 -1.505 1.00 84.62 399 THR A N 1
ATOM 3273 C CA . THR A 1 399 ? 10.915 8.098 -2.414 1.00 84.62 399 THR A CA 1
ATOM 3274 C C . THR A 1 399 ? 11.425 6.840 -1.705 1.00 84.62 399 THR A C 1
ATOM 3276 O O . THR A 1 399 ? 11.464 5.781 -2.329 1.00 84.62 399 THR A O 1
ATOM 3279 N N . GLN A 1 400 ? 11.767 6.929 -0.414 1.00 77.94 400 GLN A N 1
ATOM 3280 C CA . GLN A 1 400 ? 12.383 5.855 0.384 1.00 77.94 400 GLN A CA 1
ATOM 3281 C C . GLN A 1 400 ? 11.635 5.546 1.698 1.00 77.94 400 GLN A C 1
ATOM 3283 O O . GLN A 1 400 ? 12.113 4.749 2.500 1.00 77.94 400 GLN A O 1
ATOM 3288 N N . VAL A 1 401 ? 10.435 6.112 1.907 1.00 64.19 401 VAL A N 1
ATOM 3289 C CA . VAL A 1 401 ? 9.632 5.939 3.142 1.00 64.19 401 VAL A CA 1
ATOM 3290 C C . VAL A 1 401 ? 10.329 6.562 4.373 1.00 64.19 401 VAL A C 1
ATOM 3292 O O . VAL A 1 401 ? 10.334 6.016 5.474 1.00 64.19 401 VAL A O 1
ATOM 3295 N N . GLY A 1 402 ? 10.959 7.725 4.189 1.00 47.78 402 GLY A N 1
ATOM 3296 C CA . GLY A 1 402 ? 11.965 8.273 5.112 1.00 47.78 402 GLY A CA 1
ATOM 3297 C C . GLY A 1 402 ? 11.465 9.204 6.224 1.00 47.78 402 GLY A C 1
ATOM 3298 O O . GLY A 1 402 ? 12.128 10.196 6.500 1.00 47.78 402 GLY A O 1
ATOM 3299 N N . LYS A 1 403 ? 10.308 8.959 6.857 1.00 48.25 403 LYS A N 1
ATOM 3300 C CA . LYS A 1 403 ? 9.919 9.650 8.112 1.00 48.25 403 LYS A CA 1
ATOM 3301 C C . LYS A 1 403 ? 9.092 8.748 9.031 1.00 48.25 403 LYS A C 1
ATOM 3303 O O . LYS A 1 403 ? 7.893 8.603 8.813 1.00 48.25 403 LYS A O 1
ATOM 3308 N N . ARG A 1 404 ? 9.719 8.185 10.071 1.00 44.03 404 ARG A N 1
ATOM 3309 C CA . ARG A 1 404 ? 9.058 7.550 11.230 1.00 44.03 404 ARG A CA 1
ATOM 3310 C C . ARG A 1 404 ? 9.968 7.722 12.462 1.00 44.03 404 ARG A C 1
ATOM 3312 O O . ARG A 1 404 ? 11.101 7.254 12.423 1.00 44.03 404 ARG A O 1
ATOM 3319 N N . ALA A 1 405 ? 9.515 8.426 13.503 1.00 31.78 405 ALA A N 1
ATOM 3320 C CA . ALA A 1 405 ? 10.248 8.567 14.776 1.00 31.78 405 ALA A CA 1
ATOM 3321 C C . ALA A 1 405 ? 10.026 7.345 15.701 1.00 31.78 405 ALA A C 1
ATOM 3323 O O . ALA A 1 405 ? 9.254 6.459 15.360 1.00 31.78 405 ALA A O 1
ATOM 3324 N N . ALA A 1 406 ? 10.706 7.235 16.843 1.00 41.16 406 ALA A N 1
ATOM 3325 C CA . ALA A 1 406 ? 10.581 6.082 17.748 1.00 41.16 406 ALA A CA 1
ATOM 3326 C C . ALA A 1 406 ? 9.636 6.321 18.940 1.00 41.16 406 ALA A C 1
ATOM 3328 O O . ALA A 1 406 ? 9.533 7.429 19.471 1.00 41.16 406 ALA A O 1
ATOM 3329 N N . GLY A 1 407 ? 9.036 5.226 19.425 1.00 30.81 407 GLY A N 1
ATOM 3330 C CA . GLY A 1 407 ? 8.752 5.009 20.845 1.00 30.81 407 GLY A CA 1
ATOM 3331 C C . GLY A 1 407 ? 9.989 4.457 21.563 1.00 30.81 407 GLY A C 1
ATOM 3332 O O . GLY A 1 407 ? 10.844 3.819 20.956 1.00 30.81 407 GLY A O 1
ATOM 3333 N N . THR A 1 408 ? 10.125 4.734 22.857 1.00 26.03 408 THR A N 1
ATOM 3334 C CA . THR A 1 408 ? 11.319 4.401 23.649 1.00 26.03 408 THR A CA 1
ATOM 3335 C C . THR A 1 408 ? 11.605 2.887 23.738 1.00 26.03 408 THR A C 1
ATOM 3337 O O . THR A 1 408 ? 10.667 2.084 23.759 1.00 26.03 408 THR A O 1
ATOM 3340 N N . PRO A 1 409 ? 12.885 2.463 23.863 1.00 27.22 409 PRO A N 1
ATOM 3341 C CA . PRO A 1 409 ? 13.237 1.060 24.086 1.00 27.22 409 PRO A CA 1
ATOM 3342 C C . PRO A 1 409 ? 12.606 0.542 25.383 1.00 27.22 409 PRO A C 1
ATOM 3344 O O . PRO A 1 409 ? 12.550 1.266 26.379 1.00 27.22 409 PRO A O 1
ATOM 3347 N N . ARG A 1 410 ? 12.165 -0.725 25.385 1.00 26.58 410 ARG A N 1
ATOM 3348 C CA . ARG A 1 410 ? 11.652 -1.425 26.576 1.00 26.58 410 ARG A CA 1
ATOM 3349 C C . ARG A 1 410 ? 12.609 -1.222 27.754 1.00 26.58 410 ARG A C 1
ATOM 3351 O O . ARG A 1 410 ? 13.708 -1.772 27.759 1.00 26.58 410 ARG A O 1
ATOM 3358 N N . CYS A 1 411 ? 12.173 -0.467 28.761 1.00 24.70 411 CYS A N 1
ATOM 3359 C CA . CYS A 1 411 ? 12.828 -0.454 30.059 1.00 24.70 411 CYS A CA 1
ATOM 3360 C C . CYS A 1 411 ? 12.274 -1.599 30.912 1.00 24.70 411 CYS A C 1
ATOM 3362 O O . CYS A 1 411 ? 11.092 -1.939 30.853 1.00 24.70 411 CYS A O 1
ATOM 3364 N N . SER A 1 412 ? 13.186 -2.213 31.649 1.00 26.08 412 SER A N 1
ATOM 3365 C CA . SER A 1 412 ? 13.065 -3.439 32.424 1.00 26.08 412 SER A CA 1
ATOM 3366 C C . SER A 1 412 ? 11.907 -3.484 33.426 1.00 26.08 412 SER A C 1
ATOM 3368 O O . SER A 1 412 ? 11.405 -2.469 33.899 1.00 26.08 412 SER A O 1
ATOM 3370 N N . THR A 1 413 ? 11.567 -4.720 33.788 1.00 25.25 413 THR A N 1
ATOM 3371 C CA . THR A 1 413 ? 10.571 -5.240 34.742 1.00 25.25 413 THR A CA 1
ATOM 3372 C C . THR A 1 413 ? 10.560 -4.590 36.138 1.00 25.25 413 THR A C 1
ATOM 3374 O O . THR A 1 413 ? 10.811 -5.261 37.140 1.00 25.25 413 THR A O 1
ATOM 3377 N N . THR A 1 414 ? 10.219 -3.309 36.244 1.00 22.53 414 THR A N 1
ATOM 3378 C CA . THR A 1 414 ? 9.995 -2.638 37.536 1.00 22.53 414 THR A CA 1
ATOM 3379 C C . THR A 1 414 ? 8.768 -1.727 37.464 1.00 22.53 414 THR A C 1
ATOM 3381 O O . THR A 1 414 ? 8.619 -1.023 36.464 1.00 22.53 414 THR A O 1
ATOM 3384 N N . PRO A 1 415 ? 7.874 -1.729 38.475 1.00 23.88 415 PRO A N 1
ATOM 3385 C CA . PRO A 1 415 ? 6.661 -0.914 38.455 1.00 23.88 415 PRO A CA 1
ATOM 3386 C C . PRO A 1 415 ? 7.021 0.575 38.435 1.00 23.88 415 PRO A C 1
ATOM 3388 O O . PRO A 1 415 ? 7.839 1.027 39.233 1.00 23.88 415 PRO A O 1
ATOM 3391 N N . MET A 1 416 ? 6.421 1.330 37.516 1.00 25.02 416 MET A N 1
ATOM 3392 C CA . MET A 1 416 ? 6.654 2.765 37.370 1.00 25.02 416 MET A CA 1
ATOM 3393 C C . MET A 1 416 ? 5.849 3.519 38.443 1.00 25.02 416 MET A C 1
ATOM 3395 O O . MET A 1 416 ? 4.623 3.570 38.385 1.00 25.02 416 MET A O 1
ATOM 3399 N N . ASP A 1 417 ? 6.543 4.060 39.446 1.00 22.22 417 ASP A N 1
ATOM 3400 C CA . ASP A 1 417 ? 5.991 4.946 40.478 1.00 22.22 417 ASP A CA 1
ATOM 3401 C C . ASP A 1 417 ? 5.757 6.350 39.882 1.00 22.22 417 ASP A C 1
ATOM 3403 O O . ASP A 1 417 ? 6.674 6.981 39.355 1.00 22.22 417 ASP A O 1
ATOM 3407 N N . ILE A 1 418 ? 4.508 6.827 39.928 1.00 27.22 418 ILE A N 1
ATOM 3408 C CA . ILE A 1 418 ? 4.024 8.046 39.248 1.00 27.22 418 ILE A CA 1
ATOM 3409 C C . ILE A 1 418 ? 4.303 9.316 40.093 1.00 27.22 418 ILE A C 1
ATOM 3411 O O . ILE A 1 418 ? 3.817 10.404 39.798 1.00 27.22 418 ILE A O 1
ATOM 3415 N N . SER A 1 419 ? 5.109 9.235 41.155 1.00 22.17 419 SER A N 1
ATOM 3416 C CA . SER A 1 419 ? 5.234 10.322 42.138 1.00 22.17 419 SER A CA 1
ATOM 3417 C C . SER A 1 419 ? 6.359 11.347 41.916 1.00 22.17 419 SER A C 1
ATOM 3419 O O . SER A 1 419 ? 6.491 12.258 42.734 1.00 22.17 419 SER A O 1
ATOM 3421 N N . ASN A 1 420 ? 7.147 11.299 40.830 1.00 22.77 420 ASN A N 1
ATOM 3422 C CA . ASN A 1 420 ? 8.273 12.238 40.671 1.00 22.77 420 ASN A CA 1
ATOM 3423 C C . ASN A 1 420 ? 8.364 12.917 39.292 1.00 22.77 420 ASN A C 1
ATOM 3425 O O . ASN A 1 420 ? 9.190 12.596 38.440 1.00 22.77 420 ASN A O 1
ATOM 3429 N N . THR A 1 421 ? 7.515 13.926 39.088 1.00 34.44 421 THR A N 1
ATOM 3430 C CA . THR A 1 421 ? 7.578 14.875 37.969 1.00 34.44 421 THR A CA 1
ATOM 3431 C C . THR A 1 421 ? 8.659 15.939 38.201 1.00 34.44 421 THR A C 1
ATOM 3433 O O . THR A 1 421 ? 8.362 16.998 38.755 1.00 34.44 421 THR A O 1
ATOM 3436 N N . ARG A 1 422 ? 9.894 15.708 37.735 1.00 22.47 422 ARG A N 1
ATOM 3437 C CA . ARG A 1 422 ? 10.874 16.767 37.396 1.00 22.47 422 ARG A CA 1
ATOM 3438 C C . ARG A 1 422 ? 11.823 16.281 36.295 1.00 22.47 422 ARG A C 1
ATOM 3440 O O . ARG A 1 422 ? 12.803 15.607 36.579 1.00 22.47 422 ARG A O 1
ATOM 3447 N N . GLY A 1 423 ? 11.525 16.640 35.046 1.00 21.62 423 GLY A N 1
ATOM 3448 C CA . GLY A 1 423 ? 12.352 16.295 33.883 1.00 21.62 423 GLY A CA 1
ATOM 3449 C C . GLY A 1 423 ? 11.588 16.370 32.561 1.00 21.62 423 GLY A C 1
ATOM 3450 O O . GLY A 1 423 ? 11.519 15.402 31.818 1.00 21.62 423 GLY A O 1
ATOM 3451 N N . THR A 1 424 ? 10.933 17.496 32.285 1.00 29.81 424 THR A N 1
ATOM 3452 C CA . THR A 1 424 ? 10.241 17.751 31.014 1.00 29.81 424 THR A CA 1
ATOM 3453 C C . THR A 1 424 ? 11.247 18.177 29.939 1.00 29.81 424 THR A C 1
ATOM 3455 O O . THR A 1 424 ? 11.559 19.363 29.847 1.00 29.81 424 THR A O 1
ATOM 3458 N N . ALA A 1 425 ? 11.748 17.227 29.146 1.00 21.95 425 ALA A N 1
ATOM 3459 C CA . ALA A 1 425 ? 12.435 17.491 27.869 1.00 21.95 425 ALA A CA 1
ATOM 3460 C C . ALA A 1 425 ? 12.424 16.288 26.896 1.00 21.95 425 ALA A C 1
ATOM 3462 O O . ALA A 1 425 ? 12.415 16.499 25.689 1.00 21.95 425 ALA A O 1
ATOM 3463 N N . ASP A 1 426 ? 12.293 15.049 27.382 1.00 22.59 426 ASP A N 1
ATOM 3464 C CA . ASP A 1 426 ? 12.519 13.851 26.546 1.00 22.59 426 ASP A CA 1
ATOM 3465 C C . ASP A 1 426 ? 11.247 13.191 25.979 1.00 22.59 426 ASP A C 1
ATOM 3467 O O . ASP A 1 426 ? 11.292 12.091 25.437 1.00 22.59 426 ASP A O 1
ATOM 3471 N N . ALA A 1 427 ? 10.091 13.857 26.062 1.00 24.12 427 ALA A N 1
ATOM 3472 C CA . ALA A 1 427 ? 8.840 13.324 25.514 1.00 24.12 427 ALA A CA 1
ATOM 3473 C C . ALA A 1 427 ? 8.606 13.686 24.035 1.00 24.12 427 ALA A C 1
ATOM 3475 O O . ALA A 1 427 ? 7.761 13.063 23.406 1.00 24.12 427 ALA A O 1
ATOM 3476 N N . LEU A 1 428 ? 9.325 14.664 23.467 1.00 23.20 428 LEU A N 1
ATOM 3477 C CA . LEU A 1 428 ? 9.093 15.183 22.107 1.00 23.20 428 LEU A CA 1
ATOM 3478 C C . LEU A 1 428 ? 9.245 14.175 20.932 1.00 23.20 428 LEU A C 1
ATOM 3480 O O . LEU A 1 428 ? 8.535 14.367 19.947 1.00 23.20 428 LEU A O 1
ATOM 3484 N N . PRO A 1 429 ? 10.068 13.106 20.986 1.00 25.44 429 PRO A N 1
ATOM 3485 C CA . PRO A 1 429 ? 10.266 12.220 19.825 1.00 25.44 429 PRO A CA 1
ATOM 3486 C C . PRO A 1 429 ? 9.117 11.233 19.549 1.00 25.44 429 PRO A C 1
ATOM 3488 O O . PRO A 1 429 ? 8.869 10.889 18.397 1.00 25.44 429 PRO A O 1
ATOM 3491 N N . ALA A 1 430 ? 8.344 10.837 20.571 1.00 25.77 430 ALA A N 1
ATOM 3492 C CA . ALA A 1 430 ? 7.202 9.918 20.422 1.00 25.77 430 ALA A CA 1
ATOM 3493 C C . ALA A 1 430 ? 6.018 10.533 19.641 1.00 25.77 430 ALA A C 1
ATOM 3495 O O . ALA A 1 430 ? 5.049 9.851 19.306 1.00 25.77 430 ALA A O 1
ATOM 3496 N N . PHE A 1 431 ? 6.083 11.837 19.361 1.00 33.16 431 PHE A N 1
ATOM 3497 C CA . PHE A 1 431 ? 5.015 12.594 18.726 1.00 33.16 431 PHE A CA 1
ATOM 3498 C C . PHE A 1 431 ? 4.986 12.408 17.200 1.00 33.16 431 PHE A C 1
ATOM 3500 O O . PHE A 1 431 ? 3.902 12.417 16.627 1.00 33.16 431 PHE A O 1
ATOM 3507 N N . GLU A 1 432 ? 6.114 12.182 16.519 1.00 30.20 432 GLU A N 1
ATOM 3508 C CA . GLU A 1 432 ? 6.168 12.319 15.053 1.00 30.20 432 GLU A CA 1
ATOM 3509 C C . GLU A 1 432 ? 5.627 11.126 14.233 1.00 30.20 432 GLU A C 1
ATOM 3511 O O . GLU A 1 432 ? 5.272 11.308 13.072 1.00 30.20 432 GLU A O 1
ATOM 3516 N N . VAL A 1 433 ? 5.485 9.924 14.806 1.00 33.22 433 VAL A N 1
ATOM 3517 C CA . VAL A 1 433 ? 4.960 8.725 14.098 1.00 33.22 433 VAL A CA 1
ATOM 3518 C C . VAL A 1 433 ? 3.469 8.823 13.852 1.00 33.22 433 VAL A C 1
ATOM 3520 O O . VAL A 1 433 ? 2.986 8.671 12.733 1.00 33.22 433 VAL A O 1
ATOM 3523 N N . VAL A 1 434 ? 2.741 9.093 14.930 1.00 38.66 434 VAL A N 1
ATOM 3524 C CA . VAL A 1 434 ? 1.297 9.257 14.892 1.00 38.66 434 VAL A CA 1
ATOM 3525 C C . VAL A 1 434 ? 0.968 10.600 14.245 1.00 38.66 434 VAL A C 1
ATOM 3527 O O . VAL A 1 434 ? -0.044 10.677 13.575 1.00 38.66 434 VAL A O 1
ATOM 3530 N N . ILE A 1 435 ? 1.842 11.619 14.323 1.00 36.25 435 ILE A N 1
ATOM 3531 C CA . ILE A 1 435 ? 1.769 12.819 13.467 1.00 36.25 435 ILE A CA 1
ATOM 3532 C C . ILE A 1 435 ? 1.930 12.459 11.996 1.00 36.25 435 ILE A C 1
ATOM 3534 O O . ILE A 1 435 ? 1.128 12.918 11.200 1.00 36.25 435 ILE A O 1
ATOM 3538 N N . GLY A 1 436 ? 2.927 11.659 11.619 1.00 38.59 436 GLY A N 1
ATOM 3539 C CA . GLY A 1 436 ? 3.115 11.201 10.246 1.00 38.59 436 GLY A CA 1
ATOM 3540 C C . GLY A 1 436 ? 1.852 10.520 9.740 1.00 38.59 436 GLY A C 1
ATOM 3541 O O . GLY A 1 436 ? 1.264 10.994 8.780 1.00 38.59 436 GLY A O 1
ATOM 3542 N N . LEU A 1 437 ? 1.375 9.495 10.447 1.00 38.50 437 LEU A N 1
ATOM 3543 C CA . LEU A 1 437 ? 0.144 8.772 10.115 1.00 38.50 437 LEU A CA 1
ATOM 3544 C C . LEU A 1 437 ? -1.088 9.701 10.104 1.00 38.50 437 LEU A C 1
ATOM 3546 O O . LEU A 1 437 ? -1.787 9.759 9.103 1.00 38.50 437 LEU A O 1
ATOM 3550 N N . LEU A 1 438 ? -1.322 10.515 11.137 1.00 33.84 438 LEU A N 1
ATOM 3551 C CA . LEU A 1 438 ? -2.462 11.446 11.203 1.00 33.84 438 LEU A CA 1
ATOM 3552 C C . LEU A 1 438 ? -2.410 12.551 10.139 1.00 33.84 438 LEU A C 1
ATOM 3554 O O . LEU A 1 438 ? -3.452 12.945 9.625 1.00 33.84 438 LEU A O 1
ATOM 3558 N N . LEU A 1 439 ? -1.228 13.068 9.796 1.00 34.72 439 LEU A N 1
ATOM 3559 C CA . LEU A 1 439 ? -1.053 14.046 8.718 1.00 34.72 439 LEU A CA 1
ATOM 3560 C C . LEU A 1 439 ? -1.144 13.385 7.334 1.00 34.72 439 LEU A C 1
ATOM 3562 O O . LEU A 1 439 ? -1.629 14.024 6.404 1.00 34.72 439 LEU A O 1
ATOM 3566 N N . PHE A 1 440 ? -0.723 12.123 7.193 1.00 39.94 440 PHE A N 1
ATOM 3567 C CA . PHE A 1 440 ? -0.882 11.337 5.966 1.00 39.94 440 PHE A CA 1
ATOM 3568 C C . PHE A 1 440 ? -2.350 10.982 5.698 1.00 39.94 440 PHE A C 1
ATOM 3570 O O . PHE A 1 440 ? -2.793 11.099 4.556 1.00 39.94 440 PHE A O 1
ATOM 3577 N N . PHE A 1 441 ? -3.107 10.605 6.731 1.00 37.12 441 PHE A N 1
ATOM 3578 C CA . PHE A 1 441 ? -4.499 10.166 6.608 1.00 37.12 441 PHE A CA 1
ATOM 3579 C C . PHE A 1 441 ? -5.513 11.316 6.573 1.00 37.12 441 PHE A C 1
ATOM 3581 O O . PHE A 1 441 ? -6.545 11.209 5.917 1.00 37.12 441 PHE A O 1
ATOM 3588 N N . ASN A 1 442 ? -5.231 12.455 7.208 1.00 37.69 442 ASN A N 1
ATOM 3589 C CA . ASN A 1 442 ? -6.203 13.547 7.315 1.00 37.69 442 ASN A CA 1
ATOM 3590 C C . ASN A 1 442 ? -6.160 14.565 6.153 1.00 37.69 442 ASN A C 1
ATOM 3592 O O . ASN A 1 442 ? -6.871 15.571 6.161 1.00 37.69 442 ASN A O 1
ATOM 3596 N N . ASP A 1 443 ? -5.398 14.283 5.093 1.00 41.25 443 ASP A N 1
ATOM 3597 C CA . ASP A 1 443 ? -5.456 15.039 3.833 1.00 41.25 443 ASP A CA 1
ATOM 3598 C C . ASP A 1 443 ? -6.802 14.868 3.075 1.00 41.25 443 ASP A C 1
ATOM 3600 O O . ASP A 1 443 ? -6.996 15.465 2.014 1.00 41.25 443 ASP A O 1
ATOM 3604 N N . ILE A 1 444 ? -7.733 14.108 3.664 1.00 36.47 444 ILE A N 1
ATOM 3605 C CA . ILE A 1 444 ? -9.105 13.780 3.245 1.00 36.47 444 ILE A CA 1
ATOM 3606 C C . ILE A 1 444 ? -10.124 14.927 3.460 1.00 36.47 444 ILE A C 1
ATOM 3608 O O . ILE A 1 444 ? -11.196 14.914 2.862 1.00 36.47 444 ILE A O 1
ATOM 3612 N N . ALA A 1 445 ? -9.814 15.953 4.262 1.00 25.00 445 ALA A N 1
ATOM 3613 C CA . ALA A 1 445 ? -10.802 16.960 4.686 1.00 25.00 445 ALA A CA 1
ATOM 3614 C C . ALA A 1 445 ? -10.640 18.365 4.066 1.00 25.00 445 ALA A C 1
ATOM 3616 O O . ALA A 1 445 ? -11.014 19.355 4.699 1.00 25.00 445 ALA A O 1
ATOM 3617 N N . ILE A 1 446 ? -10.083 18.492 2.857 1.00 27.08 446 ILE A N 1
ATOM 3618 C CA . ILE A 1 446 ? -9.970 19.798 2.185 1.00 27.08 446 ILE A CA 1
ATOM 3619 C C . ILE A 1 446 ? -10.506 19.705 0.753 1.00 27.08 446 ILE A C 1
ATOM 3621 O O . ILE A 1 446 ? -9.904 19.036 -0.085 1.00 27.08 446 ILE A O 1
ATOM 3625 N N . ASN A 1 447 ? -11.636 20.393 0.538 1.00 27.62 447 ASN A N 1
ATOM 3626 C CA . ASN A 1 447 ? -12.142 20.849 -0.764 1.00 27.62 447 ASN A CA 1
ATOM 3627 C C . ASN A 1 447 ? -11.069 21.571 -1.580 1.00 27.62 447 ASN A C 1
ATOM 3629 O O . ASN A 1 447 ? -10.392 22.447 -0.988 1.00 27.62 447 ASN A O 1
#

Organism: Papilio xuthus (NCBI:txid66420)

pLDDT: mean 82.66, std 22.75, range [21.62, 98.81]